Protein AF-A0A4S2LWH1-F1 (afdb_monomer_lite)

Organism: Opisthorchis felineus (NCBI:txid147828)

Structure (mmCIF, N/CA/C/O backbone):
data_AF-A0A4S2LWH1-F1
#
_entry.id   AF-A0A4S2LWH1-F1
#
loop_
_atom_site.group_PDB
_atom_site.id
_atom_site.type_symbol
_atom_site.label_atom_id
_atom_site.label_alt_id
_atom_site.label_comp_id
_atom_site.label_asym_id
_atom_site.label_entity_id
_atom_site.label_seq_id
_atom_site.pdbx_PDB_ins_code
_atom_site.Cartn_x
_atom_site.Cartn_y
_atom_site.Cartn_z
_atom_site.occupancy
_atom_site.B_iso_or_equiv
_atom_site.auth_seq_id
_atom_site.auth_comp_id
_atom_site.auth_asym_id
_atom_site.auth_atom_id
_atom_site.pdbx_PDB_model_num
ATOM 1 N N . MET A 1 1 ? 22.183 -9.097 17.273 1.00 39.69 1 MET A N 1
ATOM 2 C CA . MET A 1 1 ? 23.089 -8.086 17.858 1.00 39.69 1 MET A CA 1
ATOM 3 C C . MET A 1 1 ? 24.292 -7.993 16.938 1.00 39.69 1 MET A C 1
ATOM 5 O O . MET A 1 1 ? 24.685 -9.034 16.442 1.00 39.69 1 MET A O 1
ATOM 9 N N . GLU A 1 2 ? 24.771 -6.770 16.689 1.00 28.45 2 GLU A N 1
ATOM 10 C CA . GLU A 1 2 ? 25.800 -6.373 15.701 1.00 28.45 2 GLU A CA 1
ATOM 11 C C . GLU A 1 2 ? 25.378 -6.353 14.218 1.00 28.45 2 GLU A C 1
ATOM 13 O O . GLU A 1 2 ? 25.815 -7.181 13.436 1.00 28.45 2 GLU A O 1
ATOM 18 N N . ALA A 1 3 ? 24.536 -5.378 13.830 1.00 24.22 3 ALA A N 1
ATOM 19 C CA . ALA A 1 3 ? 24.506 -4.791 12.469 1.00 24.22 3 ALA A CA 1
ATOM 20 C C . ALA A 1 3 ? 23.556 -3.569 12.346 1.00 24.22 3 ALA A C 1
ATOM 22 O O . ALA A 1 3 ? 22.913 -3.395 11.318 1.00 24.22 3 ALA A O 1
ATOM 23 N N . PHE A 1 4 ? 23.400 -2.727 13.380 1.00 27.16 4 PHE A N 1
ATOM 24 C CA . PHE A 1 4 ? 22.484 -1.567 13.289 1.00 27.16 4 PHE A CA 1
ATOM 25 C C . PHE A 1 4 ? 22.989 -0.268 13.937 1.00 27.16 4 PHE A C 1
ATOM 27 O O . PHE A 1 4 ? 22.205 0.648 14.155 1.00 27.16 4 PHE A O 1
ATOM 34 N N . HIS A 1 5 ? 24.290 -0.150 14.233 1.00 27.25 5 HIS A N 1
ATOM 35 C CA . HIS A 1 5 ? 24.802 1.001 14.993 1.00 27.25 5 HIS A CA 1
ATOM 36 C C . HIS A 1 5 ? 26.044 1.703 14.416 1.00 27.25 5 HIS A C 1
ATOM 38 O O . HIS A 1 5 ? 26.742 2.403 15.143 1.00 27.25 5 HIS A O 1
ATOM 44 N N . SER A 1 6 ? 26.327 1.571 13.118 1.00 26.27 6 SER A N 1
ATOM 45 C CA . SER A 1 6 ? 27.461 2.272 12.499 1.00 26.27 6 SER A CA 1
ATOM 46 C C . SER A 1 6 ? 27.162 2.672 11.058 1.00 26.27 6 SER A C 1
ATOM 48 O O . SER A 1 6 ? 27.484 1.937 10.133 1.00 26.27 6 SER A O 1
ATOM 50 N N . LEU A 1 7 ? 26.508 3.821 10.869 1.00 25.03 7 LEU A N 1
ATOM 51 C CA . LEU A 1 7 ? 26.503 4.539 9.582 1.00 25.03 7 LEU A CA 1
ATOM 52 C C . LEU A 1 7 ? 26.206 6.040 9.740 1.00 25.03 7 LEU A C 1
ATOM 54 O O . LEU A 1 7 ? 25.709 6.694 8.830 1.00 25.03 7 LEU A O 1
ATOM 58 N N . PHE A 1 8 ? 26.551 6.609 10.897 1.00 28.42 8 PHE A N 1
ATOM 59 C CA . PHE A 1 8 ? 26.660 8.053 11.067 1.00 28.42 8 PHE A CA 1
ATOM 60 C C . PHE A 1 8 ? 28.029 8.354 11.682 1.00 28.42 8 PHE A C 1
ATOM 62 O O . PHE A 1 8 ? 28.324 7.874 12.772 1.00 28.42 8 PHE A O 1
ATOM 69 N N . LEU A 1 9 ? 28.815 9.175 10.971 1.00 24.91 9 LEU A N 1
ATOM 70 C CA . LEU A 1 9 ? 30.130 9.750 11.318 1.00 24.91 9 LEU A CA 1
ATOM 71 C C . LEU A 1 9 ? 31.384 8.933 10.914 1.00 24.91 9 LEU A C 1
ATOM 73 O O . LEU A 1 9 ? 31.894 8.151 11.710 1.00 24.91 9 LEU A O 1
ATOM 77 N N . ARG A 1 10 ? 31.978 9.234 9.739 1.00 23.28 10 ARG A N 1
ATOM 78 C CA . ARG A 1 10 ? 33.285 9.944 9.597 1.00 23.28 10 ARG A CA 1
ATOM 79 C C . ARG A 1 10 ? 33.939 9.844 8.194 1.00 23.28 10 ARG A C 1
ATOM 81 O O . ARG A 1 10 ? 34.208 8.756 7.709 1.00 23.28 10 ARG A O 1
ATOM 88 N N . ASN A 1 11 ? 34.332 11.034 7.708 1.00 23.02 11 ASN A N 1
ATOM 89 C CA . ASN A 1 11 ? 35.533 11.434 6.937 1.00 23.02 11 ASN A CA 1
ATOM 90 C C . ASN A 1 11 ? 35.699 11.099 5.437 1.00 23.02 11 ASN A C 1
ATOM 92 O O . ASN A 1 11 ? 35.857 9.941 5.080 1.00 23.02 11 ASN A O 1
ATOM 96 N N . PHE A 1 12 ? 35.801 12.150 4.593 1.00 24.41 12 PHE A N 1
ATOM 97 C CA . PHE A 1 12 ? 36.982 12.609 3.799 1.00 24.41 12 PHE A CA 1
ATOM 98 C C . PHE A 1 12 ? 36.557 13.673 2.731 1.00 24.41 12 PHE A C 1
ATOM 100 O O . PHE A 1 12 ? 35.368 13.784 2.451 1.00 24.41 12 PHE A O 1
ATOM 107 N N . PRO A 1 13 ? 37.470 14.432 2.076 1.00 23.97 13 PRO A N 1
ATOM 108 C CA . PRO A 1 13 ? 38.197 15.624 2.522 1.00 23.97 13 PRO A CA 1
ATOM 109 C C . PRO A 1 13 ? 37.745 16.949 1.846 1.00 23.97 13 PRO A C 1
ATOM 111 O O . PRO A 1 13 ? 37.005 16.986 0.867 1.00 23.97 13 PRO A O 1
ATOM 114 N N . LEU A 1 14 ? 38.268 18.050 2.391 1.00 23.14 14 LEU A N 1
ATOM 115 C CA . LEU A 1 14 ? 38.094 19.456 2.004 1.00 23.14 14 LEU A CA 1
ATOM 116 C C . LEU A 1 14 ? 38.371 19.760 0.515 1.00 23.14 14 LEU A C 1
ATOM 118 O O . LEU A 1 14 ? 39.451 19.464 0.004 1.00 23.14 14 LEU A O 1
ATOM 122 N N . ARG A 1 15 ? 37.468 20.516 -0.124 1.00 23.09 15 ARG A N 1
ATOM 123 C CA . ARG A 1 15 ? 37.809 21.463 -1.200 1.00 23.09 15 ARG A CA 1
ATOM 124 C C . ARG A 1 15 ? 37.113 22.799 -0.951 1.00 23.09 15 ARG A C 1
ATOM 126 O O . ARG A 1 15 ? 35.892 22.883 -0.894 1.00 23.09 15 ARG A O 1
ATOM 133 N N . SER A 1 16 ? 37.939 23.823 -0.776 1.00 23.30 16 SER A N 1
ATOM 134 C CA . SER A 1 16 ? 37.589 25.228 -0.608 1.00 23.30 16 SER A CA 1
ATOM 135 C C . SER A 1 16 ? 36.902 25.791 -1.848 1.00 23.30 16 SER A C 1
ATOM 137 O O . SER A 1 16 ? 37.460 25.650 -2.933 1.00 23.30 16 SER A O 1
ATOM 139 N N . PHE A 1 17 ? 35.806 26.530 -1.685 1.00 24.94 17 PHE A N 1
ATOM 140 C CA . PHE A 1 17 ? 35.494 27.653 -2.572 1.00 24.94 17 PHE A CA 1
ATOM 141 C C . PHE A 1 17 ? 34.822 28.787 -1.787 1.00 24.94 17 PHE A C 1
ATOM 143 O O . PHE A 1 17 ? 33.947 28.563 -0.955 1.00 24.94 17 PHE A O 1
ATOM 150 N N . MET A 1 18 ? 35.344 29.990 -2.027 1.00 21.19 18 MET A N 1
ATOM 151 C CA . MET A 1 18 ? 35.015 31.272 -1.403 1.00 21.19 18 MET A CA 1
ATOM 152 C C . MET A 1 18 ? 33.714 31.891 -1.943 1.00 21.19 18 MET A C 1
ATOM 154 O O . MET A 1 18 ? 33.269 31.553 -3.038 1.00 21.19 18 MET A O 1
ATOM 158 N N . SER A 1 19 ? 33.272 32.935 -1.225 1.00 23.38 19 SER A N 1
ATOM 159 C CA . SER A 1 19 ? 32.340 34.024 -1.588 1.00 23.38 19 SER A CA 1
ATOM 160 C C . SER A 1 19 ? 30.850 33.736 -1.365 1.00 23.38 19 SER A C 1
ATOM 162 O O . SER A 1 19 ? 30.374 32.648 -1.647 1.00 23.38 19 SER A O 1
ATOM 164 N N . SER A 1 20 ? 30.037 34.652 -0.843 1.00 23.36 20 SER A N 1
ATOM 165 C CA . SER A 1 20 ? 30.245 36.012 -0.329 1.00 23.36 20 SER A CA 1
ATOM 166 C C . SER A 1 20 ? 29.035 36.370 0.537 1.00 23.36 20 SER A C 1
ATOM 168 O O . SER A 1 20 ? 27.913 35.958 0.244 1.00 23.36 20 SER A O 1
ATOM 170 N N . GLU A 1 21 ? 29.285 37.149 1.581 1.00 22.86 21 GLU A N 1
ATOM 171 C CA . GLU A 1 21 ? 28.315 37.740 2.501 1.00 22.86 21 GLU A CA 1
ATOM 172 C C . GLU A 1 21 ? 27.159 38.472 1.802 1.00 22.86 21 GLU A C 1
ATOM 174 O O . GLU A 1 21 ? 27.331 39.084 0.751 1.00 22.86 21 GLU A O 1
ATOM 179 N N . THR A 1 22 ? 25.991 38.481 2.446 1.00 25.55 22 THR A N 1
ATOM 180 C CA . THR A 1 22 ? 25.224 39.716 2.693 1.00 25.55 22 THR A CA 1
ATOM 181 C C . THR A 1 22 ? 24.158 39.460 3.761 1.00 25.55 22 THR A C 1
ATOM 183 O O . THR A 1 22 ? 23.146 38.795 3.550 1.00 25.55 22 THR A O 1
ATOM 186 N N . GLU A 1 23 ? 24.414 40.008 4.947 1.00 23.06 23 GLU A N 1
ATOM 187 C CA . GLU A 1 23 ? 23.431 40.286 5.992 1.00 23.06 23 GLU A CA 1
ATOM 188 C C . GLU A 1 23 ? 22.358 41.268 5.503 1.00 23.06 23 GLU A C 1
ATOM 190 O O . GLU A 1 23 ? 22.695 42.304 4.934 1.00 23.06 23 GLU A O 1
ATOM 195 N N . SER A 1 24 ? 21.090 41.063 5.884 1.00 23.50 24 SER A N 1
ATOM 196 C CA . SER A 1 24 ? 20.421 42.037 6.764 1.00 23.50 24 SER A CA 1
ATOM 197 C C . SER A 1 24 ? 18.960 41.725 7.110 1.00 23.50 24 SER A C 1
ATOM 199 O O . SER A 1 24 ? 18.126 41.459 6.252 1.00 23.50 24 SER A O 1
ATOM 201 N N . LYS A 1 25 ? 18.671 42.006 8.389 1.00 25.89 25 LYS A N 1
ATOM 202 C CA . LYS A 1 25 ? 17.430 42.570 8.960 1.00 25.89 25 LYS A CA 1
ATOM 203 C C . LYS A 1 25 ? 16.287 41.623 9.351 1.00 25.89 25 LYS A C 1
ATOM 205 O O . LYS A 1 25 ? 15.276 41.459 8.680 1.00 25.89 25 LYS A O 1
ATOM 210 N N . ARG A 1 26 ? 16.411 41.187 10.611 1.00 21.67 26 ARG A N 1
ATOM 211 C CA . ARG A 1 26 ? 15.325 40.957 11.581 1.00 21.67 26 ARG A CA 1
ATOM 212 C C . ARG A 1 26 ? 14.306 42.111 11.606 1.00 21.67 26 ARG A C 1
ATOM 214 O O . ARG A 1 26 ? 14.701 43.268 11.741 1.00 21.67 26 ARG A O 1
ATOM 221 N N . LYS A 1 27 ? 13.015 41.778 11.703 1.00 24.89 27 LYS A N 1
ATOM 222 C CA . LYS A 1 27 ? 12.026 42.554 12.473 1.00 24.89 27 LYS A CA 1
ATOM 223 C C . LYS A 1 27 ? 11.208 41.610 13.357 1.00 24.89 27 LYS A C 1
ATOM 225 O O . LYS A 1 27 ? 10.681 40.608 12.891 1.00 24.89 27 LYS A O 1
ATOM 230 N N . ARG A 1 28 ? 11.185 41.942 14.650 1.00 21.38 28 ARG A N 1
ATOM 231 C CA . ARG A 1 28 ? 10.374 41.342 15.716 1.00 21.38 28 ARG A CA 1
ATOM 232 C C . ARG A 1 28 ? 8.962 41.929 15.661 1.00 21.38 28 ARG A C 1
ATOM 234 O O . ARG A 1 28 ? 8.850 43.134 15.467 1.00 21.38 28 ARG A O 1
ATOM 241 N N . TYR A 1 29 ? 7.946 41.126 15.962 1.00 23.11 29 TYR A N 1
ATOM 242 C CA . TYR A 1 29 ? 6.723 41.583 16.625 1.00 23.11 29 TYR A CA 1
ATOM 243 C C . TYR A 1 29 ? 6.326 40.543 17.681 1.00 23.11 29 TYR A C 1
ATOM 245 O O . TYR A 1 29 ? 6.314 39.345 17.403 1.00 23.11 29 TYR A O 1
ATOM 253 N N . SER A 1 30 ? 6.085 41.030 18.897 1.00 23.83 30 SER A N 1
ATOM 254 C CA . SER A 1 30 ? 5.590 40.291 20.068 1.00 23.83 30 SER A CA 1
ATOM 255 C C . SER A 1 30 ? 4.084 40.616 20.274 1.00 23.83 30 SER A C 1
ATOM 257 O O . SER A 1 30 ? 3.528 41.329 19.439 1.00 23.83 30 SER A O 1
ATOM 259 N N . PRO A 1 31 ? 3.376 40.078 21.290 1.00 26.39 31 PRO A N 1
ATOM 260 C CA . PRO A 1 31 ? 2.055 39.471 21.121 1.00 26.39 31 PRO A CA 1
ATOM 261 C C . PRO A 1 31 ? 0.909 40.337 21.680 1.00 26.39 31 PRO A C 1
ATOM 263 O O . PRO A 1 31 ? 1.136 41.236 22.485 1.00 26.39 31 PRO A O 1
ATOM 266 N N . CYS A 1 32 ? -0.336 40.015 21.322 1.00 21.72 32 CYS A N 1
ATOM 267 C CA . CYS A 1 32 ? -1.528 40.556 21.983 1.00 21.72 32 CYS A CA 1
ATOM 268 C C . CYS A 1 32 ? -2.406 39.416 22.521 1.00 21.72 32 CYS A C 1
ATOM 270 O O . CYS A 1 32 ? -2.642 38.424 21.835 1.00 21.72 32 CYS A O 1
ATOM 272 N N . VAL A 1 33 ? -2.865 39.593 23.759 1.00 24.67 33 VAL A N 1
ATOM 273 C CA . VAL A 1 33 ? -3.842 38.785 24.513 1.00 24.67 33 VAL A CA 1
ATOM 274 C C . VAL A 1 33 ? -4.952 39.763 24.996 1.00 24.67 33 VAL A C 1
ATOM 276 O O . VAL A 1 33 ? -4.785 40.967 24.793 1.00 24.67 33 VAL A O 1
ATOM 279 N N . PRO A 1 34 ? -6.042 39.314 25.651 1.00 33.84 34 PRO A N 1
ATOM 280 C CA . PRO A 1 34 ? -7.387 39.048 25.115 1.00 33.84 34 PRO A CA 1
ATOM 281 C C . PRO A 1 34 ? -8.455 40.015 25.690 1.00 33.84 34 PRO A C 1
ATOM 283 O O . PRO A 1 34 ? -8.081 40.924 26.416 1.00 33.84 34 PRO A O 1
ATOM 286 N N . GLU A 1 35 ? -9.752 39.799 25.390 1.00 22.75 35 GLU A N 1
ATOM 287 C CA . GLU A 1 35 ? -10.965 40.000 26.246 1.00 22.75 35 GLU A CA 1
ATOM 288 C C . GLU A 1 35 ? -12.270 40.021 25.372 1.00 22.75 35 GLU A C 1
ATOM 290 O O . GLU A 1 35 ? -12.146 40.023 24.147 1.00 22.75 35 GLU A O 1
ATOM 295 N N . PRO A 1 36 ? -13.519 39.955 25.909 1.00 31.70 36 PRO A N 1
ATOM 296 C CA . PRO A 1 36 ? -14.225 38.730 26.332 1.00 31.70 36 PRO A CA 1
ATOM 297 C C . PRO A 1 36 ? -15.688 38.641 25.788 1.00 31.70 36 PRO A C 1
ATOM 299 O O . PRO A 1 36 ? -16.162 39.545 25.106 1.00 31.70 36 PRO A O 1
ATOM 302 N N . GLY A 1 37 ? -16.449 37.586 26.141 1.00 23.38 37 GLY A N 1
ATOM 303 C CA . GLY A 1 37 ? -17.929 37.657 26.173 1.00 23.38 37 GLY A CA 1
ATOM 304 C C . GLY A 1 37 ? -18.748 36.471 25.625 1.00 23.38 37 GLY A C 1
ATOM 305 O O . GLY A 1 37 ? -19.084 36.445 24.451 1.00 23.38 37 GLY A O 1
ATOM 306 N N . LEU A 1 38 ? -19.113 35.560 26.541 1.00 23.19 38 LEU A N 1
ATOM 307 C CA . LEU A 1 38 ? -20.417 34.888 26.769 1.00 23.19 38 LEU A CA 1
ATOM 308 C C . LEU A 1 38 ? -21.283 34.320 25.616 1.00 23.19 38 LEU A C 1
ATOM 310 O O . LEU A 1 38 ? -21.835 35.046 24.796 1.00 23.19 38 LEU A O 1
ATOM 314 N N . GLY A 1 39 ? -21.601 33.022 25.747 1.00 23.67 39 GLY A N 1
ATOM 315 C CA . GLY A 1 39 ? -22.785 32.373 25.167 1.00 23.67 39 GLY A CA 1
ATOM 316 C C . GLY A 1 39 ? -22.862 30.871 25.491 1.00 23.67 39 GLY A C 1
ATOM 317 O O . GLY A 1 39 ? -22.194 30.072 24.847 1.00 23.67 39 GLY A O 1
ATOM 318 N N . ASN A 1 40 ? -23.663 30.495 26.496 1.00 24.56 40 ASN A N 1
ATOM 319 C CA . ASN A 1 40 ? -23.985 29.109 26.885 1.00 24.56 40 ASN A CA 1
ATOM 320 C C . ASN A 1 40 ? -24.904 28.414 25.861 1.00 24.56 40 ASN A C 1
ATOM 322 O O . ASN A 1 40 ? -25.956 28.975 25.570 1.00 24.56 40 ASN A O 1
ATOM 326 N N . VAL A 1 41 ? -24.605 27.170 25.449 1.00 23.78 41 VAL A N 1
ATOM 327 C CA . VAL A 1 41 ? -25.583 26.145 24.985 1.00 23.78 41 VAL A CA 1
ATOM 328 C C . VAL A 1 41 ? -24.944 24.726 25.040 1.00 23.78 41 VAL A C 1
ATOM 330 O O . VAL A 1 41 ? -23.726 24.646 25.187 1.00 23.78 41 VAL A O 1
ATOM 333 N N . PRO A 1 42 ? -25.700 23.603 25.022 1.00 25.03 42 PRO A N 1
ATOM 334 C CA . PRO A 1 42 ? -25.576 22.514 25.993 1.00 25.03 42 PRO A CA 1
ATOM 335 C C . PRO A 1 42 ? -24.884 21.255 25.438 1.00 25.03 42 PRO A C 1
ATOM 337 O O . PRO A 1 42 ? -24.845 21.010 24.232 1.00 25.03 42 PRO A O 1
ATOM 340 N N . GLU A 1 43 ? -24.402 20.406 26.347 1.00 25.98 43 GLU A N 1
ATOM 341 C CA . GLU A 1 43 ? -23.960 19.043 26.045 1.00 25.98 43 GLU A CA 1
ATOM 342 C C . GLU A 1 43 ? -25.127 18.201 25.512 1.00 25.98 43 GLU A C 1
ATOM 344 O O . GLU A 1 43 ? -26.129 17.987 26.193 1.00 25.98 43 GLU A O 1
ATOM 349 N N . THR A 1 44 ? -24.982 17.691 24.290 1.00 24.11 44 THR A N 1
ATOM 350 C CA . THR A 1 44 ? -25.828 16.623 23.748 1.00 24.11 44 THR A CA 1
ATOM 351 C C . THR A 1 44 ? -24.942 15.454 23.340 1.00 24.11 44 THR A C 1
ATOM 353 O O . THR A 1 44 ? -24.148 15.520 22.405 1.00 24.11 44 THR A O 1
ATOM 356 N N . VAL A 1 45 ? -25.064 14.377 24.112 1.00 23.58 45 VAL A N 1
ATOM 357 C CA . VAL A 1 45 ? -24.521 13.050 23.828 1.00 23.58 45 VAL A CA 1
ATOM 358 C C . VAL A 1 45 ? -25.350 12.453 22.694 1.00 23.58 45 VAL A C 1
ATOM 360 O O . VAL A 1 45 ? -26.549 12.244 22.860 1.00 23.58 45 VAL A O 1
ATOM 363 N N . ILE A 1 46 ? -24.729 12.183 21.544 1.00 23.42 46 ILE A N 1
ATOM 364 C CA . ILE A 1 46 ? -25.385 11.498 20.425 1.00 23.42 46 ILE A CA 1
ATOM 365 C C . ILE A 1 46 ? -24.744 10.118 20.258 1.00 23.42 46 ILE A C 1
ATOM 367 O O . ILE A 1 46 ? -23.629 9.986 19.750 1.00 23.42 46 ILE A O 1
ATOM 371 N N . ASN A 1 47 ? -25.471 9.097 20.712 1.00 22.08 47 ASN A N 1
ATOM 372 C CA . ASN A 1 47 ? -25.253 7.698 20.356 1.00 22.08 47 ASN A CA 1
ATOM 373 C C . ASN A 1 47 ? -25.688 7.489 18.901 1.00 22.08 47 ASN A C 1
ATOM 375 O O . ASN A 1 47 ? -26.825 7.798 18.556 1.00 22.08 47 ASN A O 1
ATOM 379 N N . TRP A 1 48 ? -24.805 6.934 18.071 1.00 22.86 48 TRP A N 1
ATOM 380 C CA . TRP A 1 48 ? -25.143 6.481 16.722 1.00 22.86 48 TRP A CA 1
ATOM 381 C C . TRP A 1 48 ? -25.127 4.957 16.697 1.00 22.86 48 TRP A C 1
ATOM 383 O O . TRP A 1 48 ? -24.070 4.329 16.784 1.00 22.86 48 TRP A O 1
ATOM 393 N N . THR A 1 49 ? -26.329 4.393 16.633 1.00 25.94 49 THR A N 1
ATOM 394 C CA . THR A 1 49 ? -26.612 2.992 16.338 1.00 25.94 49 THR A CA 1
ATOM 395 C C . THR A 1 49 ? -26.251 2.673 14.888 1.00 25.94 49 THR A C 1
ATOM 397 O O . THR A 1 49 ? -26.203 3.537 14.011 1.00 25.94 49 THR A O 1
ATOM 400 N N . THR A 1 50 ? -25.927 1.409 14.656 1.00 26.59 50 THR A N 1
ATOM 401 C CA . THR A 1 50 ? -25.472 0.863 13.382 1.00 26.59 50 THR A CA 1
ATOM 402 C C . THR A 1 50 ? -26.644 0.202 12.684 1.00 26.59 50 THR A C 1
ATOM 404 O O . THR A 1 50 ? -26.904 -0.969 12.932 1.00 26.59 50 THR A O 1
ATOM 407 N N . ASP A 1 51 ? -27.300 0.948 11.802 1.00 22.94 51 ASP A N 1
ATOM 408 C CA . ASP A 1 51 ? -28.273 0.410 10.855 1.00 22.94 51 ASP A CA 1
ATOM 409 C C . ASP A 1 51 ? -27.707 0.386 9.433 1.00 22.94 51 ASP A C 1
ATOM 411 O O . ASP A 1 51 ? -26.962 1.278 9.016 1.00 22.94 51 ASP A O 1
ATOM 415 N N . ASN A 1 52 ? -28.158 -0.628 8.690 1.00 23.75 52 ASN A N 1
ATOM 416 C CA . ASN A 1 52 ? -28.011 -0.892 7.254 1.00 23.75 52 ASN A CA 1
ATOM 417 C C . ASN A 1 52 ? -26.910 -1.873 6.821 1.00 23.75 52 ASN A C 1
ATOM 419 O O . ASN A 1 52 ? -25.955 -1.513 6.135 1.00 23.75 52 ASN A O 1
ATOM 423 N N . PHE A 1 53 ? -27.168 -3.162 7.065 1.00 25.75 53 PHE A N 1
ATOM 424 C CA . PHE A 1 53 ? -26.925 -4.201 6.059 1.00 25.75 53 PHE A CA 1
ATOM 425 C C . PHE A 1 53 ? -28.156 -5.113 5.940 1.00 25.75 53 PHE A C 1
ATOM 427 O O . PHE A 1 53 ? -28.411 -5.961 6.786 1.00 25.75 53 PHE A O 1
ATOM 434 N N . SER A 1 54 ? -28.904 -4.951 4.852 1.00 28.08 54 SER A N 1
ATOM 435 C CA . SER A 1 54 ? -29.839 -5.937 4.299 1.00 28.08 54 SER A CA 1
ATOM 436 C C . SER A 1 54 ? -29.406 -6.158 2.835 1.00 28.08 54 SER A C 1
ATOM 438 O O . SER A 1 54 ? -28.810 -5.265 2.239 1.00 28.08 54 SER A O 1
ATOM 440 N N . SER A 1 55 ? -29.628 -7.271 2.141 1.00 28.77 55 SER A N 1
ATOM 441 C CA . SER A 1 55 ? -30.180 -8.598 2.438 1.00 28.77 55 SER A CA 1
ATOM 442 C C . SER A 1 55 ? -29.992 -9.469 1.172 1.00 28.77 55 SER A C 1
ATOM 444 O O . SER A 1 55 ? -29.805 -8.929 0.082 1.00 28.77 55 SER A O 1
ATOM 446 N N . CYS A 1 56 ? -30.059 -10.800 1.296 1.00 21.95 56 CYS A N 1
ATOM 447 C CA . CYS A 1 56 ? -30.577 -11.724 0.268 1.00 21.95 56 CYS A CA 1
ATOM 448 C C . CYS A 1 56 ? -31.085 -13.019 0.945 1.00 21.95 56 CYS A C 1
ATOM 450 O O . CYS A 1 56 ? -30.582 -13.365 2.014 1.00 21.95 56 CYS A O 1
ATOM 452 N N . PRO A 1 57 ? -32.109 -13.696 0.388 1.00 26.05 57 PRO A N 1
ATOM 453 C CA . PRO A 1 57 ? -33.224 -14.218 1.178 1.00 26.05 57 PRO A CA 1
ATOM 454 C C . PRO A 1 57 ? -33.215 -15.743 1.345 1.00 26.05 57 PRO A C 1
ATOM 456 O O . PRO A 1 57 ? -32.821 -16.477 0.442 1.00 26.05 57 PRO A O 1
ATOM 459 N N . ILE A 1 58 ? -33.766 -16.219 2.463 1.00 23.53 58 ILE A N 1
ATOM 460 C CA . ILE A 1 58 ? -34.294 -17.582 2.592 1.00 23.53 58 ILE A CA 1
ATOM 461 C C . ILE A 1 58 ? -35.724 -17.461 3.127 1.00 23.53 58 ILE A C 1
ATOM 463 O O . ILE A 1 58 ? -35.966 -16.839 4.157 1.00 23.53 58 ILE A O 1
ATOM 467 N N . VAL A 1 59 ? -36.668 -18.010 2.367 1.00 25.94 59 VAL A N 1
ATOM 468 C CA . VAL A 1 59 ? -38.108 -18.054 2.654 1.00 25.94 59 VAL A CA 1
ATOM 469 C C . VAL A 1 59 ? -38.398 -19.197 3.618 1.00 25.94 59 VAL A C 1
ATOM 471 O O . VAL A 1 59 ? -38.050 -20.321 3.279 1.00 25.94 59 VAL A O 1
ATOM 474 N N . LEU A 1 60 ? -39.095 -18.932 4.730 1.00 24.64 60 LEU A N 1
ATOM 475 C CA . LEU A 1 60 ? -39.943 -19.871 5.489 1.00 24.64 60 LEU A CA 1
ATOM 476 C C . LEU A 1 60 ? -40.957 -19.071 6.360 1.00 24.64 60 LEU A C 1
ATOM 478 O O . LEU A 1 60 ? -40.792 -17.861 6.500 1.00 24.64 60 LEU A O 1
ATOM 482 N N . PRO A 1 61 ? -42.065 -19.691 6.820 1.00 24.47 61 PRO A N 1
ATOM 483 C CA . PRO A 1 61 ? -43.428 -19.222 6.567 1.00 24.47 61 PRO A CA 1
ATOM 484 C C . PRO A 1 61 ? -43.954 -18.138 7.513 1.00 24.47 61 PRO A C 1
ATOM 486 O O . PRO A 1 61 ? -43.476 -17.922 8.622 1.00 24.47 61 PRO A O 1
ATOM 489 N N . SER A 1 62 ? -44.990 -17.481 7.004 1.00 26.83 62 SER A N 1
ATOM 490 C CA . SER A 1 62 ? -45.773 -16.398 7.582 1.00 26.83 62 SER A CA 1
ATOM 491 C C . SER A 1 62 ? -46.508 -16.750 8.883 1.00 26.83 62 SER A C 1
ATOM 493 O O . SER A 1 62 ? -46.996 -17.863 9.049 1.00 26.83 62 SER A O 1
ATOM 495 N N . GLU A 1 63 ? -46.683 -15.699 9.692 1.00 28.47 63 GLU A N 1
ATOM 496 C CA . GLU A 1 63 ? -47.675 -15.508 10.764 1.00 28.47 63 GLU A CA 1
ATOM 497 C C . GLU A 1 63 ? -47.440 -16.199 12.117 1.00 28.47 63 GLU A C 1
ATOM 499 O O . GLU A 1 63 ? -47.689 -17.382 12.300 1.00 28.47 63 GLU A O 1
ATOM 504 N N . CYS A 1 64 ? -47.072 -15.379 13.111 1.00 24.59 64 CYS A N 1
ATOM 505 C CA . CYS A 1 64 ? -47.759 -15.272 14.405 1.00 24.59 64 CYS A CA 1
ATOM 506 C C . CYS A 1 64 ? -47.378 -13.921 15.034 1.00 24.59 64 CYS A C 1
ATOM 508 O O . CYS A 1 64 ? -46.299 -13.747 15.598 1.00 24.59 64 CYS A O 1
ATOM 510 N N . THR A 1 65 ? -48.265 -12.939 14.900 1.00 36.25 65 THR A N 1
ATOM 511 C CA . THR A 1 65 ? -48.246 -11.686 15.655 1.00 36.25 65 THR A CA 1
ATOM 512 C C . THR A 1 65 ? -48.574 -11.987 17.117 1.00 36.25 65 THR A C 1
ATOM 514 O O . THR A 1 65 ? -49.724 -12.197 17.488 1.00 36.25 65 THR A O 1
ATOM 517 N N . GLY A 1 66 ? -47.552 -12.018 17.966 1.00 29.25 66 GLY A N 1
ATOM 518 C CA . GLY A 1 66 ? -47.715 -12.123 19.412 1.00 29.25 66 GLY A CA 1
ATOM 519 C C . GLY A 1 66 ? -46.487 -11.555 20.103 1.00 29.25 66 GLY A C 1
ATOM 520 O O . GLY A 1 66 ? -45.370 -11.968 19.796 1.00 29.25 66 GLY A O 1
ATOM 521 N N . GLY A 1 67 ? -46.683 -10.579 20.993 1.00 36.72 67 GLY A N 1
ATOM 522 C CA . GLY A 1 67 ? -45.612 -10.032 21.820 1.00 36.72 67 GLY A CA 1
ATOM 523 C C . GLY A 1 67 ? -44.912 -11.167 22.561 1.00 36.72 67 GLY A C 1
ATOM 524 O O . GLY A 1 67 ? -45.520 -11.827 23.400 1.00 36.72 67 GLY A O 1
ATOM 525 N N . LYS A 1 68 ? -43.655 -11.436 22.205 1.00 41.94 68 LYS A N 1
ATOM 526 C CA . LYS A 1 68 ? -42.843 -12.437 22.894 1.00 41.94 68 LYS A CA 1
ATOM 527 C C . LYS A 1 68 ? -42.488 -11.870 24.266 1.00 41.94 68 LYS A C 1
ATOM 529 O O . LYS A 1 68 ? -41.813 -10.848 24.352 1.00 41.94 68 LYS A O 1
ATOM 534 N N . ASN A 1 69 ? -42.999 -12.512 25.316 1.00 55.22 69 ASN A N 1
ATOM 535 C CA . ASN A 1 69 ? -42.672 -12.207 26.709 1.00 55.22 69 ASN A CA 1
ATOM 536 C C . ASN A 1 69 ? -41.146 -12.134 26.884 1.00 55.22 69 ASN A C 1
ATOM 538 O O . ASN A 1 69 ? -40.445 -13.023 26.401 1.00 55.22 69 ASN A O 1
ATOM 542 N N . GLU A 1 70 ? -40.642 -11.146 27.632 1.00 57.41 70 GLU A N 1
ATOM 543 C CA . GLU A 1 70 ? -39.213 -11.020 27.993 1.00 57.41 70 GLU A CA 1
ATOM 544 C C . GLU A 1 70 ? -38.625 -12.338 28.525 1.00 57.41 70 GLU A C 1
ATOM 546 O O . GLU A 1 70 ? -37.474 -12.670 28.249 1.00 57.41 70 GLU A O 1
ATOM 551 N N . GLN A 1 71 ? -39.448 -13.141 29.206 1.00 59.12 71 GLN A N 1
ATOM 552 C CA . GLN A 1 71 ? -39.072 -14.464 29.695 1.00 59.12 71 GLN A CA 1
ATOM 553 C C . GLN A 1 71 ? -38.723 -15.453 28.568 1.00 59.12 71 GLN A C 1
ATOM 555 O O . GLN A 1 71 ? -37.685 -16.100 28.627 1.00 59.12 71 GLN A O 1
ATOM 560 N N . GLN A 1 72 ? -39.533 -15.527 27.504 1.00 63.56 72 GLN A N 1
ATOM 561 C CA . GLN A 1 72 ? -39.277 -16.425 26.366 1.00 63.56 72 GLN A CA 1
ATOM 562 C C . GLN A 1 72 ? -38.034 -16.005 25.573 1.00 63.56 72 GLN A C 1
ATOM 564 O O . GLN A 1 72 ? -37.321 -16.852 25.036 1.00 63.56 72 GLN A O 1
ATOM 569 N N . THR A 1 73 ? -37.769 -14.699 25.509 1.00 68.56 73 THR A N 1
ATOM 570 C CA . THR A 1 73 ? -36.552 -14.139 24.910 1.00 68.56 73 THR A CA 1
ATOM 571 C C . THR A 1 73 ? -35.314 -14.552 25.701 1.00 68.56 73 THR A C 1
ATOM 573 O O . THR A 1 73 ? -34.351 -15.054 25.121 1.00 68.56 73 THR A O 1
ATOM 576 N N . ASN A 1 74 ? -35.356 -14.407 27.029 1.00 72.88 74 ASN A N 1
ATOM 577 C CA . ASN A 1 74 ? -34.252 -14.795 27.900 1.00 72.88 74 ASN A CA 1
ATOM 578 C C . ASN A 1 74 ? -33.981 -16.302 27.857 1.00 72.88 74 ASN A C 1
ATOM 580 O O . ASN A 1 74 ? -32.818 -16.683 27.815 1.00 72.88 74 ASN A O 1
ATOM 584 N N . ASP A 1 75 ? -35.014 -17.146 27.804 1.00 80.19 75 ASP A N 1
ATOM 585 C CA . ASP A 1 75 ? -34.854 -18.607 27.760 1.00 80.19 75 ASP A CA 1
ATOM 586 C C . ASP A 1 75 ? -34.212 -19.088 26.442 1.00 80.19 75 ASP A C 1
ATOM 588 O O . ASP A 1 75 ? -33.368 -19.991 26.437 1.00 80.19 75 ASP A O 1
ATOM 592 N N . LEU A 1 76 ? -34.557 -18.456 25.312 1.00 83.62 76 LEU A N 1
ATOM 593 C CA . LEU A 1 76 ? -33.944 -18.758 24.014 1.00 83.62 76 LEU A CA 1
ATOM 594 C C . LEU A 1 76 ? -32.470 -18.328 23.970 1.00 83.62 76 LEU A C 1
ATOM 596 O O . LEU A 1 76 ? -31.620 -19.096 23.518 1.00 83.62 76 LEU A O 1
ATOM 600 N N . ILE A 1 77 ? -32.159 -17.123 24.460 1.00 86.50 77 ILE A N 1
ATOM 601 C CA . ILE A 1 77 ? -30.779 -16.623 24.531 1.00 86.50 77 ILE A CA 1
ATOM 602 C C . ILE A 1 77 ? -29.943 -17.492 25.478 1.00 86.50 77 ILE A C 1
ATOM 604 O O . ILE A 1 77 ? -28.811 -17.829 25.138 1.00 86.50 77 ILE A O 1
ATOM 608 N N . ASP A 1 78 ? -30.501 -17.904 26.621 1.00 86.81 78 ASP A N 1
ATOM 609 C CA . ASP A 1 78 ? -29.848 -18.797 27.588 1.00 86.81 78 ASP A CA 1
ATOM 610 C C . ASP A 1 78 ? -29.466 -20.131 26.929 1.00 86.81 78 ASP A C 1
ATOM 612 O O . ASP A 1 78 ? -28.305 -20.536 26.973 1.00 86.81 78 ASP A O 1
ATOM 616 N N . THR A 1 79 ? -30.409 -20.751 26.210 1.00 88.06 79 THR A N 1
ATOM 617 C CA . THR A 1 79 ? -30.201 -22.035 25.519 1.00 88.06 79 THR A CA 1
ATOM 618 C C . THR A 1 79 ? -29.099 -21.948 24.458 1.00 88.06 79 THR A C 1
ATOM 620 O O . THR A 1 79 ? -28.202 -22.789 24.406 1.00 88.06 79 THR A O 1
ATOM 623 N N . LEU A 1 80 ? -29.135 -20.914 23.616 1.00 88.62 80 LEU A N 1
ATOM 624 C CA . LEU A 1 80 ? -28.158 -20.726 22.539 1.00 88.62 80 LEU A CA 1
ATOM 625 C C . LEU A 1 80 ? -26.775 -20.333 23.074 1.00 88.62 80 LEU A C 1
ATOM 627 O O . LEU A 1 80 ? -25.747 -20.766 22.548 1.00 88.62 80 LEU A O 1
ATOM 631 N N . CYS A 1 81 ? -26.732 -19.524 24.134 1.00 90.00 81 CYS A N 1
ATOM 632 C CA . CYS A 1 81 ? -25.482 -19.150 24.783 1.00 90.00 81 CYS A CA 1
ATOM 633 C C . CYS A 1 81 ? -24.836 -20.355 25.484 1.00 90.00 81 CYS A C 1
ATOM 635 O O . CYS A 1 81 ? -23.611 -20.497 25.448 1.00 90.00 81 CYS A O 1
ATOM 637 N N . LEU A 1 82 ? -25.641 -21.267 26.041 1.00 90.25 82 LEU A N 1
ATOM 638 C CA . LEU A 1 82 ? -25.169 -22.528 26.607 1.00 90.25 82 LEU A CA 1
ATOM 639 C C . LEU A 1 82 ? -24.568 -23.457 25.543 1.00 90.25 82 LEU A C 1
ATOM 641 O O . LEU A 1 82 ? -23.472 -23.975 25.753 1.00 90.25 82 LEU A O 1
ATOM 645 N N . ASP A 1 83 ? -25.240 -23.643 24.405 1.00 85.62 83 ASP A N 1
ATOM 646 C CA . ASP A 1 83 ? -24.736 -24.472 23.298 1.00 85.62 83 ASP A CA 1
ATOM 647 C C . ASP A 1 83 ? -23.390 -23.946 22.768 1.00 85.62 83 ASP A C 1
ATOM 649 O O . ASP A 1 83 ? -22.406 -24.685 22.626 1.00 85.62 83 ASP A O 1
ATOM 653 N N . TRP A 1 84 ? -23.294 -22.622 22.599 1.00 91.75 84 TRP A N 1
ATOM 654 C CA . TRP A 1 84 ? -22.038 -21.957 22.263 1.00 91.75 84 TRP A CA 1
ATOM 655 C C . TRP A 1 84 ? -20.957 -22.182 23.333 1.00 91.75 84 TRP A C 1
ATOM 657 O O . TRP A 1 84 ? -19.817 -22.514 22.991 1.00 91.75 84 TRP A O 1
ATOM 667 N N . TYR A 1 85 ? -21.298 -22.032 24.619 1.00 90.19 85 TYR A N 1
ATOM 668 C CA . TYR A 1 85 ? -20.367 -22.230 25.733 1.00 90.19 85 TYR A CA 1
ATOM 669 C C . TYR A 1 85 ? -19.817 -23.661 25.753 1.00 90.19 85 TYR A C 1
ATOM 671 O O . TYR A 1 85 ? -18.606 -23.856 25.865 1.00 90.19 85 TYR A O 1
ATOM 679 N N . GLN A 1 86 ? -20.683 -24.667 25.611 1.00 87.44 86 GLN A N 1
ATOM 680 C CA . GLN A 1 86 ? -20.298 -26.080 25.609 1.00 87.44 86 GLN A CA 1
ATOM 681 C C . GLN A 1 86 ? -19.410 -26.416 24.411 1.00 87.44 86 GLN A C 1
ATOM 683 O O . GLN A 1 86 ? -18.362 -27.047 24.574 1.00 87.44 86 GLN A O 1
ATOM 688 N N . THR A 1 87 ? -19.769 -25.920 23.226 1.00 78.44 87 THR A N 1
ATOM 689 C CA . THR A 1 87 ? -18.969 -26.087 22.010 1.00 78.44 87 THR A CA 1
ATOM 690 C C . THR A 1 87 ? -17.578 -25.476 22.184 1.00 78.44 87 THR A C 1
ATOM 692 O O . THR A 1 87 ? -16.566 -26.144 21.964 1.00 78.44 87 THR A O 1
ATOM 695 N N . ALA A 1 88 ? -17.494 -24.237 22.672 1.00 75.31 88 ALA A N 1
ATOM 696 C CA . ALA A 1 88 ? -16.216 -23.571 22.890 1.00 75.31 88 ALA A CA 1
ATOM 697 C C . ALA A 1 88 ? -15.388 -24.240 24.007 1.00 75.31 88 ALA A C 1
ATOM 699 O O . ALA A 1 88 ? -14.187 -24.454 23.834 1.00 75.31 88 ALA A O 1
ATOM 700 N N . SER A 1 89 ? -16.013 -24.663 25.104 1.00 78.69 89 SER A N 1
ATOM 701 C CA . SER A 1 89 ? -15.342 -25.378 26.197 1.00 78.69 89 SER A CA 1
ATOM 702 C C . SER A 1 89 ? -14.790 -26.739 25.745 1.00 78.69 89 SER A C 1
ATOM 704 O O . SER A 1 89 ? -13.631 -27.060 26.015 1.00 78.69 89 SER A O 1
ATOM 706 N N . SER A 1 90 ? -15.558 -27.504 24.957 1.00 76.75 90 SER A N 1
ATOM 707 C CA . SER A 1 90 ? -15.125 -28.799 24.400 1.00 76.75 90 SER A CA 1
ATOM 708 C C . SER A 1 90 ? -13.950 -28.678 23.420 1.00 76.75 90 SER A C 1
ATOM 710 O O . SER A 1 90 ? -13.147 -29.601 23.296 1.00 76.75 90 SER A O 1
ATOM 712 N N . SER A 1 91 ? -13.787 -27.510 22.788 1.00 69.94 91 SER A N 1
ATOM 713 C CA . SER A 1 91 ? -12.639 -27.191 21.930 1.00 69.94 91 SER A CA 1
ATOM 714 C C . SER A 1 91 ? -11.373 -26.771 22.701 1.00 69.94 91 SER A C 1
ATOM 716 O O . SER A 1 91 ? -10.349 -26.462 22.093 1.00 69.94 91 SER A O 1
ATOM 718 N N . GLY A 1 92 ? -11.422 -26.759 24.040 1.00 72.25 92 GLY A N 1
ATOM 719 C CA . GLY A 1 92 ? -10.295 -26.414 24.911 1.00 72.25 92 GLY A CA 1
ATOM 720 C C . GLY A 1 92 ? -10.091 -24.911 25.138 1.00 72.25 92 GLY A C 1
ATOM 721 O O . GLY A 1 92 ? -9.067 -24.514 25.701 1.00 72.25 92 GLY A O 1
ATOM 722 N N . LEU A 1 93 ? -11.038 -24.058 24.725 1.00 68.25 93 LEU A N 1
ATOM 723 C CA . LEU A 1 93 ? -10.992 -22.617 24.990 1.00 68.25 93 LEU A CA 1
ATOM 724 C C . LEU A 1 93 ? -11.323 -22.325 26.459 1.00 68.25 93 LEU A C 1
ATOM 726 O O . LEU A 1 93 ? -12.356 -22.740 26.979 1.00 68.25 93 LEU A O 1
ATOM 730 N N . ARG A 1 94 ? -10.471 -21.537 27.128 1.00 78.44 94 ARG A N 1
ATOM 731 C CA . ARG A 1 94 ? -10.798 -20.953 28.437 1.00 78.44 94 ARG A CA 1
ATOM 732 C C . ARG A 1 94 ? -11.664 -19.713 28.234 1.00 78.44 94 ARG A C 1
ATOM 734 O O . ARG A 1 94 ? -11.169 -18.687 27.776 1.00 78.44 94 ARG A O 1
ATOM 741 N N . LEU A 1 95 ? -12.940 -19.823 28.579 1.00 82.88 95 LEU A N 1
ATOM 742 C CA . LEU A 1 95 ? -13.926 -18.753 28.440 1.00 82.88 95 LEU A CA 1
ATOM 743 C C . LEU A 1 95 ? -13.893 -17.820 29.658 1.00 82.88 95 LEU A C 1
ATOM 745 O O . LEU A 1 95 ? -13.890 -18.290 30.794 1.00 82.88 95 LEU A O 1
ATOM 749 N N . SER A 1 96 ? -13.860 -16.506 29.418 1.00 85.56 96 SER A N 1
ATOM 750 C CA . SER A 1 96 ? -13.986 -15.475 30.458 1.00 85.56 96 SER A CA 1
ATOM 751 C C . SER A 1 96 ? -15.409 -14.913 30.522 1.00 85.56 96 SER A C 1
ATOM 753 O O . SER A 1 96 ? -16.169 -15.029 29.561 1.00 85.56 96 SER A O 1
ATOM 755 N N . GLU A 1 97 ? -15.755 -14.252 31.629 1.00 86.06 97 GLU A N 1
ATOM 756 C CA . GLU A 1 97 ? -17.056 -13.586 31.824 1.00 86.06 97 GLU A CA 1
ATOM 757 C C . GLU A 1 97 ? -17.410 -12.640 30.667 1.00 86.06 97 GLU A C 1
ATOM 759 O O . GLU A 1 97 ? -18.494 -12.719 30.094 1.00 86.06 97 GLU A O 1
ATOM 764 N N . ASN A 1 98 ? -16.451 -11.814 30.237 1.00 81.44 98 ASN A N 1
ATOM 765 C CA . ASN A 1 98 ? -16.649 -10.881 29.128 1.00 81.44 98 ASN A CA 1
ATOM 766 C C . ASN A 1 98 ? -16.899 -11.601 27.789 1.00 81.44 98 ASN A C 1
ATOM 768 O O . ASN A 1 98 ? -17.700 -11.147 26.979 1.00 81.44 98 ASN A O 1
ATOM 772 N N . MET A 1 99 ? -16.256 -12.752 27.553 1.00 80.75 99 MET A N 1
ATOM 773 C CA . MET A 1 99 ? -16.508 -13.534 26.336 1.00 80.75 99 MET A CA 1
ATOM 774 C C . MET A 1 99 ? -17.939 -14.073 26.296 1.00 80.75 99 MET A C 1
ATOM 776 O O . MET A 1 99 ? -18.536 -14.113 25.225 1.00 80.75 99 MET A O 1
ATOM 780 N N . ILE A 1 100 ? -18.486 -14.462 27.449 1.00 88.19 100 ILE A N 1
ATOM 781 C CA . ILE A 1 100 ? -19.860 -14.965 27.562 1.00 88.19 100 ILE A CA 1
ATOM 782 C C . ILE A 1 100 ? -20.858 -13.820 27.380 1.00 88.19 100 ILE A C 1
ATOM 784 O O . ILE A 1 100 ? -21.791 -13.954 26.595 1.00 88.19 100 ILE A O 1
ATOM 788 N N . LEU A 1 101 ? -20.613 -12.663 28.005 1.00 86.38 101 LEU A N 1
ATOM 789 C CA . LEU A 1 101 ? -21.424 -11.455 27.813 1.00 86.38 101 LEU A CA 1
ATOM 790 C C . LEU A 1 101 ? -21.476 -11.025 26.340 1.00 86.38 101 LEU A C 1
ATOM 792 O O . LEU A 1 101 ? -22.552 -10.789 25.793 1.00 86.38 101 LEU A O 1
ATOM 796 N N . GLN A 1 102 ? -20.324 -10.977 25.664 1.00 82.06 102 GLN A N 1
ATOM 797 C CA . GLN A 1 102 ? -20.265 -10.632 24.241 1.00 82.06 102 GLN A CA 1
ATOM 798 C C . GLN A 1 102 ? -20.943 -11.679 23.355 1.00 82.06 102 GLN A C 1
ATOM 800 O O . GLN A 1 102 ? -21.603 -11.318 22.379 1.00 82.06 102 GLN A O 1
ATOM 805 N N . ALA A 1 103 ? -20.799 -12.966 23.681 1.00 84.50 103 ALA A N 1
ATOM 806 C CA . ALA A 1 103 ? -21.489 -14.029 22.965 1.00 84.50 103 ALA A CA 1
ATOM 807 C C . ALA A 1 103 ? -23.010 -13.905 23.112 1.00 84.50 103 ALA A C 1
ATOM 809 O O . ALA A 1 103 ? -23.708 -14.023 22.111 1.00 84.50 103 ALA A O 1
ATOM 810 N N . ALA A 1 104 ? -23.511 -13.600 24.310 1.00 86.56 104 ALA A N 1
ATOM 811 C CA . ALA A 1 104 ? -24.934 -13.414 24.571 1.00 86.56 104 ALA A CA 1
ATOM 812 C C . ALA A 1 104 ? -25.523 -12.233 23.784 1.00 86.56 104 ALA A C 1
ATOM 814 O O . ALA A 1 104 ? -26.537 -12.398 23.112 1.00 86.56 104 ALA A O 1
ATOM 815 N N . VAL A 1 105 ? -24.852 -11.072 23.780 1.00 84.62 105 VAL A N 1
ATOM 816 C CA . VAL A 1 105 ? -25.279 -9.903 22.983 1.00 84.62 105 VAL A CA 1
ATOM 817 C C . VAL A 1 105 ? -25.283 -10.223 21.488 1.00 84.62 105 VAL A C 1
ATOM 819 O O . VAL A 1 105 ? -26.232 -9.886 20.783 1.00 84.62 105 VAL A O 1
ATOM 822 N N . ARG A 1 106 ? -24.248 -10.913 20.993 1.00 87.44 106 ARG A N 1
ATOM 823 C CA . ARG A 1 106 ? -24.174 -11.317 19.582 1.00 87.44 106 ARG A CA 1
ATOM 824 C C . ARG A 1 106 ? -25.301 -12.283 19.208 1.00 87.44 106 ARG A C 1
ATOM 826 O O . ARG A 1 106 ? -25.968 -12.061 18.205 1.00 87.44 106 ARG A O 1
ATOM 833 N N . ILE A 1 107 ? -25.514 -13.328 20.007 1.00 85.81 107 ILE A N 1
ATOM 834 C CA . ILE A 1 107 ? -26.562 -14.335 19.785 1.00 85.81 107 ILE A CA 1
ATOM 835 C C . ILE A 1 107 ? -27.944 -13.676 19.792 1.00 85.81 107 ILE A C 1
ATOM 837 O O . ILE A 1 107 ? -28.776 -13.990 18.943 1.00 85.81 107 ILE A O 1
ATOM 841 N N . ALA A 1 108 ? -28.175 -12.734 20.708 1.00 83.69 108 ALA A N 1
ATOM 842 C CA . ALA A 1 108 ? -29.416 -11.979 20.777 1.00 83.69 108 ALA A CA 1
ATOM 843 C C . ALA A 1 108 ? -29.649 -11.140 19.509 1.00 83.69 108 ALA A C 1
ATOM 845 O O . ALA A 1 108 ? -30.727 -11.215 18.920 1.00 83.69 108 ALA A O 1
ATOM 846 N N . ALA A 1 109 ? -28.625 -10.423 19.033 1.00 79.44 109 ALA A N 1
ATOM 847 C CA . ALA A 1 109 ? -28.700 -9.654 17.792 1.00 79.44 109 ALA A CA 1
ATOM 848 C C . ALA A 1 109 ? -28.983 -10.546 16.566 1.00 79.44 109 ALA A C 1
ATOM 850 O O . ALA A 1 109 ? -29.841 -10.219 15.751 1.00 79.44 109 ALA A O 1
ATOM 851 N N . GLU A 1 110 ? -28.333 -11.712 16.466 1.00 81.44 110 GLU A N 1
ATOM 852 C CA . GLU A 1 110 ? -28.551 -12.684 15.379 1.00 81.44 110 GLU A CA 1
ATOM 853 C C . GLU A 1 110 ? -29.989 -13.234 15.336 1.00 81.44 110 GLU A C 1
ATOM 855 O O . GLU A 1 110 ? -30.458 -13.641 14.274 1.00 81.44 110 GLU A O 1
ATOM 860 N N . HIS A 1 111 ? -30.705 -13.212 16.464 1.00 82.19 111 HIS A N 1
ATOM 861 C CA . HIS A 1 111 ? -32.078 -13.715 16.591 1.00 82.19 111 HIS A CA 1
ATOM 862 C C . HIS A 1 111 ? -33.134 -12.596 16.677 1.00 82.19 111 HIS A C 1
ATOM 864 O O . HIS A 1 111 ? -34.291 -12.866 17.004 1.00 82.19 111 HIS A O 1
ATOM 870 N N . GLY A 1 112 ? -32.761 -11.352 16.349 1.00 79.00 112 GLY A N 1
ATOM 871 C CA . GLY A 1 112 ? -33.679 -10.210 16.271 1.00 79.00 112 GLY A CA 1
ATOM 872 C C . GLY A 1 112 ? -33.995 -9.543 17.614 1.00 79.00 112 GLY A C 1
ATOM 873 O O . GLY A 1 112 ? -34.983 -8.818 17.721 1.00 79.00 112 GLY A O 1
ATOM 874 N N . PHE A 1 113 ? -33.176 -9.773 18.643 1.00 82.12 113 PHE A N 1
ATOM 875 C CA . PHE A 1 113 ? -33.306 -9.160 19.967 1.00 82.12 113 PHE A CA 1
ATOM 876 C C . PHE A 1 113 ? -32.281 -8.034 20.156 1.00 82.12 113 PHE A C 1
ATOM 878 O O . PHE A 1 113 ? -31.399 -8.102 21.009 1.00 82.12 113 PHE A O 1
ATOM 885 N N . GLU A 1 114 ? -32.400 -6.974 19.358 1.00 71.56 114 GLU A N 1
ATOM 886 C CA . GLU A 1 114 ? -31.444 -5.852 19.338 1.00 71.56 114 GLU A CA 1
ATOM 887 C C . GLU A 1 114 ? -31.405 -5.042 20.648 1.00 71.56 114 GLU A C 1
ATOM 889 O O . GLU A 1 114 ? -30.398 -4.412 20.961 1.00 71.56 114 GLU A O 1
ATOM 894 N N . ASN A 1 115 ? -32.474 -5.103 21.451 1.00 75.38 115 ASN A N 1
ATOM 895 C CA . ASN A 1 115 ? -32.568 -4.423 22.748 1.00 75.38 115 ASN A CA 1
ATOM 896 C C . ASN A 1 115 ? -32.010 -5.246 23.921 1.00 75.38 115 ASN A C 1
ATOM 898 O O . ASN A 1 115 ? -32.034 -4.781 25.061 1.00 75.38 115 ASN A O 1
ATOM 902 N N . PHE A 1 116 ? -31.542 -6.472 23.677 1.00 81.00 116 PHE A N 1
ATOM 903 C CA . PHE A 1 116 ? -31.010 -7.315 24.739 1.00 81.00 116 PHE A CA 1
ATOM 904 C C . PHE A 1 116 ? -29.658 -6.789 25.228 1.00 81.00 116 PHE A C 1
ATOM 906 O O . PHE A 1 116 ? -28.699 -6.661 24.465 1.00 81.00 116 PHE A O 1
ATOM 913 N N . GLN A 1 117 ? -29.567 -6.532 26.531 1.00 75.75 117 GLN A N 1
ATOM 914 C CA . GLN A 1 117 ? -28.319 -6.179 27.193 1.00 75.75 117 GLN A CA 1
ATOM 915 C C . GLN A 1 117 ? -27.905 -7.313 28.123 1.00 75.75 117 GLN A C 1
ATOM 917 O O . GLN A 1 117 ? -28.562 -7.574 29.129 1.00 75.75 117 GLN A O 1
ATOM 922 N N . ALA A 1 118 ? -26.784 -7.961 27.808 1.00 83.75 118 ALA A N 1
ATOM 923 C CA . ALA A 1 118 ? -26.154 -8.888 28.736 1.00 83.75 118 ALA A CA 1
ATOM 924 C C . ALA A 1 118 ? -25.526 -8.071 29.878 1.00 83.75 118 ALA A C 1
ATOM 926 O O . ALA A 1 118 ? -24.443 -7.501 29.731 1.00 83.75 118 ALA A O 1
ATOM 927 N N . SER A 1 119 ? -26.243 -7.950 30.994 1.00 83.06 119 SER A N 1
ATOM 928 C CA . SER A 1 119 ? -25.746 -7.320 32.217 1.00 83.06 119 SER A CA 1
ATOM 929 C C . SER A 1 119 ? -24.928 -8.314 33.049 1.00 83.06 119 SER A C 1
ATOM 931 O O . SER A 1 119 ? -24.985 -9.528 32.838 1.00 83.06 119 SER A O 1
ATOM 933 N N . GLN A 1 120 ? -24.183 -7.813 34.038 1.00 84.12 120 GLN A N 1
ATOM 934 C CA . GLN A 1 120 ? -23.508 -8.688 35.002 1.00 84.12 120 GLN A CA 1
ATOM 935 C C . GLN A 1 120 ? -24.517 -9.531 35.805 1.00 84.12 120 GLN A C 1
ATOM 937 O O . GLN A 1 120 ? -24.222 -10.671 36.147 1.00 84.12 120 GLN A O 1
ATOM 942 N N . GLU A 1 121 ? -25.711 -8.995 36.074 1.00 81.62 121 GLU A N 1
ATOM 943 C CA . GLU A 1 121 ? -26.800 -9.730 36.732 1.00 81.62 121 GLU A CA 1
ATOM 944 C C . GLU A 1 121 ? -27.273 -10.902 35.868 1.00 81.62 121 GLU A C 1
ATOM 946 O O . GLU A 1 121 ? -27.293 -12.035 36.342 1.00 81.62 121 GLU A O 1
ATOM 951 N N . TRP A 1 122 ? -27.521 -10.660 34.575 1.00 89.75 122 TRP A N 1
ATOM 952 C CA . TRP A 1 122 ? -27.874 -11.720 33.630 1.00 89.75 122 TRP A CA 1
ATOM 953 C C . TRP A 1 122 ? -26.792 -12.802 33.558 1.00 89.75 122 TRP A C 1
ATOM 955 O O . TRP A 1 122 ? -27.108 -13.989 33.555 1.00 89.75 122 TRP A O 1
ATOM 965 N N . LEU A 1 123 ? -25.512 -12.412 33.532 1.00 87.56 123 LEU A N 1
ATOM 966 C CA . LEU A 1 123 ? -24.409 -13.371 33.509 1.00 87.56 123 LEU A CA 1
ATOM 967 C C . LEU A 1 123 ? -24.398 -14.236 34.769 1.00 87.56 123 LEU A C 1
ATOM 969 O O . LEU A 1 123 ? -24.251 -15.450 34.667 1.00 87.56 123 LEU A O 1
ATOM 973 N N . ASN A 1 124 ? -24.557 -13.632 35.946 1.00 86.62 124 ASN A N 1
ATOM 974 C CA . ASN A 1 124 ? -24.594 -14.376 37.203 1.00 86.62 124 ASN A CA 1
ATOM 975 C C . ASN A 1 124 ? -25.741 -15.402 37.202 1.00 86.62 124 ASN A C 1
ATOM 977 O O . ASN A 1 124 ? -25.526 -16.556 37.581 1.00 86.62 124 ASN A O 1
ATOM 981 N N . ASP A 1 125 ? -26.919 -15.016 36.705 1.00 84.50 125 ASP A N 1
ATOM 982 C CA . ASP A 1 125 ? -28.074 -15.907 36.572 1.00 84.50 125 ASP A CA 1
ATOM 983 C C . ASP A 1 125 ? -27.834 -17.016 35.537 1.00 84.50 125 ASP A C 1
ATOM 985 O O . ASP A 1 125 ? -28.108 -18.183 35.814 1.00 84.50 125 ASP A O 1
ATOM 989 N N . PHE A 1 126 ? -27.261 -16.693 34.373 1.00 89.69 126 PHE A N 1
ATOM 990 C CA . PHE A 1 126 ? -26.864 -17.659 33.341 1.00 89.69 126 PHE A CA 1
ATOM 991 C C . PHE A 1 126 ? -25.885 -18.704 33.896 1.00 89.69 126 PHE A C 1
ATOM 993 O O . PHE A 1 126 ? -26.088 -19.907 33.718 1.00 89.69 126 PHE A O 1
ATOM 1000 N N . LEU A 1 127 ? -24.838 -18.265 34.604 1.00 89.38 127 LEU A N 1
ATOM 1001 C CA . LEU A 1 127 ? -23.830 -19.157 35.185 1.00 89.38 127 LEU A CA 1
ATOM 1002 C C . LEU A 1 127 ? -24.421 -20.041 36.283 1.00 89.38 127 LEU A C 1
ATOM 1004 O O . LEU A 1 127 ? -24.118 -21.234 36.337 1.00 89.38 127 LEU A O 1
ATOM 1008 N N . SER A 1 128 ? -25.285 -19.468 37.124 1.00 86.75 128 SER A N 1
ATOM 1009 C CA . SER A 1 128 ? -25.988 -20.178 38.192 1.00 86.75 128 SER A CA 1
ATOM 1010 C C . SER A 1 128 ? -26.931 -21.250 37.635 1.00 86.75 128 SER A C 1
ATOM 1012 O O . SER A 1 128 ? -26.813 -22.422 38.000 1.00 86.75 128 SER A O 1
ATOM 1014 N N . ARG A 1 129 ? -27.808 -20.886 36.685 1.00 85.44 129 ARG A N 1
ATOM 1015 C CA . ARG A 1 129 ? -28.776 -21.804 36.054 1.00 85.44 129 ARG A CA 1
ATOM 1016 C C . ARG A 1 129 ? -28.097 -22.979 35.359 1.00 85.44 129 ARG A C 1
ATOM 1018 O O . ARG A 1 129 ? -28.562 -24.111 35.472 1.00 85.44 129 ARG A O 1
ATOM 1025 N N . ASN A 1 130 ? -26.976 -22.716 34.694 1.00 87.69 130 ASN A N 1
ATOM 1026 C CA . ASN A 1 130 ? -26.260 -23.707 33.895 1.00 87.69 130 ASN A CA 1
ATOM 1027 C C . ASN A 1 130 ? -25.117 -24.408 34.651 1.00 87.69 130 ASN A C 1
ATOM 1029 O O . ASN A 1 130 ? -24.393 -25.207 34.058 1.00 87.69 130 ASN A O 1
ATOM 1033 N N . GLN A 1 131 ? -24.955 -24.134 35.953 1.00 86.81 131 GLN A N 1
ATOM 1034 C CA . GLN A 1 131 ? -23.926 -24.727 36.823 1.00 86.81 131 GLN A CA 1
ATOM 1035 C C . GLN A 1 131 ? -22.499 -24.557 36.267 1.00 86.81 131 GLN A C 1
ATOM 1037 O O . GLN A 1 131 ? -21.634 -25.426 36.401 1.00 86.81 131 GLN A O 1
ATOM 1042 N N . ILE A 1 132 ? -22.242 -23.412 35.633 1.00 85.88 132 ILE A N 1
ATOM 1043 C CA . ILE A 1 132 ? -20.964 -23.095 35.001 1.00 85.88 132 ILE A CA 1
ATOM 1044 C C . ILE A 1 132 ? -20.047 -22.426 36.029 1.00 85.88 132 ILE A C 1
ATOM 1046 O O . ILE A 1 132 ? -20.307 -21.319 36.493 1.00 85.88 132 ILE A O 1
ATOM 1050 N N . SER A 1 133 ? -18.918 -23.067 36.344 1.00 79.12 133 SER A N 1
ATOM 1051 C CA . SER A 1 133 ? -17.874 -22.477 37.190 1.00 79.12 133 SER A CA 1
ATOM 1052 C C . SER A 1 133 ? -16.735 -21.923 36.335 1.00 79.12 133 SER A C 1
ATOM 1054 O O . SER A 1 133 ? -15.888 -22.665 35.832 1.00 79.12 133 SER A O 1
ATOM 1056 N N . ILE A 1 134 ? -16.689 -20.600 36.180 1.00 76.81 134 ILE A N 1
ATOM 1057 C CA . ILE A 1 134 ? -15.542 -19.915 35.578 1.00 76.81 134 ILE A CA 1
ATOM 1058 C C . ILE A 1 134 ? -14.506 -19.706 36.679 1.00 76.81 134 ILE A C 1
ATOM 1060 O O . ILE A 1 134 ? -14.743 -18.981 37.644 1.00 76.81 134 ILE A O 1
ATOM 1064 N N . LYS A 1 135 ? -13.331 -20.332 36.565 1.00 54.41 135 LYS A N 1
ATOM 1065 C CA . LYS A 1 135 ? -12.239 -20.096 37.520 1.00 54.41 135 LYS A CA 1
ATOM 1066 C C . LYS A 1 135 ? -11.608 -18.707 37.309 1.00 54.41 135 LYS A C 1
ATOM 1068 O O . LYS A 1 135 ? -10.589 -18.598 36.636 1.00 54.41 135 LYS A O 1
ATOM 1073 N N . GLY A 1 136 ? -12.200 -17.702 37.965 1.00 47.59 136 GLY A N 1
ATOM 1074 C CA . GLY A 1 136 ? -11.520 -16.647 38.733 1.00 47.59 136 GLY A CA 1
ATOM 1075 C C . GLY A 1 136 ? -11.383 -15.245 38.119 1.00 47.59 136 GLY A C 1
ATOM 1076 O O . GLY A 1 136 ? -10.627 -15.073 37.170 1.00 47.59 136 GLY A O 1
ATOM 1077 N N . PHE A 1 137 ? -11.988 -14.242 38.777 1.00 32.75 137 PHE A N 1
ATOM 1078 C CA . PHE A 1 137 ? -11.357 -12.995 39.269 1.00 32.75 137 PHE A CA 1
ATOM 1079 C C . PHE A 1 137 ? -12.362 -12.258 40.187 1.00 32.75 137 PHE A C 1
ATOM 1081 O O . PHE A 1 137 ? -13.122 -11.406 39.743 1.00 32.75 137 PHE A O 1
ATOM 1088 N N . SER A 1 138 ? -12.421 -12.609 41.479 1.00 30.33 138 SER A N 1
ATOM 1089 C CA . SER A 1 138 ? -13.307 -11.900 42.417 1.00 30.33 138 SER A CA 1
ATOM 1090 C C . SER A 1 138 ? -12.761 -10.493 42.661 1.00 30.33 138 SER A C 1
ATOM 1092 O O . SER A 1 138 ? -11.704 -10.327 43.270 1.00 30.33 138 SER A O 1
ATOM 1094 N N . ALA A 1 139 ? -13.486 -9.485 42.184 1.00 32.09 139 ALA A N 1
ATOM 1095 C CA . ALA A 1 139 ? -13.271 -8.089 42.523 1.00 32.09 139 ALA A CA 1
ATOM 1096 C C . ALA A 1 139 ? -13.429 -7.900 44.043 1.00 32.09 139 ALA A C 1
ATOM 1098 O O . ALA A 1 139 ? -14.509 -8.104 44.595 1.00 32.09 139 ALA A O 1
ATOM 1099 N N . MET A 1 140 ? -12.350 -7.528 44.734 1.00 28.36 140 MET A N 1
ATOM 1100 C CA . MET A 1 140 ? -12.423 -7.064 46.118 1.00 28.36 140 MET A CA 1
ATOM 1101 C C . MET A 1 140 ? -12.930 -5.622 46.133 1.00 28.36 140 MET A C 1
ATOM 1103 O O . MET A 1 140 ? -12.158 -4.679 45.979 1.00 28.36 140 MET A O 1
ATOM 1107 N N . ASN A 1 141 ? -14.236 -5.467 46.337 1.00 30.62 141 ASN A N 1
ATOM 1108 C CA . ASN A 1 141 ? -14.837 -4.245 46.856 1.00 30.62 141 ASN A CA 1
ATOM 1109 C C . ASN A 1 141 ? -15.117 -4.451 48.351 1.00 30.62 141 ASN A C 1
ATOM 1111 O O . ASN A 1 141 ? -16.161 -4.974 48.725 1.00 30.62 141 ASN A O 1
ATOM 1115 N N . SER A 1 142 ? -14.174 -4.042 49.199 1.00 28.12 142 SER A N 1
ATOM 1116 C CA . SER A 1 142 ? -14.420 -3.708 50.608 1.00 28.12 142 SER A CA 1
ATOM 1117 C C . SER A 1 142 ? -13.186 -3.004 51.180 1.00 28.12 142 SER A C 1
ATOM 1119 O O . SER A 1 142 ? -12.154 -3.638 51.396 1.00 28.12 142 SER A O 1
ATOM 1121 N N . GLY A 1 143 ? -13.273 -1.698 51.447 1.00 26.25 143 GLY A N 1
ATOM 1122 C CA . GLY A 1 143 ? -12.500 -1.130 52.562 1.00 26.25 143 GLY A CA 1
ATOM 1123 C C . GLY A 1 143 ? -13.163 -1.520 53.896 1.00 26.25 143 GLY A C 1
ATOM 1124 O O . GLY A 1 143 ? -14.278 -2.048 53.855 1.00 26.25 143 GLY A O 1
ATOM 1125 N N . PRO A 1 144 ? -12.584 -1.223 55.078 1.00 46.22 144 PRO A N 1
ATOM 1126 C CA . PRO A 1 144 ? -11.302 -0.564 55.365 1.00 46.22 144 PRO A CA 1
ATOM 1127 C C . PRO A 1 144 ? -10.407 -1.345 56.368 1.00 46.22 144 PRO A C 1
ATOM 1129 O O . PRO A 1 144 ? -10.901 -2.164 57.133 1.00 46.22 144 PRO A O 1
ATOM 1132 N N . ASN A 1 145 ? -9.099 -1.051 56.418 1.00 26.09 145 ASN A N 1
ATOM 1133 C CA . ASN A 1 145 ? -8.349 -0.680 57.638 1.00 26.09 145 ASN A CA 1
ATOM 1134 C C . ASN A 1 145 ? -6.831 -0.694 57.414 1.00 26.09 145 ASN A C 1
ATOM 1136 O O . ASN A 1 145 ? -6.286 -1.534 56.703 1.00 26.09 145 ASN A O 1
ATOM 1140 N N . LEU A 1 146 ? -6.167 0.257 58.072 1.00 34.66 146 LEU A N 1
ATOM 1141 C CA . LEU A 1 146 ? -4.719 0.341 58.190 1.00 34.66 146 LEU A CA 1
ATOM 1142 C C . LEU A 1 146 ? -4.150 -0.885 58.914 1.00 34.66 146 LEU A C 1
ATOM 1144 O O . LEU A 1 146 ? -4.607 -1.234 60.000 1.00 34.66 146 LEU A O 1
ATOM 1148 N N . SER A 1 147 ? -3.041 -1.406 58.399 1.00 24.86 147 SER A N 1
ATOM 1149 C CA . SER A 1 147 ? -1.979 -1.959 59.235 1.00 24.86 147 SER A CA 1
ATOM 1150 C C . SER A 1 147 ? -0.632 -1.703 58.575 1.00 24.86 147 SER A C 1
ATOM 1152 O O . SER A 1 147 ? -0.434 -1.978 57.392 1.00 24.86 147 SER A O 1
ATOM 1154 N N . ALA A 1 148 ? 0.261 -1.127 59.370 1.00 34.59 148 ALA A N 1
ATOM 1155 C CA . ALA A 1 148 ? 1.646 -0.870 59.056 1.00 34.59 148 ALA A CA 1
ATOM 1156 C C . ALA A 1 148 ? 2.406 -2.187 58.870 1.00 34.59 148 ALA A C 1
ATOM 1158 O O . ALA A 1 148 ? 2.512 -2.959 59.815 1.00 34.59 148 ALA A O 1
ATOM 1159 N N . ASP A 1 149 ? 2.972 -2.402 57.687 1.00 27.78 149 ASP A N 1
ATOM 1160 C CA . ASP A 1 149 ? 4.303 -2.990 57.585 1.00 27.78 149 ASP A CA 1
ATOM 1161 C C . ASP A 1 149 ? 4.956 -2.562 56.268 1.00 27.78 149 ASP A C 1
ATOM 1163 O O . ASP A 1 149 ? 4.337 -2.560 55.199 1.00 27.78 149 ASP A O 1
ATOM 1167 N N . GLY A 1 150 ? 6.201 -2.116 56.373 1.00 34.78 150 GLY A N 1
ATOM 1168 C CA . GLY A 1 150 ? 6.985 -1.576 55.278 1.00 34.78 150 GLY A CA 1
ATOM 1169 C C . GLY A 1 150 ? 7.428 -2.689 54.342 1.00 34.78 150 GLY A C 1
ATOM 1170 O O . GLY A 1 150 ? 8.482 -3.283 54.532 1.00 34.78 150 GLY A O 1
ATOM 1171 N N . SER A 1 151 ? 6.665 -2.919 53.278 1.00 29.44 151 SER A N 1
ATOM 1172 C CA . SER A 1 151 ? 7.158 -3.626 52.099 1.00 29.44 151 SER A CA 1
ATOM 1173 C C . SER A 1 151 ? 6.902 -2.785 50.854 1.00 29.44 151 SER A C 1
ATOM 1175 O O . SER A 1 151 ? 5.827 -2.233 50.628 1.00 29.44 151 SER A O 1
ATOM 1177 N N . VAL A 1 152 ? 7.978 -2.599 50.099 1.00 28.52 152 VAL A N 1
ATOM 1178 C CA . VAL A 1 152 ? 8.076 -1.745 48.920 1.00 28.52 152 VAL A CA 1
ATOM 1179 C C . VAL A 1 152 ? 7.015 -2.152 47.895 1.00 28.52 152 VAL A C 1
ATOM 1181 O O . VAL A 1 152 ? 7.039 -3.259 47.362 1.00 28.52 152 VAL A O 1
ATOM 1184 N N . TRP A 1 153 ? 6.093 -1.234 47.600 1.00 23.56 153 TRP A N 1
ATOM 1185 C CA . TRP A 1 153 ? 5.174 -1.337 46.471 1.00 23.56 153 TRP A CA 1
ATOM 1186 C C . TRP A 1 153 ? 5.984 -1.370 45.168 1.00 23.56 153 TRP A C 1
ATOM 1188 O O . TRP A 1 153 ? 6.506 -0.349 44.719 1.00 23.56 153 TRP A O 1
ATOM 1198 N N . HIS A 1 154 ? 6.080 -2.537 44.537 1.00 27.12 154 HIS A N 1
ATOM 1199 C CA . HIS A 1 154 ? 6.409 -2.613 43.119 1.00 27.12 154 HIS A CA 1
ATOM 1200 C C . HIS A 1 154 ? 5.125 -2.329 42.328 1.00 27.12 154 HIS A C 1
ATOM 1202 O O . HIS A 1 154 ? 4.146 -3.055 42.512 1.00 27.12 154 HIS A O 1
ATOM 1208 N N . PRO A 1 155 ? 5.074 -1.297 41.466 1.00 27.88 155 PRO A N 1
ATOM 1209 C CA . PRO A 1 155 ? 3.897 -1.055 40.647 1.00 27.88 155 PRO A CA 1
ATOM 1210 C C . PRO A 1 155 ? 3.725 -2.231 39.682 1.00 27.88 155 PRO A C 1
ATOM 1212 O O . PRO A 1 155 ? 4.540 -2.451 38.785 1.00 27.88 155 PRO A O 1
ATOM 1215 N N . SER A 1 156 ? 2.666 -3.009 39.891 1.00 27.89 156 SER A N 1
ATOM 1216 C CA . SER A 1 156 ? 2.222 -4.047 38.974 1.00 27.89 156 SER A CA 1
ATOM 1217 C C . SER A 1 156 ? 1.902 -3.408 37.621 1.00 27.89 156 SER A C 1
ATOM 1219 O O . SER A 1 156 ? 1.073 -2.506 37.503 1.00 27.89 156 SER A O 1
ATOM 1221 N N . HIS A 1 157 ? 2.610 -3.855 36.583 1.00 33.84 157 HIS A N 1
ATOM 1222 C CA . HIS A 1 157 ? 2.327 -3.465 35.208 1.00 33.84 157 HIS A CA 1
ATOM 1223 C C . HIS A 1 157 ? 0.856 -3.775 34.870 1.00 33.84 157 HIS A C 1
ATOM 1225 O O . HIS A 1 157 ? 0.371 -4.856 35.216 1.00 33.84 157 HIS A O 1
ATOM 1231 N N . PRO A 1 158 ? 0.133 -2.860 34.200 1.00 37.69 158 PRO A N 1
ATOM 1232 C CA . PRO A 1 158 ? -1.284 -3.044 33.923 1.00 37.69 158 PRO A CA 1
ATOM 1233 C C . PRO A 1 158 ? -1.486 -4.263 33.016 1.00 37.69 158 PRO A C 1
ATOM 1235 O O . PRO A 1 158 ? -0.796 -4.396 32.006 1.00 37.69 158 PRO A O 1
ATOM 1238 N N . HIS A 1 159 ? -2.417 -5.135 33.421 1.00 42.19 159 HIS A N 1
ATOM 1239 C CA . HIS A 1 159 ? -2.994 -6.275 32.697 1.00 42.19 159 HIS A CA 1
ATOM 1240 C C . HIS A 1 159 ? -2.546 -6.406 31.230 1.00 42.19 159 HIS A C 1
ATOM 1242 O O . HIS A 1 159 ? -3.167 -5.863 30.316 1.00 42.19 159 HIS A O 1
ATOM 1248 N N . LEU A 1 160 ? -1.487 -7.181 30.988 1.00 52.78 160 LEU A N 1
ATOM 1249 C CA . LEU A 1 160 ? -1.203 -7.689 29.651 1.00 52.78 160 LEU A CA 1
ATOM 1250 C C . LEU A 1 160 ? -2.239 -8.777 29.364 1.00 52.78 160 LEU A C 1
ATOM 1252 O O . LEU A 1 160 ? -2.169 -9.868 29.930 1.00 52.78 160 LEU A O 1
ATOM 1256 N N . SER A 1 161 ? -3.221 -8.476 28.512 1.00 58.84 161 SER A N 1
ATOM 1257 C CA . SER A 1 161 ? -4.087 -9.505 27.936 1.00 58.84 161 SER A CA 1
ATOM 1258 C C . SER A 1 161 ? -3.206 -10.618 27.354 1.00 58.84 161 SER A C 1
ATOM 1260 O O . SER A 1 161 ? -2.226 -10.298 26.670 1.00 58.84 161 SER A O 1
ATOM 1262 N N . PRO A 1 162 ? -3.510 -11.905 27.612 1.00 72.62 162 PRO A N 1
ATOM 1263 C CA . PRO A 1 162 ? -2.672 -13.009 27.153 1.00 72.62 162 PRO A CA 1
ATOM 1264 C C . PRO A 1 162 ? -2.463 -12.903 25.640 1.00 72.62 162 PRO A C 1
ATOM 1266 O O . PRO A 1 162 ? -3.387 -12.453 24.945 1.00 72.62 162 PRO A O 1
ATOM 1269 N N . PRO A 1 163 ? -1.268 -13.247 25.122 1.00 75.00 163 PRO A N 1
ATOM 1270 C CA . PRO A 1 163 ? -0.980 -13.130 23.698 1.00 75.00 163 PRO A CA 1
ATOM 1271 C C . PRO A 1 163 ? -2.043 -13.887 22.893 1.00 75.00 163 PRO A C 1
ATOM 1273 O O . PRO A 1 163 ? -2.565 -14.900 23.372 1.00 75.00 163 PRO A O 1
ATOM 1276 N N . PRO A 1 164 ? -2.408 -13.394 21.699 1.00 78.12 164 PRO A N 1
ATOM 1277 C CA . PRO A 1 164 ? -3.377 -14.089 20.869 1.00 78.12 164 PRO A CA 1
ATOM 1278 C C . PRO A 1 164 ? -2.871 -15.505 20.576 1.00 78.12 164 PRO A C 1
ATOM 1280 O O . PRO A 1 164 ? -1.681 -15.711 20.332 1.00 78.12 164 PRO A O 1
ATOM 1283 N N . SER A 1 165 ? -3.776 -16.484 20.603 1.00 78.38 165 SER A N 1
ATOM 1284 C CA . SER A 1 165 ? -3.463 -17.856 20.203 1.00 78.38 165 SER A CA 1
ATOM 1285 C C . SER A 1 165 ? -2.862 -17.842 18.798 1.00 78.38 165 SER A C 1
ATOM 1287 O O . SER A 1 165 ? -3.447 -17.230 17.907 1.00 78.38 165 SER A O 1
ATOM 1289 N N . GLY A 1 166 ? -1.711 -18.479 18.586 1.00 85.12 166 GLY A N 1
ATOM 1290 C CA . GLY A 1 166 ? -1.039 -18.489 17.286 1.00 85.12 166 GLY A CA 1
ATOM 1291 C C . GLY A 1 166 ? 0.483 -18.434 17.377 1.00 85.12 166 GLY A C 1
ATOM 1292 O O . GLY A 1 166 ? 1.066 -18.477 18.459 1.00 85.12 166 GLY A O 1
ATOM 1293 N N . THR A 1 167 ? 1.127 -18.332 16.217 1.00 91.56 167 THR A N 1
ATOM 1294 C CA . THR A 1 167 ? 2.588 -18.251 16.089 1.00 91.56 167 THR A CA 1
ATOM 1295 C C . THR A 1 167 ? 2.999 -16.811 15.809 1.00 91.56 167 THR A C 1
ATOM 1297 O O . THR A 1 167 ? 2.488 -16.196 14.875 1.00 91.56 167 THR A O 1
ATOM 1300 N N . LEU A 1 168 ? 3.930 -16.261 16.592 1.00 92.38 168 LEU A N 1
ATOM 1301 C CA . LEU A 1 168 ? 4.518 -14.948 16.314 1.00 92.38 168 LEU A CA 1
ATOM 1302 C C . LEU A 1 168 ? 5.294 -15.013 14.988 1.00 92.38 168 LEU A C 1
ATOM 1304 O O . LEU A 1 168 ? 6.257 -15.765 14.878 1.00 92.38 168 LEU A O 1
ATOM 1308 N N . LEU A 1 169 ? 4.873 -14.233 13.993 1.00 89.06 169 LEU A N 1
ATOM 1309 C CA . LEU A 1 169 ? 5.546 -14.142 12.693 1.00 89.06 169 LEU A CA 1
ATOM 1310 C C . LEU A 1 169 ? 6.625 -13.068 12.693 1.00 89.06 169 LEU A C 1
ATOM 1312 O O . LEU A 1 169 ? 7.718 -13.265 12.172 1.00 89.06 169 LEU A O 1
ATOM 1316 N N . HIS A 1 170 ? 6.291 -11.903 13.242 1.00 87.50 170 HIS A N 1
ATOM 1317 C CA . HIS A 1 170 ? 7.163 -10.745 13.190 1.00 87.50 170 HIS A CA 1
ATOM 1318 C C . HIS A 1 170 ? 6.927 -9.838 14.389 1.00 87.50 170 HIS A C 1
ATOM 1320 O O . HIS A 1 170 ? 5.800 -9.670 14.861 1.00 87.50 170 HIS A O 1
ATOM 1326 N N . GLN A 1 171 ? 8.001 -9.216 14.859 1.00 89.50 171 GLN A N 1
ATOM 1327 C CA . GLN A 1 171 ? 7.953 -8.221 15.913 1.00 89.50 171 GLN A CA 1
ATOM 1328 C C . GLN A 1 171 ? 8.685 -6.964 15.445 1.00 89.50 171 GLN A C 1
ATOM 1330 O O . GLN A 1 171 ? 9.912 -6.938 15.395 1.00 89.50 171 GLN A O 1
ATOM 1335 N N . GLY A 1 172 ? 7.915 -5.924 15.124 1.00 85.06 172 GLY A N 1
ATOM 1336 C CA . GLY A 1 172 ? 8.448 -4.614 14.766 1.00 85.06 172 GLY A CA 1
ATOM 1337 C C . GLY A 1 172 ? 8.605 -3.700 15.982 1.00 85.06 172 GLY A C 1
ATOM 1338 O O . GLY A 1 172 ? 8.471 -4.118 17.132 1.00 85.06 172 GLY A O 1
ATOM 1339 N N . ALA A 1 173 ? 8.835 -2.410 15.732 1.00 80.62 173 ALA A N 1
ATOM 1340 C CA . ALA A 1 173 ? 8.855 -1.390 16.784 1.00 80.62 173 ALA A CA 1
ATOM 1341 C C . ALA A 1 173 ? 7.443 -0.951 17.220 1.00 80.62 173 ALA A C 1
ATOM 1343 O O . ALA A 1 173 ? 7.259 -0.453 18.334 1.00 80.62 173 ALA A O 1
ATOM 1344 N N . GLU A 1 174 ? 6.438 -1.094 16.353 1.00 83.06 174 GLU A N 1
ATOM 1345 C CA . GLU A 1 174 ? 5.073 -0.608 16.598 1.00 83.06 174 GLU A CA 1
ATOM 1346 C C . GLU A 1 174 ? 4.065 -1.699 16.969 1.00 83.06 174 GLU A C 1
ATOM 1348 O O . GLU A 1 174 ? 3.143 -1.429 17.746 1.00 83.06 174 GLU A O 1
ATOM 1353 N N . ALA A 1 175 ? 4.256 -2.921 16.472 1.00 90.69 175 ALA A N 1
ATOM 1354 C CA . ALA A 1 175 ? 3.333 -4.023 16.691 1.00 90.69 175 ALA A CA 1
ATOM 1355 C C . ALA A 1 175 ? 4.021 -5.397 16.645 1.00 90.69 175 ALA A C 1
ATOM 1357 O O . ALA A 1 175 ? 5.113 -5.553 16.090 1.00 90.69 175 ALA A O 1
ATOM 1358 N N . ARG A 1 176 ? 3.331 -6.393 17.203 1.00 93.06 176 ARG A N 1
ATOM 1359 C CA . ARG A 1 176 ? 3.575 -7.823 16.993 1.00 93.06 176 ARG A CA 1
ATOM 1360 C C . ARG A 1 176 ? 2.554 -8.366 16.000 1.00 93.06 176 ARG A C 1
ATOM 1362 O O . ARG A 1 176 ? 1.374 -8.028 16.086 1.00 93.06 176 ARG A O 1
ATOM 1369 N N . LEU A 1 177 ? 3.012 -9.205 15.079 1.00 93.38 177 LEU A N 1
ATOM 1370 C CA . LEU A 1 177 ? 2.178 -9.904 14.109 1.00 93.38 177 LEU A CA 1
ATOM 1371 C C . LEU A 1 177 ? 2.153 -11.391 14.444 1.00 93.38 177 LEU A C 1
ATOM 1373 O O . LEU A 1 177 ? 3.205 -12.025 14.516 1.00 93.38 177 LEU A O 1
ATOM 1377 N N . TYR A 1 178 ? 0.960 -11.952 14.604 1.00 93.94 178 TYR A N 1
ATOM 1378 C CA . TYR A 1 178 ? 0.761 -13.372 14.882 1.00 93.94 178 TYR A CA 1
ATOM 1379 C C . TYR A 1 178 ? -0.024 -14.027 13.749 1.00 93.94 178 TYR A C 1
ATOM 1381 O O . TYR A 1 178 ? -1.018 -13.472 13.291 1.00 93.94 178 TYR A O 1
ATOM 1389 N N . SER A 1 179 ? 0.384 -15.217 13.320 1.00 92.69 179 SER A N 1
ATOM 1390 C CA . SER A 1 179 ? -0.430 -16.083 12.469 1.00 92.69 179 SER A CA 1
ATOM 1391 C C . SER A 1 179 ? -1.383 -16.883 13.340 1.00 92.69 179 SER A C 1
ATOM 1393 O O . SER A 1 179 ? -0.948 -17.548 14.282 1.00 92.69 179 SER A O 1
ATOM 1395 N N . THR A 1 180 ? -2.675 -16.828 13.032 1.00 92.06 180 THR A N 1
ATOM 1396 C CA . THR A 1 180 ? -3.690 -17.585 13.762 1.00 92.06 180 THR A CA 1
ATOM 1397 C C . THR A 1 180 ? -4.812 -18.067 12.851 1.00 92.06 180 THR A C 1
ATOM 1399 O O . THR A 1 180 ? -4.896 -17.717 11.673 1.00 92.06 180 THR A O 1
ATOM 1402 N N . THR A 1 181 ? -5.689 -18.888 13.414 1.00 89.94 181 THR A N 1
ATOM 1403 C CA . THR A 1 181 ? -6.945 -19.289 12.792 1.00 89.94 181 THR A CA 1
ATOM 1404 C C . THR A 1 181 ? -8.084 -18.660 13.577 1.00 89.94 181 THR A C 1
ATOM 1406 O O . THR A 1 181 ? -8.245 -18.924 14.766 1.00 89.94 181 THR A O 1
ATOM 1409 N N . LEU A 1 182 ? -8.863 -17.811 12.911 1.00 86.56 182 LEU A N 1
ATOM 1410 C CA . LEU A 1 182 ? -10.094 -17.263 13.455 1.00 86.56 182 LEU A CA 1
ATOM 1411 C C . LEU A 1 182 ? -11.222 -18.259 13.192 1.00 86.56 182 LEU A C 1
ATOM 1413 O O . LEU A 1 182 ? -11.539 -18.551 12.038 1.00 86.56 182 LEU A O 1
ATOM 1417 N N . TYR A 1 183 ? -11.819 -18.775 14.259 1.00 80.56 183 TYR A N 1
ATOM 1418 C CA . TYR A 1 183 ? -12.963 -19.675 14.184 1.00 80.56 183 TYR A CA 1
ATOM 1419 C C . TYR A 1 183 ? -14.247 -18.842 14.192 1.00 80.56 183 TYR A C 1
ATOM 1421 O O . TYR A 1 183 ? -14.582 -18.226 15.202 1.00 80.56 183 TYR A O 1
ATOM 1429 N N . THR A 1 184 ? -14.938 -18.781 13.054 1.00 73.19 184 THR A N 1
ATOM 1430 C CA . THR A 1 184 ? -16.288 -18.207 12.951 1.00 73.19 184 THR A CA 1
ATOM 1431 C C . THR A 1 184 ? -17.319 -19.327 12.804 1.00 73.19 184 THR A C 1
ATOM 1433 O O . THR A 1 184 ? -16.954 -20.469 12.529 1.00 73.19 184 THR A O 1
ATOM 1436 N N . SER A 1 185 ? -18.607 -19.006 12.961 1.00 65.56 185 SER A N 1
ATOM 1437 C CA . SER A 1 185 ? -19.720 -19.967 12.865 1.00 65.56 185 SER A CA 1
ATOM 1438 C C . SER A 1 185 ? -19.805 -20.707 11.524 1.00 65.56 185 SER A C 1
ATOM 1440 O O . SER A 1 185 ? -20.406 -21.772 11.455 1.00 65.56 185 SER A O 1
ATOM 1442 N N . SER A 1 186 ? -19.202 -20.167 10.460 1.00 67.88 186 SER A N 1
ATOM 1443 C CA . SER A 1 186 ? -19.286 -20.736 9.112 1.00 67.88 186 SER A CA 1
ATOM 1444 C C . SER A 1 186 ? -18.048 -21.534 8.702 1.00 67.88 186 SER A C 1
ATOM 1446 O O . SER A 1 186 ? -18.205 -22.591 8.107 1.00 67.88 186 SER A O 1
ATOM 1448 N N . THR A 1 187 ? -16.824 -21.064 8.982 1.00 77.44 187 THR A N 1
ATOM 1449 C CA . THR A 1 187 ? -15.570 -21.783 8.658 1.00 77.44 187 THR A CA 1
ATOM 1450 C C . THR A 1 187 ? -14.357 -21.199 9.398 1.00 77.44 187 THR A C 1
ATOM 1452 O O . THR A 1 187 ? -14.280 -19.981 9.583 1.00 77.44 187 THR A O 1
ATOM 1455 N N . PRO A 1 188 ? -13.350 -22.019 9.757 1.00 85.12 188 PRO A N 1
ATOM 1456 C CA . PRO A 1 188 ? -12.069 -21.515 10.241 1.00 85.12 188 PRO A CA 1
ATOM 1457 C C . PRO A 1 188 ? -11.334 -20.739 9.140 1.00 85.12 188 PRO A C 1
ATOM 1459 O O . PRO A 1 188 ? -11.173 -21.220 8.017 1.00 85.12 188 PRO A O 1
ATOM 1462 N N . ARG A 1 189 ? -10.844 -19.540 9.465 1.00 86.25 189 ARG A N 1
ATOM 1463 C CA . ARG A 1 189 ? -10.102 -18.672 8.540 1.00 86.25 189 ARG A CA 1
ATOM 1464 C C . ARG A 1 189 ? -8.696 -18.403 9.049 1.00 86.25 189 ARG A C 1
ATOM 1466 O O . ARG A 1 189 ? -8.519 -17.856 10.135 1.00 86.25 189 ARG A O 1
ATOM 1473 N N . LYS A 1 190 ? -7.684 -18.716 8.236 1.00 90.25 190 LYS A N 1
ATOM 1474 C CA . LYS A 1 190 ? -6.309 -18.270 8.502 1.00 90.25 190 LYS A CA 1
ATOM 1475 C C . LYS A 1 190 ? -6.241 -16.745 8.422 1.00 90.25 190 LYS A C 1
ATOM 1477 O O . LYS A 1 190 ? -6.735 -16.146 7.467 1.00 90.25 190 LYS A O 1
ATOM 1482 N N . CYS A 1 191 ? -5.633 -16.125 9.422 1.00 92.81 191 CYS A N 1
ATOM 1483 C CA . CYS A 1 191 ? -5.557 -14.677 9.544 1.00 92.81 191 CYS A CA 1
ATOM 1484 C C . CYS A 1 191 ? -4.293 -14.233 10.287 1.00 92.81 191 CYS A C 1
ATOM 1486 O O . CYS A 1 191 ? -3.581 -15.034 10.897 1.00 92.81 191 CYS A O 1
ATOM 1488 N N . ILE A 1 192 ? -4.021 -12.936 10.206 1.00 94.19 192 ILE A N 1
ATOM 1489 C CA . ILE A 1 192 ? -2.940 -12.255 10.905 1.00 94.19 192 ILE A CA 1
ATOM 1490 C C . ILE A 1 192 ? -3.537 -11.399 12.015 1.00 94.19 192 ILE A C 1
ATOM 1492 O O . ILE A 1 192 ? -4.427 -10.594 11.760 1.00 94.19 192 ILE A O 1
ATOM 1496 N N . VAL A 1 193 ? -3.026 -11.529 13.236 1.00 94.81 193 VAL A N 1
ATOM 1497 C CA . VAL A 1 193 ? -3.340 -10.616 14.340 1.00 94.81 193 VAL A CA 1
ATOM 1498 C C . VAL A 1 193 ? -2.240 -9.583 14.443 1.00 94.81 193 VAL A C 1
ATOM 1500 O O . VAL A 1 193 ? -1.092 -9.931 14.714 1.00 94.81 193 VAL A O 1
ATOM 1503 N N . LYS A 1 194 ? -2.595 -8.314 14.274 1.00 93.81 194 LYS A N 1
ATOM 1504 C CA . LYS A 1 194 ? -1.721 -7.179 14.557 1.00 93.81 194 LYS A CA 1
ATOM 1505 C C . LYS A 1 194 ? -2.029 -6.644 15.946 1.00 93.81 194 LYS A C 1
ATOM 1507 O O . LYS A 1 194 ? -3.093 -6.074 16.158 1.00 93.81 194 LYS A O 1
ATOM 1512 N N . GLU A 1 195 ? -1.101 -6.825 16.878 1.00 93.75 195 GLU A N 1
ATOM 1513 C CA . GLU A 1 195 ? -1.176 -6.317 18.251 1.00 93.75 195 GLU A CA 1
ATOM 1514 C C . GLU A 1 195 ? -0.238 -5.118 18.417 1.00 93.75 195 GLU A C 1
ATOM 1516 O O . GLU A 1 195 ? 0.984 -5.264 18.334 1.00 93.75 195 GLU A O 1
ATOM 1521 N N . ARG A 1 196 ? -0.784 -3.924 18.666 1.00 91.31 196 ARG A N 1
ATOM 1522 C CA . ARG A 1 196 ? 0.026 -2.717 18.896 1.00 91.31 196 ARG A CA 1
ATOM 1523 C C . ARG A 1 196 ? 0.604 -2.694 20.309 1.00 91.31 196 ARG A C 1
ATOM 1525 O O . ARG A 1 196 ? -0.094 -2.957 21.286 1.00 91.31 196 ARG A O 1
ATOM 1532 N N . PHE A 1 197 ? 1.868 -2.288 20.432 1.00 90.94 197 PHE A N 1
ATOM 1533 C CA . PHE A 1 197 ? 2.517 -2.165 21.738 1.00 90.94 197 PHE A CA 1
ATOM 1534 C C . PHE A 1 197 ? 1.910 -1.064 22.608 1.00 90.94 197 PHE A C 1
ATOM 1536 O O . PHE A 1 197 ? 1.559 0.015 22.125 1.00 90.94 197 PHE A O 1
ATOM 1543 N N . VAL A 1 198 ? 1.919 -1.302 23.920 1.00 91.81 198 VAL A N 1
ATOM 1544 C CA . VAL A 1 198 ? 1.814 -0.241 24.926 1.00 91.81 198 VAL A CA 1
ATOM 1545 C C . VAL A 1 198 ? 3.117 0.548 24.942 1.00 91.81 198 VAL A C 1
ATOM 1547 O O . VAL A 1 198 ? 4.199 -0.027 25.082 1.00 91.81 198 VAL A O 1
ATOM 1550 N N . LYS A 1 199 ? 3.036 1.870 24.779 1.00 88.19 199 LYS A N 1
ATOM 1551 C CA . LYS A 1 199 ? 4.210 2.745 24.854 1.00 88.19 199 LYS A CA 1
ATOM 1552 C C . LYS A 1 199 ? 4.335 3.284 26.275 1.00 88.19 199 LYS A C 1
ATOM 1554 O O . LYS A 1 199 ? 3.701 4.270 26.625 1.00 88.19 199 LYS A O 1
ATOM 1559 N N . THR A 1 200 ? 5.186 2.647 27.078 1.00 91.12 200 THR A N 1
ATOM 1560 C CA . THR A 1 200 ? 5.373 2.944 28.514 1.00 91.12 200 THR A CA 1
ATOM 1561 C C . THR A 1 200 ? 5.897 4.349 28.810 1.00 91.12 200 THR A C 1
ATOM 1563 O O . THR A 1 200 ? 5.754 4.825 29.928 1.00 91.12 200 THR A O 1
ATOM 1566 N N . TYR A 1 201 ? 6.469 5.033 27.816 1.00 90.94 201 TYR A N 1
ATOM 1567 C CA . TYR A 1 201 ? 6.900 6.427 27.941 1.00 90.94 201 TYR A CA 1
ATOM 1568 C C . TYR A 1 201 ? 5.744 7.441 27.856 1.00 90.94 201 TYR A C 1
ATOM 1570 O O . TYR A 1 201 ? 5.949 8.622 28.121 1.00 90.94 201 TYR A O 1
ATOM 1578 N N . ARG A 1 202 ? 4.539 7.022 27.442 1.00 91.69 202 ARG A N 1
ATOM 1579 C CA . ARG A 1 202 ? 3.349 7.880 27.365 1.00 91.69 202 ARG A CA 1
ATOM 1580 C C . ARG A 1 202 ? 2.486 7.678 28.602 1.00 91.69 202 ARG A C 1
ATOM 1582 O O . ARG A 1 202 ? 2.401 6.573 29.131 1.00 91.69 202 ARG A O 1
ATOM 1589 N N . HIS A 1 203 ? 1.773 8.725 29.009 1.00 93.69 203 HIS A N 1
ATOM 1590 C CA . HIS A 1 203 ? 0.747 8.593 30.041 1.00 93.69 203 HIS A CA 1
ATOM 1591 C C . HIS A 1 203 ? -0.288 7.522 29.627 1.00 93.69 203 HIS A C 1
ATOM 1593 O O . HIS A 1 203 ? -0.746 7.575 28.480 1.00 93.69 203 HIS A O 1
ATOM 1599 N N . PRO A 1 204 ? -0.700 6.584 30.506 1.00 91.31 204 PRO A N 1
ATOM 1600 C CA . PRO A 1 204 ? -1.552 5.450 30.128 1.00 91.31 204 PRO A CA 1
ATOM 1601 C C . PRO A 1 204 ? -2.832 5.842 29.378 1.00 91.31 204 PRO A C 1
ATOM 1603 O O . PRO A 1 204 ? -3.131 5.262 28.337 1.00 91.31 204 PRO A O 1
ATOM 1606 N N . THR A 1 205 ? -3.536 6.878 29.845 1.00 91.38 205 THR A N 1
ATOM 1607 C CA . THR A 1 205 ? -4.750 7.409 29.194 1.00 91.38 205 THR A CA 1
ATOM 1608 C C . THR A 1 205 ? -4.467 8.018 27.823 1.00 91.38 205 THR A C 1
ATOM 1610 O O . THR A 1 205 ? -5.268 7.903 26.901 1.00 91.38 205 THR A O 1
ATOM 1613 N N . LEU A 1 206 ? -3.316 8.678 27.662 1.00 89.62 206 LEU A N 1
ATOM 1614 C CA . LEU A 1 206 ? -2.925 9.236 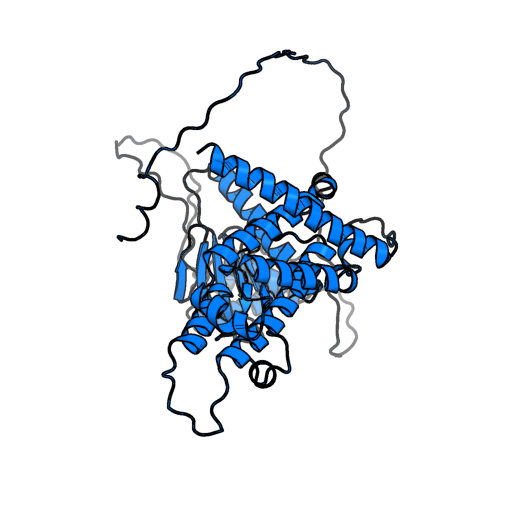26.369 1.00 89.62 206 LEU A CA 1
ATOM 1615 C C . LEU A 1 206 ? -2.598 8.105 25.392 1.00 89.62 206 LEU A C 1
ATOM 1617 O O . LEU A 1 206 ? -3.014 8.143 24.239 1.00 89.62 206 LEU A O 1
ATOM 1621 N N . ASP A 1 207 ? -1.873 7.088 25.851 1.00 91.06 207 ASP A N 1
ATOM 1622 C CA . ASP A 1 207 ? -1.494 5.954 25.019 1.00 91.06 207 ASP A CA 1
ATOM 1623 C C . ASP A 1 207 ? -2.701 5.113 24.591 1.00 91.06 207 ASP A C 1
ATOM 1625 O O . ASP A 1 207 ? -2.786 4.730 23.424 1.00 91.06 207 ASP A O 1
ATOM 1629 N N . SER A 1 208 ? -3.657 4.865 25.494 1.00 89.69 208 SER A N 1
ATOM 1630 C CA . SER A 1 208 ? -4.902 4.170 25.154 1.00 89.69 208 SER A CA 1
ATOM 1631 C C . SER A 1 208 ? -5.721 4.962 24.132 1.00 89.69 208 SER A C 1
ATOM 1633 O O . SER A 1 208 ? -6.129 4.395 23.118 1.00 89.69 208 SER A O 1
ATOM 1635 N N . ASN A 1 209 ? -5.876 6.276 24.327 1.00 90.00 209 ASN A N 1
ATOM 1636 C CA . ASN A 1 209 ? -6.596 7.148 23.397 1.00 90.00 209 ASN A CA 1
ATOM 1637 C C . ASN A 1 209 ? -5.932 7.195 22.014 1.00 90.00 209 ASN A C 1
ATOM 1639 O O . ASN A 1 209 ? -6.610 7.000 21.003 1.00 90.00 209 ASN A O 1
ATOM 1643 N N . LEU A 1 210 ? -4.611 7.394 21.951 1.00 89.69 210 LEU A N 1
ATOM 1644 C CA . LEU A 1 210 ? -3.863 7.414 20.690 1.00 89.69 210 LEU A CA 1
ATOM 1645 C C . LEU A 1 210 ? -3.905 6.055 19.987 1.00 89.69 210 LEU A C 1
ATOM 1647 O O . LEU A 1 210 ? -4.105 5.994 18.775 1.00 89.69 210 LEU A O 1
ATOM 1651 N N . SER A 1 211 ? -3.750 4.956 20.730 1.00 89.38 211 SER A N 1
ATOM 1652 C CA . SER A 1 211 ? -3.848 3.609 20.165 1.00 89.38 211 SER A CA 1
ATOM 1653 C C . SER A 1 211 ? -5.243 3.352 19.597 1.00 89.38 211 SER A C 1
ATOM 1655 O O . SER A 1 211 ? -5.365 2.866 18.474 1.00 89.38 211 SER A O 1
ATOM 1657 N N . ALA A 1 212 ? -6.298 3.730 20.321 1.00 90.19 212 ALA A N 1
ATOM 1658 C CA . ALA A 1 212 ? -7.676 3.588 19.865 1.00 90.19 212 ALA A CA 1
ATOM 1659 C C . ALA A 1 212 ? -7.983 4.448 18.631 1.00 90.19 212 ALA A C 1
ATOM 1661 O O . ALA A 1 212 ? -8.719 4.019 17.743 1.00 90.19 212 ALA A O 1
ATOM 1662 N N . GLN A 1 213 ? -7.437 5.664 18.554 1.00 89.31 213 GLN A N 1
ATOM 1663 C CA . GLN A 1 213 ? -7.552 6.516 17.368 1.00 89.31 213 GLN A CA 1
ATOM 1664 C C . GLN A 1 213 ? -6.845 5.893 16.161 1.00 89.31 213 GLN A C 1
ATOM 1666 O O . GLN A 1 213 ? -7.452 5.797 15.097 1.00 89.31 213 GLN A O 1
ATOM 1671 N N . ARG A 1 214 ? -5.609 5.402 16.330 1.00 89.38 214 ARG A N 1
ATOM 1672 C CA . ARG A 1 214 ? -4.841 4.762 15.249 1.00 89.38 214 ARG A CA 1
ATOM 1673 C C . ARG A 1 214 ? -5.509 3.483 14.748 1.00 89.38 214 ARG A C 1
ATOM 1675 O O . ARG A 1 214 ? -5.641 3.321 13.545 1.00 89.38 214 ARG A O 1
ATOM 1682 N N . ILE A 1 215 ? -6.004 2.624 15.643 1.00 91.56 215 ILE A N 1
ATOM 1683 C CA . ILE A 1 215 ? -6.734 1.400 15.262 1.00 91.56 215 ILE A CA 1
ATOM 1684 C C . ILE A 1 215 ? -7.990 1.742 14.458 1.00 91.56 215 ILE A C 1
ATOM 1686 O O . ILE A 1 215 ? -8.227 1.155 13.406 1.00 91.56 215 ILE A O 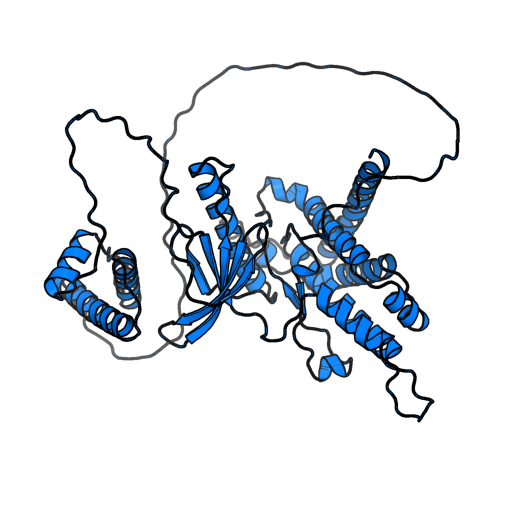1
ATOM 1690 N N . ARG A 1 216 ? -8.784 2.720 14.916 1.00 90.12 216 ARG A N 1
ATOM 1691 C CA . ARG A 1 216 ? -9.984 3.155 14.187 1.00 90.12 216 ARG A CA 1
ATOM 1692 C C . ARG A 1 216 ? -9.644 3.741 12.819 1.00 90.12 216 ARG A C 1
ATOM 1694 O O . ARG A 1 216 ? -10.344 3.437 11.859 1.00 90.12 216 ARG A O 1
ATOM 1701 N N . ALA A 1 217 ? -8.599 4.562 12.724 1.00 86.25 217 ALA A N 1
ATOM 1702 C CA . ALA A 1 217 ? -8.151 5.130 11.454 1.00 86.25 217 ALA A CA 1
ATOM 1703 C C . ALA A 1 217 ? -7.703 4.032 10.476 1.00 86.25 217 ALA A C 1
ATOM 1705 O O . ALA A 1 217 ? -8.195 3.985 9.351 1.00 86.25 217 ALA A O 1
ATOM 1706 N N . GLU A 1 218 ? -6.864 3.106 10.941 1.00 90.75 218 GLU A N 1
ATOM 1707 C CA . GLU A 1 218 ? -6.337 1.983 10.160 1.00 90.75 218 GLU A CA 1
ATOM 1708 C C . GLU A 1 218 ? -7.471 1.087 9.632 1.00 90.75 218 GLU A C 1
ATOM 1710 O O . GLU A 1 218 ? -7.547 0.814 8.436 1.00 90.75 218 GLU A O 1
ATOM 1715 N N . VAL A 1 219 ? -8.425 0.706 10.490 1.00 93.00 219 VAL A N 1
ATOM 1716 C CA . VAL A 1 219 ? -9.594 -0.101 10.097 1.00 93.00 219 VAL A CA 1
ATOM 1717 C C . VAL A 1 219 ? -10.483 0.637 9.096 1.00 93.00 219 VAL A C 1
ATOM 1719 O O . VAL A 1 219 ? -10.883 0.056 8.087 1.00 93.00 219 VAL A O 1
ATOM 1722 N N . ARG A 1 220 ? -10.790 1.919 9.343 1.00 90.19 220 ARG A N 1
ATOM 1723 C CA . ARG A 1 220 ? -11.624 2.720 8.432 1.00 90.19 220 ARG A CA 1
ATOM 1724 C C . ARG A 1 220 ? -10.993 2.826 7.051 1.00 90.19 220 ARG A C 1
ATOM 1726 O O . ARG A 1 220 ? -11.702 2.691 6.056 1.00 90.19 220 ARG A O 1
ATOM 1733 N N . LEU A 1 221 ? -9.681 3.031 6.987 1.00 89.50 221 LEU A N 1
ATOM 1734 C CA . LEU A 1 221 ? -8.975 3.150 5.718 1.00 89.50 221 LEU A CA 1
ATOM 1735 C C . LEU A 1 221 ? -8.815 1.820 4.997 1.00 89.50 221 LEU A C 1
ATOM 1737 O O . LEU A 1 221 ? -9.000 1.800 3.786 1.00 89.50 221 LEU A O 1
ATOM 1741 N N . LEU A 1 222 ? -8.599 0.707 5.702 1.00 93.38 222 LEU A N 1
ATOM 1742 C CA . LEU A 1 222 ? -8.651 -0.626 5.093 1.00 93.38 222 LEU A CA 1
ATOM 1743 C C . LEU A 1 222 ? -10.015 -0.890 4.441 1.00 93.38 222 LEU A C 1
ATOM 1745 O O . LEU A 1 222 ? -10.090 -1.302 3.285 1.00 93.38 222 LEU A O 1
ATOM 1749 N N . VAL A 1 223 ? -11.111 -0.595 5.145 1.00 93.38 223 VAL A N 1
ATOM 1750 C CA . VAL A 1 223 ? -12.467 -0.760 4.597 1.00 93.38 223 VAL A CA 1
ATOM 1751 C C . VAL A 1 223 ? -12.702 0.175 3.408 1.00 93.38 223 VAL A C 1
ATOM 1753 O O . VAL A 1 223 ? -13.242 -0.256 2.389 1.00 93.38 223 VAL A O 1
ATOM 1756 N N . HIS A 1 224 ? -12.284 1.439 3.502 1.00 91.12 224 HIS A N 1
ATOM 1757 C CA . HIS A 1 224 ? -12.434 2.405 2.415 1.00 91.12 224 HIS A CA 1
ATOM 1758 C C . HIS A 1 224 ? -11.614 2.014 1.175 1.00 91.12 224 HIS A C 1
ATOM 1760 O O . HIS A 1 224 ? -12.159 1.970 0.076 1.00 91.12 224 HIS A O 1
ATOM 1766 N N . CYS A 1 225 ? -10.348 1.624 1.341 1.00 93.31 225 CYS A N 1
ATOM 1767 C CA . CYS A 1 225 ? -9.502 1.135 0.251 1.00 93.31 225 CYS A CA 1
ATOM 1768 C C . CYS A 1 225 ? -10.108 -0.100 -0.421 1.00 93.31 225 CYS A C 1
ATOM 1770 O O . CYS A 1 225 ? -10.139 -0.183 -1.648 1.00 93.31 225 CYS A O 1
ATOM 1772 N N . ARG A 1 226 ? -10.685 -1.019 0.361 1.00 95.06 226 ARG A N 1
ATOM 1773 C CA . ARG A 1 226 ? -11.397 -2.175 -0.192 1.00 95.06 226 ARG A CA 1
ATOM 1774 C C . ARG A 1 226 ? -12.601 -1.762 -1.043 1.00 95.06 226 ARG A C 1
ATOM 1776 O O . ARG A 1 226 ? -12.802 -2.334 -2.110 1.00 95.06 226 ARG A O 1
ATOM 1783 N N . LYS A 1 227 ? -13.382 -0.759 -0.618 1.00 93.69 227 LYS A N 1
ATOM 1784 C CA . LYS A 1 227 ? -14.486 -0.194 -1.425 1.00 93.69 227 LYS A CA 1
ATOM 1785 C C . LYS A 1 227 ? -13.986 0.462 -2.715 1.00 93.69 227 LYS A C 1
ATOM 1787 O O . LYS A 1 227 ? -14.654 0.377 -3.739 1.00 93.69 227 LYS A O 1
ATOM 1792 N N . LEU A 1 228 ? -12.791 1.052 -2.687 1.00 93.19 228 LEU A N 1
ATOM 1793 C CA . LEU A 1 228 ? -12.098 1.550 -3.878 1.00 93.19 228 LEU A CA 1
ATOM 1794 C C . LEU A 1 228 ? -11.566 0.420 -4.778 1.00 93.19 228 LEU A C 1
ATOM 1796 O O . LEU A 1 228 ? -10.957 0.714 -5.803 1.00 93.19 228 LEU A O 1
ATOM 1800 N N . GLY A 1 229 ? -11.770 -0.857 -4.449 1.00 94.69 229 GLY A N 1
ATOM 1801 C CA . GLY A 1 229 ? -11.273 -1.985 -5.241 1.00 94.69 229 GLY A CA 1
ATOM 1802 C C . GLY A 1 229 ? -9.766 -2.215 -5.115 1.00 94.69 229 GLY A C 1
ATOM 1803 O O . GLY A 1 229 ? -9.197 -2.935 -5.929 1.00 94.69 229 GLY A O 1
ATOM 1804 N N . LEU A 1 230 ? -9.115 -1.608 -4.118 1.00 95.75 230 LEU A N 1
ATOM 1805 C CA . LEU A 1 230 ? -7.726 -1.910 -3.790 1.00 95.75 230 LEU A CA 1
ATOM 1806 C C . LEU A 1 230 ? -7.647 -3.255 -3.071 1.00 95.75 230 LEU A C 1
ATOM 1808 O O . LEU A 1 230 ? -8.473 -3.557 -2.202 1.00 95.75 230 LEU A O 1
ATOM 1812 N N . ASP A 1 231 ? -6.628 -4.044 -3.405 1.00 95.88 231 ASP A N 1
ATOM 1813 C CA . ASP A 1 231 ? -6.333 -5.266 -2.669 1.00 95.88 231 ASP A CA 1
ATOM 1814 C C . ASP A 1 231 ? -5.668 -4.894 -1.337 1.00 95.88 231 ASP A C 1
ATOM 1816 O O . ASP A 1 231 ? -4.587 -4.308 -1.284 1.00 95.88 231 ASP A O 1
ATOM 1820 N N . VAL A 1 232 ? -6.375 -5.171 -0.249 1.00 96.19 232 VAL A N 1
ATOM 1821 C CA . VAL A 1 232 ? -5.981 -4.854 1.124 1.00 96.19 232 VAL A CA 1
ATOM 1822 C C . VAL A 1 232 ? -6.427 -5.991 2.039 1.00 96.19 232 VAL A C 1
ATOM 1824 O O . VAL A 1 232 ? -7.420 -6.670 1.729 1.00 96.19 232 VAL A O 1
ATOM 1827 N N . PRO A 1 233 ? -5.763 -6.200 3.191 1.00 95.38 233 PRO A N 1
ATOM 1828 C CA . PRO A 1 233 ? -6.178 -7.228 4.130 1.00 95.38 233 PRO A CA 1
ATOM 1829 C C . PRO A 1 233 ? -7.626 -6.999 4.570 1.00 95.38 233 PRO A C 1
ATOM 1831 O O . PRO A 1 233 ? -7.997 -5.908 5.008 1.00 95.38 233 PRO A O 1
ATOM 1834 N N . ALA A 1 234 ? -8.460 -8.034 4.471 1.00 93.75 234 ALA A N 1
ATOM 1835 C CA . ALA A 1 234 ? -9.833 -7.953 4.955 1.00 93.75 234 ALA A CA 1
ATOM 1836 C C . ALA A 1 234 ? -9.834 -7.804 6.483 1.00 93.75 234 ALA A C 1
ATOM 1838 O O . ALA A 1 234 ? -9.240 -8.628 7.172 1.00 93.75 234 ALA A O 1
ATOM 1839 N N . VAL A 1 235 ? -10.512 -6.795 7.026 1.00 94.50 235 VAL A N 1
ATOM 1840 C CA . VAL A 1 235 ? -10.689 -6.679 8.480 1.00 94.50 235 VAL A CA 1
ATOM 1841 C C . VAL A 1 235 ? -11.701 -7.733 8.929 1.00 94.50 235 VAL A C 1
ATOM 1843 O O . VAL A 1 235 ? -12.844 -7.715 8.482 1.00 94.50 235 VAL A O 1
ATOM 1846 N N . LEU A 1 236 ? -11.270 -8.669 9.775 1.00 93.31 236 LEU A N 1
ATOM 1847 C CA . LEU A 1 236 ? -12.090 -9.787 10.255 1.00 93.31 236 LEU A CA 1
ATOM 1848 C C . LEU A 1 236 ? -12.648 -9.537 11.657 1.00 93.31 236 LEU A C 1
ATOM 1850 O O . LEU A 1 236 ? -13.793 -9.874 11.932 1.00 93.31 236 LEU A O 1
ATOM 1854 N N . GLN A 1 237 ? -11.835 -8.958 12.540 1.00 92.94 237 GLN A N 1
ATOM 1855 C CA . GLN A 1 237 ? -12.208 -8.628 13.915 1.00 92.94 237 GLN A CA 1
ATOM 1856 C C . GLN A 1 237 ? -11.332 -7.482 14.424 1.00 92.94 237 GLN A C 1
ATOM 1858 O O . GLN A 1 237 ? -10.173 -7.348 14.026 1.00 92.94 237 GLN A O 1
ATOM 1863 N N . VAL A 1 238 ? -11.875 -6.657 15.317 1.00 93.00 238 VAL A N 1
ATOM 1864 C CA . VAL A 1 238 ? -11.160 -5.544 15.949 1.00 93.00 238 VAL A CA 1
ATOM 1865 C C . VAL A 1 238 ? -11.424 -5.583 17.448 1.00 93.00 238 VAL A C 1
ATOM 1867 O O . VAL A 1 238 ? -12.573 -5.642 17.871 1.00 93.00 238 VAL A O 1
ATOM 1870 N N . ASP A 1 239 ? -10.362 -5.516 18.242 1.00 91.81 239 ASP A N 1
ATOM 1871 C CA . ASP A 1 239 ? -10.412 -5.395 19.697 1.00 91.81 239 ASP A CA 1
ATOM 1872 C C . ASP A 1 239 ? -9.567 -4.185 20.104 1.00 91.81 239 ASP A C 1
ATOM 1874 O O . ASP A 1 239 ? -8.335 -4.230 20.155 1.00 91.81 239 ASP A O 1
ATOM 1878 N N . VAL A 1 240 ? -10.241 -3.058 20.327 1.00 91.31 240 VAL A N 1
ATOM 1879 C CA . VAL A 1 240 ? -9.585 -1.795 20.675 1.00 91.31 240 VAL A CA 1
ATOM 1880 C C . VAL A 1 240 ? -8.946 -1.846 22.073 1.00 91.31 240 VAL A C 1
ATOM 1882 O O . VAL A 1 240 ? -7.779 -1.451 22.167 1.00 91.31 240 VAL A O 1
ATOM 1885 N N . PRO A 1 241 ? -9.623 -2.339 23.136 1.00 89.25 241 PRO A N 1
ATOM 1886 C CA . PRO A 1 241 ? -9.016 -2.492 24.461 1.00 89.25 241 PRO A CA 1
ATOM 1887 C C . PRO A 1 241 ? -7.715 -3.302 24.461 1.00 89.25 241 PRO A C 1
ATOM 1889 O O . PRO A 1 241 ? -6.711 -2.834 25.001 1.00 89.25 241 PRO A O 1
ATOM 1892 N N . SER A 1 242 ? -7.693 -4.465 23.800 1.00 89.81 242 SER A N 1
ATOM 1893 C CA . SER A 1 242 ? -6.477 -5.288 23.690 1.00 89.81 242 SER A CA 1
ATOM 1894 C C . SER A 1 242 ? -5.541 -4.864 22.558 1.00 89.81 242 SER A C 1
ATOM 1896 O O . SER A 1 242 ? -4.490 -5.473 22.372 1.00 89.81 242 SER A O 1
ATOM 1898 N N . ARG A 1 243 ? -5.874 -3.795 21.826 1.00 93.44 243 ARG A N 1
ATOM 1899 C CA . ARG A 1 243 ? -5.072 -3.201 20.745 1.00 93.44 243 ARG A CA 1
ATOM 1900 C C . ARG A 1 243 ? -4.780 -4.155 19.584 1.00 93.44 243 ARG A C 1
ATOM 1902 O O . ARG A 1 243 ? -3.677 -4.135 19.027 1.00 93.44 243 ARG A O 1
ATOM 1909 N N . ARG A 1 244 ? -5.757 -4.990 19.229 1.00 93.81 244 ARG A N 1
ATOM 1910 C CA . ARG A 1 244 ? -5.626 -6.065 18.240 1.00 93.81 244 ARG A CA 1
ATOM 1911 C C . ARG A 1 244 ? -6.547 -5.865 17.044 1.00 93.81 244 ARG A C 1
ATOM 1913 O O . ARG A 1 244 ? -7.704 -5.476 17.184 1.00 93.81 244 ARG A O 1
ATOM 1920 N N . ILE A 1 245 ? -6.030 -6.183 15.863 1.00 94.56 245 ILE A N 1
ATOM 1921 C CA . ILE A 1 245 ? -6.790 -6.238 14.614 1.00 94.56 245 ILE A CA 1
ATOM 1922 C C . ILE A 1 245 ? -6.515 -7.593 13.964 1.00 94.56 245 ILE A C 1
ATOM 1924 O O . ILE A 1 245 ? -5.356 -7.932 13.727 1.00 94.56 245 ILE A O 1
ATOM 1928 N N . TRP A 1 246 ? -7.564 -8.359 13.672 1.00 94.81 246 TRP A N 1
ATOM 1929 C CA . TRP A 1 246 ? -7.483 -9.587 12.887 1.00 94.81 246 TRP A CA 1
ATOM 1930 C C . TRP A 1 246 ? -7.715 -9.245 11.424 1.00 94.81 246 TRP A C 1
ATOM 1932 O O . TRP A 1 246 ? -8.749 -8.687 11.054 1.00 94.81 246 TRP A O 1
ATOM 1942 N N . LEU A 1 247 ? -6.745 -9.602 10.598 1.00 95.00 247 LEU A N 1
ATOM 1943 C CA . LEU A 1 247 ? -6.680 -9.286 9.184 1.00 95.00 247 LEU A CA 1
ATOM 1944 C C . LEU A 1 247 ? -6.625 -10.574 8.365 1.00 95.00 247 LEU A C 1
ATOM 1946 O O . LEU A 1 247 ? -5.933 -11.525 8.723 1.00 95.00 247 LEU A O 1
ATOM 1950 N N . GLY A 1 248 ? -7.338 -10.611 7.245 1.00 93.44 248 GLY A N 1
ATOM 1951 C CA . GLY A 1 248 ? -7.245 -11.696 6.279 1.00 93.44 248 GLY A CA 1
ATOM 1952 C C . GLY A 1 248 ? -5.821 -11.826 5.745 1.00 93.44 248 GLY A C 1
ATOM 1953 O O . GLY A 1 248 ? -5.141 -10.825 5.518 1.00 93.44 248 GLY A O 1
ATOM 1954 N N . LEU A 1 249 ? -5.371 -13.064 5.546 1.00 91.38 249 LEU A N 1
ATOM 1955 C CA . LEU A 1 249 ? -4.069 -13.327 4.947 1.00 91.38 249 LEU A CA 1
ATOM 1956 C C . LEU A 1 249 ? -4.083 -12.905 3.470 1.00 91.38 249 LEU A C 1
ATOM 1958 O O . LEU A 1 249 ? -4.909 -13.389 2.695 1.00 91.38 249 LEU A O 1
ATOM 1962 N N . ILE A 1 250 ? -3.155 -12.037 3.076 1.00 90.12 250 ILE A N 1
ATOM 1963 C CA . ILE A 1 250 ? -2.887 -11.748 1.665 1.00 90.12 250 ILE A CA 1
ATOM 1964 C C . ILE A 1 250 ? -1.916 -12.809 1.183 1.00 90.12 250 ILE A C 1
ATOM 1966 O O . ILE A 1 250 ? -0.769 -12.738 1.592 1.00 90.12 250 ILE A O 1
ATOM 1970 N N . GLY A 1 251 ? -2.396 -13.752 0.362 1.00 82.06 251 GLY A N 1
ATOM 1971 C CA . GLY A 1 251 ? -1.610 -14.744 -0.386 1.00 82.06 251 GLY A CA 1
ATOM 1972 C C . GLY A 1 251 ? -0.538 -15.494 0.430 1.00 82.06 251 GLY A C 1
ATOM 1973 O O . GLY A 1 251 ? 0.438 -14.887 0.843 1.00 82.06 251 GLY A O 1
ATOM 1974 N N . PRO A 1 252 ? -0.600 -16.828 0.602 1.00 77.56 252 PRO A N 1
ATOM 1975 C CA . PRO A 1 252 ? 0.420 -17.542 1.389 1.00 77.56 252 PRO A CA 1
ATOM 1976 C C . PRO A 1 252 ? 1.861 -17.316 0.888 1.00 77.56 252 PRO A C 1
ATOM 1978 O O . PRO A 1 252 ? 2.792 -17.370 1.684 1.00 77.56 252 PRO A O 1
ATOM 1981 N N . ASP A 1 253 ? 2.007 -17.005 -0.404 1.00 87.00 253 ASP A N 1
ATOM 1982 C CA . ASP A 1 253 ? 3.278 -16.822 -1.105 1.00 87.00 253 ASP A CA 1
ATOM 1983 C C . ASP A 1 253 ? 3.523 -15.355 -1.536 1.00 87.00 253 ASP A C 1
ATOM 1985 O O . ASP A 1 253 ? 4.328 -15.104 -2.435 1.00 87.00 253 ASP A O 1
ATOM 1989 N N . ALA A 1 254 ? 2.793 -14.381 -0.976 1.00 93.75 254 ALA A N 1
ATOM 1990 C CA . ALA A 1 254 ? 3.012 -12.971 -1.297 1.00 93.75 254 ALA A CA 1
ATOM 1991 C C . ALA A 1 254 ? 4.354 -12.482 -0.724 1.00 93.75 254 ALA A C 1
ATOM 1993 O O . ALA A 1 254 ? 4.714 -12.796 0.411 1.00 93.75 254 ALA A O 1
ATOM 1994 N N . LEU A 1 255 ? 5.088 -11.690 -1.504 1.00 95.12 255 LEU A N 1
ATOM 1995 C CA . LEU A 1 255 ? 6.360 -11.089 -1.095 1.00 95.12 255 LEU A CA 1
ATOM 1996 C C . LEU A 1 255 ? 6.174 -9.600 -0.849 1.00 95.12 255 LEU A C 1
ATOM 1998 O O . LEU A 1 255 ? 5.372 -8.964 -1.526 1.00 95.12 255 LEU A O 1
ATOM 2002 N N . THR A 1 256 ? 6.956 -9.011 0.055 1.00 96.31 256 THR A N 1
ATOM 2003 C CA . THR A 1 256 ? 7.076 -7.548 0.063 1.00 96.31 256 THR A CA 1
ATOM 2004 C C . THR A 1 256 ? 7.674 -7.084 -1.264 1.00 96.31 256 THR A C 1
ATOM 2006 O O . THR A 1 256 ? 8.456 -7.804 -1.887 1.00 96.31 256 THR A O 1
ATOM 2009 N N . LEU A 1 257 ? 7.343 -5.876 -1.714 1.00 97.50 257 LEU A N 1
ATOM 2010 C CA . LEU A 1 257 ? 7.901 -5.312 -2.942 1.00 97.50 257 LEU A CA 1
ATOM 2011 C C . LEU A 1 257 ? 9.431 -5.223 -2.868 1.00 97.50 257 LEU A C 1
ATOM 2013 O O . LEU A 1 257 ? 10.123 -5.460 -3.855 1.00 97.50 257 LEU A O 1
ATOM 2017 N N . HIS A 1 258 ? 9.964 -4.955 -1.677 1.00 96.25 258 HIS A N 1
ATOM 2018 C CA . HIS A 1 258 ? 11.396 -5.015 -1.409 1.00 96.25 258 HIS A CA 1
ATOM 2019 C C . HIS A 1 258 ? 11.986 -6.408 -1.688 1.00 96.25 258 HIS A C 1
ATOM 2021 O O . HIS A 1 258 ? 12.972 -6.530 -2.415 1.00 96.25 258 HIS A O 1
ATOM 2027 N N . ASP A 1 259 ? 11.378 -7.468 -1.151 1.00 96.06 259 ASP A N 1
ATOM 2028 C CA . ASP A 1 259 ? 11.870 -8.835 -1.356 1.00 96.06 259 ASP A CA 1
ATOM 2029 C C . ASP A 1 259 ? 11.635 -9.320 -2.788 1.00 96.06 259 ASP A C 1
ATOM 2031 O O . ASP A 1 259 ? 12.433 -10.089 -3.322 1.00 96.06 259 ASP A O 1
ATOM 2035 N N . TRP A 1 260 ? 10.591 -8.818 -3.449 1.00 96.00 260 TRP A N 1
ATOM 2036 C CA . TRP A 1 260 ? 10.356 -9.046 -4.868 1.00 96.00 260 TRP A CA 1
ATOM 2037 C C . TRP A 1 260 ? 11.498 -8.483 -5.725 1.00 96.00 260 TRP A C 1
ATOM 2039 O O . TRP A 1 260 ? 12.008 -9.197 -6.587 1.00 96.00 260 TRP A O 1
ATOM 2049 N N . PHE A 1 261 ? 11.966 -7.254 -5.459 1.00 96.06 261 PHE A N 1
ATOM 2050 C CA . PHE A 1 261 ? 13.126 -6.685 -6.162 1.00 96.06 261 PHE A CA 1
ATOM 2051 C C . PHE A 1 261 ? 14.398 -7.497 -5.919 1.00 96.06 261 PHE A C 1
ATOM 2053 O O . PHE A 1 261 ? 15.139 -7.764 -6.864 1.00 96.06 261 PHE A O 1
ATOM 2060 N N . LYS A 1 262 ? 14.636 -7.927 -4.673 1.00 95.12 262 LYS A N 1
ATOM 2061 C CA . LYS A 1 262 ? 15.779 -8.788 -4.337 1.00 95.12 262 LYS A CA 1
ATOM 2062 C C . LYS A 1 262 ? 15.739 -10.109 -5.088 1.00 95.12 262 LYS A C 1
ATOM 2064 O O . LYS A 1 262 ? 16.751 -10.523 -5.641 1.00 95.12 262 LYS A O 1
ATOM 2069 N N . LYS A 1 263 ? 14.569 -10.750 -5.131 1.00 93.75 263 LYS A N 1
ATOM 2070 C CA . LYS A 1 263 ? 14.376 -11.997 -5.869 1.00 93.75 263 LYS A CA 1
ATOM 2071 C C . LYS A 1 263 ? 14.607 -11.795 -7.365 1.00 93.75 263 LYS A C 1
ATOM 2073 O O . LYS A 1 263 ? 15.335 -12.573 -7.961 1.00 93.75 263 LYS A O 1
ATOM 2078 N N . LEU A 1 264 ? 14.061 -10.726 -7.950 1.00 92.75 264 LEU A N 1
ATOM 2079 C CA . LEU A 1 264 ? 14.279 -10.411 -9.362 1.00 92.75 264 LEU A CA 1
ATOM 2080 C C . LEU A 1 264 ? 15.766 -10.172 -9.677 1.00 92.75 264 LEU A C 1
ATOM 2082 O O . LEU A 1 264 ? 16.247 -10.620 -10.715 1.00 92.75 264 LEU A O 1
ATOM 2086 N N . ALA A 1 265 ? 16.488 -9.477 -8.792 1.00 93.44 265 ALA A N 1
ATOM 2087 C CA . ALA A 1 265 ? 17.924 -9.252 -8.932 1.00 93.44 265 ALA A CA 1
ATOM 2088 C C . ALA A 1 265 ? 18.711 -10.566 -8.877 1.00 93.44 265 ALA A C 1
ATOM 2090 O O . ALA A 1 265 ? 19.513 -10.812 -9.773 1.00 93.44 265 ALA A O 1
ATOM 2091 N N . ALA A 1 266 ? 18.435 -11.416 -7.883 1.00 92.56 266 ALA A N 1
ATOM 2092 C CA . ALA A 1 266 ? 19.066 -12.727 -7.747 1.00 92.56 266 ALA A CA 1
ATOM 2093 C C . ALA A 1 266 ? 18.804 -13.602 -8.979 1.00 92.56 266 ALA A C 1
ATOM 2095 O O . ALA A 1 266 ? 19.746 -14.093 -9.596 1.00 92.56 266 ALA A O 1
ATOM 2096 N N . ASP A 1 267 ? 17.540 -13.704 -9.409 1.00 89.56 267 ASP A N 1
ATOM 2097 C CA . ASP A 1 267 ? 17.168 -14.457 -10.606 1.00 89.56 267 ASP A CA 1
ATOM 2098 C C . ASP A 1 267 ? 17.965 -13.935 -11.817 1.00 89.56 267 ASP A C 1
ATOM 2100 O O . ASP A 1 267 ? 18.613 -14.722 -12.500 1.00 89.56 267 ASP A O 1
ATOM 2104 N N . CYS A 1 268 ? 18.004 -12.613 -12.033 1.00 89.12 268 CYS A N 1
ATOM 2105 C CA . CYS A 1 268 ? 18.660 -11.973 -13.179 1.00 89.12 268 CYS A CA 1
ATOM 2106 C C . CYS A 1 268 ? 20.201 -12.046 -13.185 1.00 89.12 268 CYS A C 1
ATOM 2108 O O . CYS A 1 268 ? 20.792 -12.017 -14.270 1.00 89.12 268 CYS A O 1
ATOM 2110 N N . LEU A 1 269 ? 20.854 -12.042 -12.019 1.00 86.69 269 LEU A N 1
ATOM 2111 C CA . LEU A 1 269 ? 22.310 -11.884 -11.896 1.00 86.69 269 LEU A CA 1
ATOM 2112 C C . LEU A 1 269 ? 23.042 -13.193 -11.570 1.00 86.69 269 LEU A C 1
ATOM 2114 O O . LEU A 1 269 ? 24.166 -13.371 -12.038 1.00 86.69 269 LEU A O 1
ATOM 2118 N N . ASP A 1 270 ? 22.421 -14.104 -10.818 1.00 78.00 270 ASP A N 1
ATOM 2119 C CA . ASP A 1 270 ? 23.090 -15.299 -10.283 1.00 78.00 270 ASP A CA 1
ATOM 2120 C C . ASP A 1 270 ? 23.011 -16.518 -11.218 1.00 78.00 270 ASP A C 1
ATOM 2122 O O . ASP A 1 270 ? 23.602 -17.565 -10.941 1.00 78.00 270 ASP A O 1
ATOM 2126 N N . THR A 1 271 ? 22.309 -16.419 -12.352 1.00 65.19 271 THR A N 1
ATOM 2127 C CA . THR A 1 271 ? 22.241 -17.518 -13.323 1.00 65.19 271 THR A CA 1
ATOM 2128 C C . THR A 1 271 ? 23.518 -17.572 -14.169 1.00 65.19 271 THR A C 1
ATOM 2130 O O . THR A 1 271 ? 23.826 -16.614 -14.886 1.00 65.19 271 THR A O 1
ATOM 2133 N N . PRO A 1 272 ? 24.271 -18.690 -14.149 1.00 58.19 272 PRO A N 1
ATOM 2134 C CA . PRO A 1 272 ? 25.481 -18.810 -14.945 1.00 58.19 272 PRO A CA 1
ATOM 2135 C C . PRO A 1 272 ? 25.121 -18.719 -16.427 1.00 58.19 272 PRO A C 1
ATOM 2137 O O . PRO A 1 272 ? 24.330 -19.519 -16.930 1.00 58.19 272 PRO A O 1
ATOM 2140 N N . THR A 1 273 ? 25.732 -17.757 -17.126 1.00 55.09 273 THR A N 1
ATOM 2141 C CA . THR A 1 273 ? 25.780 -17.686 -18.592 1.00 55.09 273 THR A CA 1
ATOM 2142 C C . THR A 1 273 ? 26.317 -19.007 -19.124 1.00 55.09 273 THR A C 1
ATOM 2144 O O . THR A 1 273 ? 27.525 -19.205 -19.245 1.00 55.09 273 THR A O 1
ATOM 2147 N N . THR A 1 274 ? 25.418 -19.947 -19.394 1.00 52.25 274 THR A N 1
ATOM 2148 C CA . THR A 1 274 ? 25.748 -21.169 -20.113 1.00 52.25 274 THR A CA 1
ATOM 2149 C C . THR A 1 274 ? 25.971 -20.775 -21.574 1.00 52.25 274 THR A C 1
ATOM 2151 O O . THR A 1 274 ? 25.253 -19.902 -22.076 1.00 52.25 274 THR A O 1
ATOM 2154 N N . PRO A 1 275 ? 26.973 -21.346 -22.266 1.00 51.47 275 PRO A N 1
ATOM 2155 C CA . PRO A 1 275 ? 27.215 -21.033 -23.666 1.00 51.47 275 PRO A CA 1
ATOM 2156 C C . PRO A 1 275 ? 25.962 -21.326 -24.487 1.00 51.47 275 PRO A C 1
ATOM 2158 O O . PRO A 1 275 ? 25.314 -22.353 -24.292 1.00 51.47 275 PRO A O 1
ATOM 2161 N N . ALA A 1 276 ? 25.640 -20.385 -25.368 1.00 51.47 276 ALA A N 1
ATOM 2162 C CA . ALA A 1 276 ? 24.474 -20.356 -26.234 1.00 51.47 276 ALA A CA 1
ATOM 2163 C C . ALA A 1 276 ? 24.119 -21.728 -26.838 1.00 51.47 276 ALA A C 1
ATOM 2165 O O . ALA A 1 276 ? 24.793 -22.224 -27.738 1.00 51.47 276 ALA A O 1
ATOM 2166 N N . GLY A 1 277 ? 23.020 -22.304 -26.354 1.00 50.97 277 GLY A N 1
ATOM 2167 C CA . GLY A 1 277 ? 22.095 -23.084 -27.167 1.00 50.97 277 GLY A CA 1
ATOM 2168 C C . GLY A 1 277 ? 20.837 -22.233 -27.342 1.00 50.97 277 GLY A C 1
ATOM 2169 O O . GLY A 1 277 ? 20.363 -21.667 -26.357 1.00 50.97 277 GLY A O 1
ATOM 2170 N N . ASP A 1 278 ? 20.348 -22.113 -28.576 1.00 53.97 278 ASP A N 1
ATOM 2171 C CA . ASP A 1 278 ? 19.354 -21.163 -29.128 1.00 53.97 278 ASP A CA 1
ATOM 2172 C C . ASP A 1 278 ? 17.951 -21.107 -28.465 1.00 53.97 278 ASP A C 1
ATOM 2174 O O . ASP A 1 278 ? 16.956 -20.755 -29.096 1.00 53.97 278 ASP A O 1
ATOM 2178 N N . SER A 1 279 ? 17.795 -21.466 -27.191 1.00 57.03 279 SER A N 1
ATOM 2179 C CA . SER A 1 279 ? 16.484 -21.522 -26.525 1.00 57.03 279 SER A CA 1
ATOM 2180 C C . SER A 1 279 ? 16.483 -21.078 -25.062 1.00 57.03 279 SER A C 1
ATOM 2182 O O . SER A 1 279 ? 15.457 -21.219 -24.397 1.00 57.03 279 SER A O 1
ATOM 2184 N N . SER A 1 280 ? 17.590 -20.543 -24.527 1.00 56.44 280 SER A N 1
ATOM 2185 C CA . SER A 1 280 ? 17.558 -19.989 -23.169 1.00 56.44 280 SER A CA 1
ATOM 2186 C C . SER A 1 280 ? 16.829 -18.634 -23.158 1.00 56.44 280 SER A C 1
ATOM 2188 O O . SER A 1 280 ? 17.107 -17.768 -23.994 1.00 56.44 280 SER A O 1
ATOM 2190 N N . PRO A 1 281 ? 15.865 -18.420 -22.243 1.00 66.62 281 PRO A N 1
ATOM 2191 C CA . PRO A 1 281 ? 15.177 -17.141 -22.143 1.00 66.62 281 PRO A CA 1
ATOM 2192 C C . PRO A 1 281 ? 16.188 -16.050 -21.782 1.00 66.62 281 PRO A C 1
ATOM 2194 O O . PRO A 1 281 ? 16.945 -16.189 -20.818 1.00 66.62 281 PRO A O 1
ATOM 2197 N N . ASN A 1 282 ? 16.205 -14.949 -22.543 1.00 84.56 282 ASN A N 1
ATOM 2198 C CA . ASN A 1 282 ? 17.010 -13.780 -22.194 1.00 84.56 282 ASN A CA 1
ATOM 2199 C C . ASN A 1 282 ? 16.480 -13.203 -20.875 1.00 84.56 282 ASN A C 1
ATOM 2201 O O . ASN A 1 282 ? 15.493 -12.468 -20.844 1.00 84.56 282 ASN A O 1
ATOM 2205 N N . LEU A 1 283 ? 17.141 -13.557 -19.778 1.00 86.81 283 LEU A N 1
ATOM 2206 C CA . LEU A 1 283 ? 16.658 -13.262 -18.438 1.00 86.81 283 LEU A CA 1
ATOM 2207 C C . LEU A 1 283 ? 16.687 -11.768 -18.103 1.00 86.81 283 LEU A C 1
ATOM 2209 O O . LEU A 1 283 ? 15.846 -11.289 -17.347 1.00 86.81 283 LEU A O 1
ATOM 2213 N N . LYS A 1 284 ? 17.596 -11.012 -18.729 1.00 90.12 284 LYS A N 1
ATOM 2214 C CA . LYS A 1 284 ? 17.638 -9.545 -18.631 1.00 90.12 284 LYS A CA 1
ATOM 2215 C C . LYS A 1 284 ? 16.437 -8.929 -19.327 1.00 90.12 284 LYS A C 1
ATOM 2217 O O . LYS A 1 284 ? 15.796 -8.038 -18.774 1.00 90.12 284 LYS A O 1
ATOM 2222 N N . HIS A 1 285 ? 16.102 -9.447 -20.509 1.00 89.88 285 HIS A N 1
ATOM 2223 C CA . HIS A 1 285 ? 14.906 -9.027 -21.220 1.00 89.88 285 HIS A CA 1
ATOM 2224 C C . HIS A 1 285 ? 13.645 -9.344 -20.413 1.00 89.88 285 HIS A C 1
ATOM 2226 O O . HIS A 1 285 ? 12.805 -8.470 -20.209 1.00 89.88 285 HIS A O 1
ATOM 2232 N N . TYR A 1 286 ? 13.556 -10.561 -19.872 1.00 89.62 286 TYR A N 1
ATOM 2233 C CA . TYR A 1 286 ? 12.478 -10.969 -18.976 1.00 89.62 286 TYR A CA 1
ATOM 2234 C C . TYR A 1 286 ? 12.353 -10.038 -17.761 1.00 89.62 286 TYR A C 1
ATOM 2236 O O . TYR A 1 286 ? 11.269 -9.522 -17.494 1.00 89.62 286 TYR A O 1
ATOM 2244 N N . ALA A 1 287 ? 13.456 -9.754 -17.063 1.00 92.31 287 ALA A N 1
ATOM 2245 C CA . ALA A 1 287 ? 13.456 -8.836 -15.929 1.00 92.31 287 ALA A CA 1
ATOM 2246 C C . ALA A 1 287 ? 12.985 -7.428 -16.328 1.00 92.31 287 ALA A C 1
ATOM 2248 O O . ALA A 1 287 ? 12.197 -6.820 -15.605 1.00 92.31 287 ALA A O 1
ATOM 2249 N N . GLY A 1 288 ? 13.385 -6.936 -17.503 1.00 93.94 288 GLY A N 1
ATOM 2250 C CA . GLY A 1 288 ? 12.902 -5.668 -18.048 1.00 93.94 288 GLY A CA 1
ATOM 2251 C C . GLY A 1 288 ? 11.402 -5.645 -18.342 1.00 93.94 288 GLY A C 1
ATOM 2252 O O . GLY A 1 288 ? 10.725 -4.685 -17.968 1.00 93.94 288 GLY A O 1
ATOM 2253 N N . VAL A 1 289 ? 10.846 -6.713 -18.921 1.00 92.81 289 VAL A N 1
ATOM 2254 C CA . VAL A 1 289 ? 9.390 -6.849 -19.120 1.00 92.81 289 VAL A CA 1
ATOM 2255 C C . VAL A 1 289 ? 8.659 -6.873 -17.774 1.00 92.81 289 VAL A C 1
ATOM 2257 O O . VAL A 1 289 ? 7.673 -6.155 -17.591 1.00 92.81 289 VAL A O 1
ATOM 2260 N N . ARG A 1 290 ? 9.174 -7.625 -16.794 1.00 93.50 290 ARG A N 1
ATOM 2261 C CA . ARG A 1 290 ? 8.602 -7.678 -15.440 1.00 93.50 290 ARG A CA 1
ATOM 2262 C C . ARG A 1 290 ? 8.637 -6.314 -14.750 1.00 93.50 290 ARG A C 1
ATOM 2264 O O . ARG A 1 290 ? 7.634 -5.929 -14.152 1.00 93.50 290 ARG A O 1
ATOM 2271 N N . LEU A 1 291 ? 9.736 -5.562 -14.869 1.00 95.31 291 LEU A N 1
ATOM 2272 C CA . LEU A 1 291 ? 9.825 -4.192 -14.356 1.00 95.31 291 LEU A CA 1
ATOM 2273 C C . LEU A 1 291 ? 8.821 -3.265 -15.039 1.00 95.31 291 LEU A C 1
ATOM 2275 O O . LEU A 1 291 ? 8.153 -2.509 -14.345 1.00 95.31 291 LEU A O 1
ATOM 2279 N N . LYS A 1 292 ? 8.641 -3.365 -16.362 1.00 96.06 292 LYS A N 1
ATOM 2280 C CA . LYS A 1 292 ? 7.639 -2.576 -17.096 1.00 96.06 292 LYS A CA 1
ATOM 2281 C C . LYS A 1 292 ? 6.229 -2.790 -16.552 1.00 96.06 292 LYS A C 1
ATOM 2283 O O . LYS A 1 292 ? 5.518 -1.824 -16.270 1.00 96.06 292 LYS A O 1
ATOM 2288 N N . HIS A 1 293 ? 5.839 -4.044 -16.361 1.00 96.38 293 HIS A N 1
ATOM 2289 C CA . HIS A 1 293 ? 4.526 -4.383 -15.819 1.00 96.38 293 HIS A CA 1
ATOM 2290 C C . HIS A 1 293 ? 4.364 -3.926 -14.372 1.00 96.38 293 HIS A C 1
ATOM 2292 O O . HIS A 1 293 ? 3.332 -3.364 -14.012 1.00 96.38 293 HIS A O 1
ATOM 2298 N N . LEU A 1 294 ? 5.406 -4.090 -13.557 1.00 97.25 294 LEU A N 1
ATOM 2299 C CA . LEU A 1 294 ? 5.414 -3.588 -12.191 1.00 97.25 294 LEU A CA 1
ATOM 2300 C C . LEU A 1 294 ? 5.282 -2.061 -12.139 1.00 97.25 294 LEU A C 1
ATOM 2302 O O . LEU A 1 294 ? 4.506 -1.561 -11.332 1.00 97.25 294 LEU A O 1
ATOM 2306 N N . THR A 1 295 ? 5.998 -1.311 -12.984 1.00 97.62 295 THR A N 1
ATOM 2307 C CA . THR A 1 295 ? 5.908 0.158 -12.997 1.00 97.62 295 THR A CA 1
ATOM 2308 C C . THR A 1 295 ? 4.509 0.649 -13.343 1.00 97.62 295 THR A C 1
ATOM 2310 O O . THR A 1 295 ? 4.023 1.572 -12.695 1.00 97.62 295 THR A O 1
ATOM 2313 N N . SER A 1 296 ? 3.841 -0.015 -14.291 1.00 97.94 296 SER A N 1
ATOM 2314 C CA . SER A 1 296 ? 2.447 0.269 -14.642 1.00 97.94 296 SER A CA 1
ATOM 2315 C C . SER A 1 296 ? 1.509 -0.010 -13.461 1.00 97.94 296 SER A C 1
ATOM 2317 O O . SER A 1 296 ? 0.757 0.868 -13.032 1.00 97.94 296 SER A O 1
ATOM 2319 N N . ALA A 1 297 ? 1.634 -1.193 -12.846 1.00 98.19 297 ALA A N 1
ATOM 2320 C CA . ALA A 1 297 ? 0.832 -1.593 -11.691 1.00 98.19 297 ALA A CA 1
ATOM 2321 C C . ALA A 1 297 ? 1.026 -0.659 -10.481 1.00 98.19 297 ALA A C 1
ATOM 2323 O O . ALA A 1 297 ? 0.056 -0.278 -9.823 1.00 98.19 297 ALA A O 1
ATOM 2324 N N . LEU A 1 298 ? 2.269 -0.250 -10.201 1.00 98.56 298 LEU A N 1
ATOM 2325 C CA . LEU A 1 298 ? 2.593 0.706 -9.140 1.00 98.56 298 LEU A CA 1
ATOM 2326 C C . LEU A 1 298 ? 2.016 2.086 -9.440 1.00 98.56 298 LEU A C 1
ATOM 2328 O O . LEU A 1 298 ? 1.376 2.667 -8.567 1.00 98.56 298 LEU A O 1
ATOM 2332 N N . GLY A 1 299 ? 2.187 2.587 -10.667 1.00 98.50 299 GLY A N 1
ATOM 2333 C CA . GLY A 1 299 ? 1.576 3.838 -11.108 1.00 98.50 299 GLY A CA 1
ATOM 2334 C C . GLY A 1 299 ? 0.072 3.823 -10.850 1.00 98.50 299 GLY A C 1
ATOM 2335 O O . GLY A 1 299 ? -0.431 4.670 -10.117 1.00 98.50 299 GLY A O 1
ATOM 2336 N N . ARG A 1 300 ? -0.624 2.783 -11.329 1.00 98.44 300 ARG A N 1
ATOM 2337 C CA . ARG A 1 300 ? -2.068 2.575 -11.139 1.00 98.44 300 ARG A CA 1
ATOM 2338 C C . ARG A 1 300 ? -2.480 2.525 -9.663 1.00 98.44 300 ARG A C 1
ATOM 2340 O O . ARG A 1 300 ? -3.455 3.177 -9.287 1.00 98.44 300 ARG A O 1
ATOM 2347 N N . LEU A 1 301 ? -1.750 1.784 -8.824 1.00 98.38 301 LEU A N 1
ATOM 2348 C CA . LEU A 1 301 ? -1.996 1.682 -7.380 1.00 98.38 301 LEU A CA 1
ATOM 2349 C C . LEU A 1 301 ? -1.899 3.054 -6.696 1.00 98.38 301 LEU A C 1
ATOM 2351 O O . LEU A 1 301 ? -2.816 3.463 -5.981 1.00 98.38 301 LEU A O 1
ATOM 2355 N N . LEU A 1 302 ? -0.809 3.782 -6.947 1.00 98.19 302 LEU A N 1
ATOM 2356 C CA . LEU A 1 302 ? -0.566 5.108 -6.378 1.00 98.19 302 LEU A CA 1
ATOM 2357 C C . LEU A 1 302 ? -1.609 6.122 -6.866 1.00 98.19 302 LEU A C 1
ATOM 2359 O O . LEU A 1 302 ? -2.139 6.903 -6.072 1.00 98.19 302 LEU A O 1
ATOM 2363 N N . SER A 1 303 ? -1.963 6.074 -8.154 1.00 97.88 303 SER A N 1
ATOM 2364 C CA . SER A 1 303 ? -3.031 6.886 -8.740 1.00 97.88 303 SER A CA 1
ATOM 2365 C C . SER A 1 303 ? -4.347 6.631 -8.030 1.00 97.88 303 SER A C 1
ATOM 2367 O O . SER A 1 303 ? -5.036 7.576 -7.667 1.00 97.88 303 SER A O 1
ATOM 2369 N N . ARG A 1 304 ? -4.692 5.362 -7.789 1.00 96.88 304 ARG A N 1
ATOM 2370 C CA . ARG A 1 304 ? -5.946 4.977 -7.137 1.00 96.88 304 ARG A CA 1
ATOM 2371 C C . ARG A 1 304 ? -6.049 5.491 -5.712 1.00 96.88 304 ARG A C 1
ATOM 2373 O O . ARG A 1 304 ? -7.119 5.966 -5.339 1.00 96.88 304 ARG A O 1
ATOM 2380 N N . LEU A 1 305 ? -4.965 5.461 -4.943 1.00 95.00 305 LEU A N 1
ATOM 2381 C CA . LEU A 1 305 ? -4.936 6.061 -3.608 1.00 95.00 305 LEU A CA 1
ATOM 2382 C C . LEU A 1 305 ? -5.167 7.576 -3.692 1.00 95.00 305 LEU A C 1
ATOM 2384 O O . LEU A 1 305 ? -6.153 8.107 -3.174 1.00 95.00 305 LEU A O 1
ATOM 2388 N N . HIS A 1 306 ? -4.303 8.279 -4.421 1.00 95.50 306 HIS A N 1
ATOM 2389 C CA . HIS A 1 306 ? -4.294 9.738 -4.417 1.00 95.50 306 HIS A CA 1
ATOM 2390 C C . HIS A 1 306 ? -5.504 10.350 -5.133 1.00 95.50 306 HIS A C 1
ATOM 2392 O O . HIS A 1 306 ? -6.078 11.317 -4.626 1.00 95.50 306 HIS A O 1
ATOM 2398 N N . ALA A 1 307 ? -5.964 9.776 -6.245 1.00 94.38 307 ALA A N 1
ATOM 2399 C CA . ALA A 1 307 ? -7.166 10.222 -6.954 1.00 94.38 307 ALA A CA 1
ATOM 2400 C C . ALA A 1 307 ? -8.459 10.003 -6.149 1.00 94.38 307 ALA A C 1
ATOM 2402 O O . ALA A 1 307 ? -9.512 10.498 -6.541 1.00 94.38 307 ALA A O 1
ATOM 2403 N N . ASN A 1 308 ? -8.398 9.292 -5.021 1.00 92.31 308 ASN A N 1
ATOM 2404 C CA . ASN A 1 308 ? -9.511 9.154 -4.082 1.00 92.31 308 ASN A CA 1
ATOM 2405 C C . ASN A 1 308 ? -9.193 9.750 -2.707 1.00 92.31 308 ASN A C 1
ATOM 2407 O O . ASN A 1 308 ? -9.827 9.404 -1.718 1.00 92.31 308 ASN A O 1
ATOM 2411 N N . HIS A 1 309 ? -8.221 10.667 -2.650 1.00 90.81 309 HIS A N 1
ATOM 2412 C CA . HIS A 1 309 ? -7.820 11.387 -1.437 1.00 90.81 309 HIS A CA 1
ATOM 2413 C C . HIS A 1 309 ? -7.356 10.487 -0.283 1.00 90.81 309 HIS A C 1
ATOM 2415 O O . HIS A 1 309 ? -7.378 10.903 0.875 1.00 90.81 309 HIS A O 1
ATOM 2421 N N . VAL A 1 310 ? -6.880 9.283 -0.597 1.00 90.56 310 VAL A N 1
ATOM 2422 C CA . VAL A 1 310 ? -6.241 8.391 0.367 1.00 90.56 310 VAL A CA 1
ATOM 2423 C C . VAL A 1 310 ? -4.746 8.670 0.364 1.00 90.56 310 VAL A C 1
ATOM 2425 O O . VAL A 1 310 ? -4.106 8.539 -0.672 1.00 90.56 310 VAL A O 1
ATOM 2428 N N . VAL A 1 311 ? -4.198 9.036 1.521 1.00 91.06 311 VAL A N 1
ATOM 2429 C CA . VAL A 1 311 ? -2.752 9.150 1.757 1.00 91.06 311 VAL A CA 1
ATOM 2430 C C . VAL A 1 311 ? -2.361 8.070 2.757 1.00 91.06 311 VAL A C 1
ATOM 2432 O O . VAL A 1 311 ? -2.995 7.942 3.808 1.00 91.06 311 VAL A O 1
ATOM 2435 N N . HIS A 1 312 ? -1.339 7.283 2.434 1.00 91.50 312 HIS A N 1
ATOM 2436 C CA . HIS A 1 312 ? -0.902 6.172 3.270 1.00 91.50 312 HIS A CA 1
ATOM 2437 C C . HIS A 1 312 ? -0.175 6.662 4.527 1.00 91.50 312 HIS A C 1
ATOM 2439 O O . HIS A 1 312 ? -0.445 6.179 5.626 1.00 91.50 312 HIS A O 1
ATOM 2445 N N . GLY A 1 313 ? 0.726 7.640 4.379 1.00 88.69 313 GLY A N 1
ATOM 2446 C CA . GLY A 1 313 ? 1.480 8.261 5.476 1.00 88.69 313 GLY A CA 1
ATOM 2447 C C . GLY A 1 313 ? 2.734 7.491 5.910 1.00 88.69 313 GLY A C 1
ATOM 2448 O O . GLY A 1 313 ? 3.460 7.954 6.785 1.00 88.69 313 GLY A O 1
ATOM 2449 N N . ASP A 1 314 ? 2.988 6.334 5.296 1.00 90.19 314 ASP A N 1
ATOM 2450 C CA . ASP A 1 314 ? 4.188 5.500 5.494 1.00 90.19 314 ASP A CA 1
ATOM 2451 C C . ASP A 1 314 ? 4.421 4.594 4.274 1.00 90.19 314 ASP A C 1
ATOM 2453 O O . ASP A 1 314 ? 4.518 3.369 4.370 1.00 90.19 314 ASP A O 1
ATOM 2457 N N . LEU A 1 315 ? 4.358 5.174 3.076 1.00 94.00 315 LEU A N 1
ATOM 2458 C CA . LEU A 1 315 ? 4.371 4.409 1.834 1.00 94.00 315 LEU A CA 1
ATOM 2459 C C . LEU A 1 315 ? 5.780 3.906 1.491 1.00 94.00 315 LEU A C 1
ATOM 2461 O O . LEU A 1 315 ? 6.516 4.523 0.727 1.00 94.00 315 LEU A O 1
ATOM 2465 N N . THR A 1 316 ? 6.168 2.770 2.066 1.00 95.00 316 THR A N 1
ATOM 2466 C CA . THR A 1 316 ? 7.458 2.110 1.816 1.00 95.00 316 THR A CA 1
ATOM 2467 C C . THR A 1 316 ? 7.286 0.814 1.021 1.00 95.00 316 THR A C 1
ATOM 2469 O O . THR A 1 316 ? 6.190 0.262 0.928 1.00 95.00 316 THR A O 1
ATOM 2472 N N . LEU A 1 317 ? 8.381 0.269 0.478 1.00 96.56 317 LEU A N 1
ATOM 2473 C CA . LEU A 1 317 ? 8.345 -1.007 -0.252 1.00 96.56 317 LEU A CA 1
ATOM 2474 C C . LEU A 1 317 ? 7.947 -2.209 0.626 1.00 96.56 317 LEU A C 1
ATOM 2476 O O . LEU A 1 317 ? 7.523 -3.234 0.104 1.00 96.56 317 LEU A O 1
ATOM 2480 N N . ALA A 1 318 ? 8.097 -2.115 1.949 1.00 93.69 318 ALA A N 1
ATOM 2481 C CA . ALA A 1 318 ? 7.678 -3.175 2.867 1.00 93.69 318 ALA A CA 1
ATOM 2482 C C . ALA A 1 318 ? 6.150 -3.217 3.052 1.00 93.69 318 ALA A C 1
ATOM 2484 O O . ALA A 1 318 ? 5.604 -4.261 3.398 1.00 93.69 318 ALA A O 1
ATOM 2485 N N . ASN A 1 319 ? 5.472 -2.098 2.774 1.00 95.44 319 ASN A N 1
ATOM 2486 C CA . ASN A 1 319 ? 4.027 -1.932 2.930 1.00 95.44 319 ASN A CA 1
ATOM 2487 C C . ASN A 1 319 ? 3.243 -2.221 1.637 1.00 95.44 319 ASN A C 1
ATOM 2489 O O . ASN A 1 319 ? 2.020 -2.100 1.601 1.00 95.44 319 ASN A O 1
ATOM 2493 N N . ILE A 1 320 ? 3.932 -2.645 0.575 1.00 97.81 320 ILE A N 1
ATOM 2494 C CA . ILE A 1 320 ? 3.321 -3.137 -0.660 1.00 97.81 320 ILE A CA 1
ATOM 2495 C C . ILE A 1 320 ? 3.710 -4.601 -0.812 1.00 97.81 320 ILE A C 1
ATOM 2497 O O . ILE A 1 320 ? 4.892 -4.940 -0.794 1.00 97.81 320 ILE A O 1
ATOM 2501 N N . LEU A 1 321 ? 2.715 -5.466 -0.964 1.00 97.19 321 LEU A N 1
ATOM 2502 C CA . LEU A 1 321 ? 2.893 -6.881 -1.234 1.00 97.19 321 LEU A CA 1
ATOM 2503 C C . LEU A 1 321 ? 2.642 -7.164 -2.713 1.00 97.19 321 LEU A C 1
ATOM 2505 O O . LEU A 1 321 ? 1.675 -6.675 -3.296 1.00 97.19 321 LEU A O 1
ATOM 2509 N N . VAL A 1 322 ? 3.496 -7.987 -3.305 1.00 97.06 322 VAL A N 1
ATOM 2510 C CA . VAL A 1 322 ? 3.333 -8.539 -4.646 1.00 97.06 322 VAL A CA 1
ATOM 2511 C C . VAL A 1 322 ? 2.850 -9.972 -4.488 1.00 97.06 322 VAL A C 1
ATOM 2513 O O . VAL A 1 322 ? 3.513 -10.792 -3.845 1.00 97.06 322 VAL A O 1
ATOM 2516 N N . HIS A 1 323 ? 1.682 -10.278 -5.048 1.00 95.12 323 HIS A N 1
ATOM 2517 C CA . HIS A 1 323 ? 1.174 -11.648 -5.050 1.00 95.12 323 HIS A CA 1
ATOM 2518 C C . HIS A 1 323 ? 2.095 -12.566 -5.852 1.00 95.12 323 HIS A C 1
ATOM 2520 O O . HIS A 1 323 ? 2.885 -12.131 -6.693 1.00 95.12 323 HIS A O 1
ATOM 2526 N N . LYS A 1 324 ? 1.971 -13.870 -5.601 1.00 91.06 324 LYS A N 1
ATOM 2527 C CA . LYS A 1 324 ? 2.618 -14.876 -6.436 1.00 91.06 324 LYS A CA 1
ATOM 2528 C C . LYS A 1 324 ? 2.193 -14.679 -7.887 1.00 91.06 324 LYS A C 1
ATOM 2530 O O . LYS A 1 324 ? 0.998 -14.597 -8.166 1.00 91.06 324 LYS A O 1
ATOM 2535 N N . ALA A 1 325 ? 3.184 -14.644 -8.771 1.00 88.75 325 ALA A N 1
ATOM 2536 C CA . ALA A 1 325 ? 2.938 -14.450 -10.185 1.00 88.75 325 ALA A CA 1
ATOM 2537 C C . ALA A 1 325 ? 2.058 -15.570 -10.747 1.00 88.75 325 ALA A C 1
ATOM 2539 O O . ALA A 1 325 ? 2.296 -16.749 -10.475 1.00 88.75 325 ALA A O 1
ATOM 2540 N N . THR A 1 326 ? 1.045 -15.184 -11.515 1.00 89.12 326 THR A N 1
ATOM 2541 C CA . THR A 1 326 ? 0.271 -16.109 -12.348 1.00 89.12 326 THR A CA 1
ATOM 2542 C C . THR A 1 326 ? 1.080 -16.508 -13.583 1.00 89.12 326 THR A C 1
ATOM 2544 O O . THR A 1 326 ? 2.054 -15.838 -13.929 1.00 89.12 326 THR A O 1
ATOM 2547 N N . GLU A 1 327 ? 0.673 -17.571 -14.280 1.00 87.00 327 GLU A N 1
ATOM 2548 C CA . GLU A 1 327 ? 1.317 -17.965 -15.544 1.00 87.00 327 GLU A CA 1
ATOM 2549 C C . GLU A 1 327 ? 1.329 -16.809 -16.556 1.00 87.00 327 GLU A C 1
ATOM 2551 O O . GLU A 1 327 ? 2.351 -16.548 -17.179 1.00 87.00 327 GLU A O 1
ATOM 2556 N N . GLU A 1 328 ? 0.245 -16.033 -16.635 1.00 86.19 328 GLU A N 1
ATOM 2557 C CA . GLU A 1 328 ? 0.141 -14.861 -17.516 1.00 86.19 328 GLU A CA 1
ATOM 2558 C C . GLU A 1 328 ? 1.120 -13.735 -17.134 1.00 86.19 328 GLU A C 1
ATOM 2560 O O . GLU A 1 328 ? 1.674 -13.036 -17.986 1.00 86.19 328 GLU A O 1
ATOM 2565 N N . GLU A 1 329 ? 1.369 -13.538 -15.841 1.00 86.44 329 GLU A N 1
ATOM 2566 C CA . GLU A 1 329 ? 2.368 -12.573 -15.371 1.00 86.44 329 GLU A CA 1
ATOM 2567 C C . GLU A 1 329 ? 3.797 -13.053 -15.662 1.00 86.44 329 GLU A C 1
ATOM 2569 O O . GLU A 1 329 ? 4.679 -12.243 -15.959 1.00 86.44 329 GLU A O 1
ATOM 2574 N N . LEU A 1 330 ? 4.032 -14.368 -15.595 1.00 83.69 330 LEU A N 1
ATOM 2575 C CA . LEU A 1 330 ? 5.313 -14.992 -15.927 1.00 83.69 330 LEU A CA 1
ATOM 2576 C C . LEU A 1 330 ? 5.582 -14.990 -17.435 1.00 83.69 330 LEU A C 1
ATOM 2578 O O . LEU A 1 330 ? 6.726 -14.828 -17.843 1.00 83.69 330 LEU A O 1
ATOM 2582 N N . THR A 1 331 ? 4.561 -15.088 -18.283 1.00 83.00 331 THR A N 1
ATOM 2583 C CA . THR A 1 331 ? 4.722 -14.924 -19.737 1.00 83.00 331 THR A CA 1
ATOM 2584 C C . THR A 1 331 ? 4.844 -13.462 -20.160 1.00 83.00 331 THR A C 1
ATOM 2586 O O . THR A 1 331 ? 5.074 -13.181 -21.334 1.00 83.00 331 THR A O 1
ATOM 2589 N N . GLY A 1 332 ? 4.704 -12.517 -19.223 1.00 78.75 332 GLY A N 1
ATOM 2590 C CA . GLY A 1 332 ? 4.765 -11.089 -19.515 1.00 78.75 332 GLY A CA 1
ATOM 2591 C C . GLY A 1 332 ? 3.545 -10.587 -20.286 1.00 78.75 332 GLY A C 1
ATOM 2592 O O . GLY A 1 332 ? 3.665 -9.623 -21.036 1.00 78.75 332 GLY A O 1
ATOM 2593 N N . SER A 1 333 ? 2.379 -11.219 -20.115 1.00 83.00 333 SER A N 1
ATOM 2594 C CA . SER A 1 333 ? 1.104 -10.787 -20.707 1.00 83.00 333 SER A CA 1
ATOM 2595 C C . SER A 1 333 ? 0.175 -10.081 -19.716 1.00 83.00 333 SER A C 1
ATOM 2597 O O . SER A 1 333 ? -0.792 -9.458 -20.145 1.00 83.00 333 SER A O 1
ATOM 2599 N N . ALA A 1 334 ? 0.472 -10.129 -18.412 1.00 88.31 334 ALA A N 1
ATOM 2600 C CA . ALA A 1 334 ? -0.322 -9.478 -17.368 1.00 88.31 334 ALA A CA 1
ATOM 2601 C C . ALA A 1 334 ? 0.530 -8.675 -16.367 1.00 88.31 334 ALA A C 1
ATOM 2603 O O . ALA A 1 334 ? 1.716 -8.953 -16.154 1.00 88.31 334 ALA A O 1
ATOM 2604 N N . GLU A 1 335 ? -0.091 -7.661 -15.756 1.00 92.62 335 GLU A N 1
ATOM 2605 C CA . GLU A 1 335 ? 0.477 -6.882 -14.650 1.00 92.62 335 GLU A CA 1
ATOM 2606 C C . GLU A 1 335 ? 0.475 -7.691 -13.342 1.00 92.62 335 GLU A C 1
ATOM 2608 O O . GLU A 1 335 ? -0.481 -8.425 -13.090 1.00 92.62 335 GLU A O 1
ATOM 2613 N N . PRO A 1 336 ? 1.493 -7.534 -12.473 1.00 94.44 336 PRO A N 1
ATOM 2614 C CA . PRO A 1 336 ? 1.481 -8.168 -11.167 1.00 94.44 336 PRO A CA 1
ATOM 2615 C C . PRO A 1 336 ? 0.370 -7.607 -10.284 1.00 94.44 336 PRO A C 1
ATOM 2617 O O . PRO A 1 336 ? 0.154 -6.395 -10.209 1.00 94.44 336 PRO A O 1
ATOM 2620 N N . ARG A 1 337 ? -0.289 -8.490 -9.535 1.00 94.81 337 ARG A N 1
ATOM 2621 C CA . ARG A 1 337 ? -1.261 -8.075 -8.521 1.00 94.81 337 ARG A CA 1
ATOM 2622 C C . ARG A 1 337 ? -0.550 -7.526 -7.288 1.00 94.81 337 ARG A C 1
ATOM 2624 O O . ARG A 1 337 ? 0.268 -8.211 -6.670 1.00 94.81 337 ARG A O 1
ATOM 2631 N N . LEU A 1 338 ? -0.917 -6.307 -6.906 1.00 97.38 338 LEU A N 1
ATOM 2632 C CA . LEU A 1 338 ? -0.363 -5.605 -5.754 1.00 97.38 338 LEU A CA 1
ATOM 2633 C C . LEU A 1 338 ? -1.411 -5.467 -4.659 1.00 97.38 338 LEU A C 1
ATOM 2635 O O . LEU A 1 338 ? -2.554 -5.112 -4.942 1.00 97.38 338 LEU A O 1
ATOM 2639 N N . ALA A 1 339 ? -0.998 -5.692 -3.418 1.00 97.06 339 ALA A N 1
ATOM 2640 C CA . ALA A 1 339 ? -1.790 -5.389 -2.240 1.00 97.06 339 ALA A CA 1
ATOM 2641 C C . ALA A 1 339 ? -1.059 -4.389 -1.346 1.00 97.06 339 ALA A C 1
ATOM 2643 O O . ALA A 1 339 ? 0.166 -4.416 -1.252 1.00 97.06 339 ALA A O 1
ATOM 2644 N N . ILE A 1 340 ? -1.801 -3.509 -0.681 1.00 96.12 340 ILE A N 1
ATOM 2645 C CA . ILE A 1 340 ? -1.237 -2.505 0.225 1.00 96.12 340 ILE A CA 1
ATOM 2646 C C . ILE A 1 340 ? -1.629 -2.805 1.670 1.00 96.12 340 ILE A C 1
ATOM 2648 O O . ILE A 1 340 ? -2.763 -3.199 1.960 1.00 96.12 340 ILE A O 1
ATOM 2652 N N . ILE A 1 341 ? -0.668 -2.663 2.579 1.00 94.00 341 ILE A N 1
ATOM 2653 C CA . ILE A 1 341 ? -0.808 -3.003 3.994 1.00 94.00 341 ILE A CA 1
ATOM 2654 C C . ILE A 1 341 ? -0.322 -1.857 4.882 1.00 94.00 341 ILE A C 1
ATOM 2656 O O . ILE A 1 341 ? 0.469 -1.033 4.460 1.00 94.00 341 ILE A O 1
ATOM 2660 N N . ASP A 1 342 ? -0.746 -1.878 6.144 1.00 87.69 342 ASP A N 1
ATOM 2661 C CA . ASP A 1 342 ? -0.283 -0.971 7.205 1.00 87.69 342 ASP A CA 1
ATOM 2662 C C . ASP A 1 342 ? -0.611 0.525 7.029 1.00 87.69 342 ASP A C 1
ATOM 2664 O O . ASP A 1 342 ? 0.258 1.387 6.954 1.00 87.69 342 ASP A O 1
ATOM 2668 N N . PHE A 1 343 ? -1.895 0.864 7.153 1.00 83.56 343 PHE A N 1
ATOM 2669 C CA . PHE A 1 343 ? -2.375 2.250 7.270 1.00 83.56 343 PHE A CA 1
ATOM 2670 C C . PHE A 1 343 ? -2.188 2.820 8.692 1.00 83.56 343 PHE A C 1
ATOM 2672 O O . PHE A 1 343 ? -3.043 3.514 9.238 1.00 83.56 343 PHE A O 1
ATOM 2679 N N . GLY A 1 344 ? -1.088 2.484 9.367 1.00 70.44 344 GLY A N 1
ATOM 2680 C CA . GLY A 1 344 ? -0.883 2.815 10.774 1.00 70.44 344 GLY A CA 1
ATOM 2681 C C . GLY A 1 344 ? -0.608 4.295 11.067 1.00 70.44 344 GLY A C 1
ATOM 2682 O O . GLY A 1 344 ? -0.695 4.705 12.232 1.00 70.44 344 GLY A O 1
ATOM 2683 N N . LEU A 1 345 ? -0.239 5.075 10.049 1.00 73.44 345 LEU A N 1
ATOM 2684 C CA . LEU A 1 345 ? 0.099 6.506 10.124 1.00 73.44 345 LEU A CA 1
ATOM 2685 C C . LEU A 1 345 ? -0.736 7.373 9.177 1.00 73.44 345 LEU A C 1
ATOM 2687 O O . LE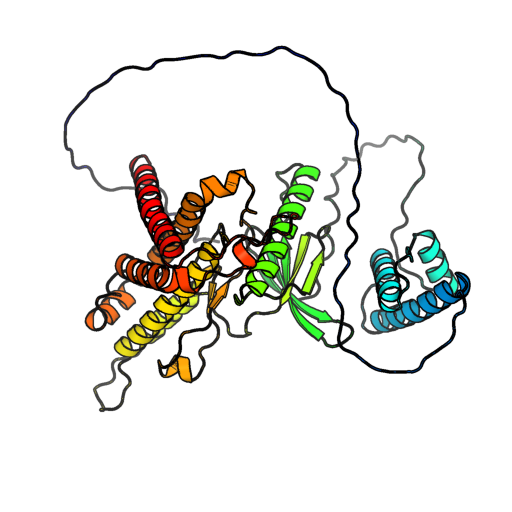U A 1 345 ? -0.545 8.585 9.107 1.00 73.44 345 LEU A O 1
ATOM 2691 N N . SER A 1 346 ? -1.687 6.766 8.481 1.00 71.19 346 SER A N 1
ATOM 2692 C CA . SER A 1 346 ? -2.545 7.462 7.539 1.00 71.19 346 SER A CA 1
ATOM 2693 C C . SER A 1 346 ? -3.403 8.512 8.240 1.00 71.19 346 SER A C 1
ATOM 2695 O O . SER A 1 346 ? -4.033 8.242 9.270 1.00 71.19 346 SER A O 1
ATOM 2697 N N . SER A 1 347 ? -3.452 9.706 7.662 1.00 58.84 347 SER A N 1
ATOM 2698 C CA . SER A 1 347 ? -4.251 10.809 8.181 1.00 58.84 347 SER A CA 1
ATOM 2699 C C . SER A 1 347 ? -5.678 10.730 7.641 1.00 58.84 347 SER A C 1
ATOM 2701 O O . SER A 1 347 ? -5.889 10.624 6.434 1.00 58.84 347 SER A O 1
ATOM 2703 N N . ALA A 1 348 ? -6.678 10.802 8.524 1.00 51.00 348 ALA A N 1
ATOM 2704 C CA . ALA A 1 348 ? -8.054 11.021 8.091 1.00 51.00 348 ALA A CA 1
ATOM 2705 C C . ALA A 1 348 ? -8.187 12.456 7.558 1.00 51.00 348 ALA A C 1
ATOM 2707 O O . ALA A 1 348 ? -7.751 13.412 8.208 1.00 51.00 348 ALA A O 1
ATOM 2708 N N . VAL A 1 349 ? -8.799 12.619 6.384 1.00 54.00 349 VAL A N 1
ATOM 2709 C CA . VAL A 1 349 ? -8.966 13.934 5.756 1.00 54.00 349 VAL A CA 1
ATOM 2710 C C . VAL A 1 349 ? -9.928 14.786 6.594 1.00 54.00 349 VAL A C 1
ATOM 2712 O O . VAL A 1 349 ? -11.142 14.629 6.532 1.00 54.00 349 VAL A O 1
ATOM 2715 N N . SER A 1 350 ? -9.382 15.693 7.404 1.00 50.91 350 SER A N 1
ATOM 2716 C CA . SER A 1 350 ? -10.121 16.800 8.025 1.00 50.91 350 SER A CA 1
ATOM 2717 C C . SER A 1 350 ? -10.315 17.945 7.016 1.00 50.91 350 SER A C 1
ATOM 2719 O O . SER A 1 350 ? -9.577 18.045 6.038 1.00 50.91 350 SER A O 1
ATOM 2721 N N . HIS A 1 351 ? -11.234 18.884 7.263 1.00 45.59 351 HIS A N 1
ATOM 2722 C CA . HIS A 1 351 ? -11.365 20.107 6.452 1.00 45.59 351 HIS A CA 1
ATOM 2723 C C . HIS A 1 351 ? -10.050 20.909 6.351 1.00 45.59 351 HIS A C 1
ATOM 2725 O O . HIS A 1 351 ? -9.767 21.506 5.316 1.00 45.59 351 HIS A O 1
ATOM 2731 N N . SER A 1 352 ? -9.195 20.850 7.381 1.00 50.12 352 SER A N 1
ATOM 2732 C CA . SER A 1 352 ? -7.833 21.416 7.364 1.00 50.12 352 SER A CA 1
ATOM 2733 C C . SER A 1 352 ? -6.806 20.556 6.610 1.00 50.12 352 SER A C 1
ATOM 2735 O O . SER A 1 352 ? -5.700 21.012 6.309 1.00 50.12 352 SER A O 1
ATOM 2737 N N . ALA A 1 353 ? -7.139 19.297 6.322 1.00 58.09 353 ALA A N 1
ATOM 2738 C CA . ALA A 1 353 ? -6.333 18.398 5.510 1.00 58.09 353 ALA A CA 1
ATOM 2739 C C . ALA A 1 353 ? -6.572 18.636 4.016 1.00 58.09 353 ALA A C 1
ATOM 2741 O O . ALA A 1 353 ? -5.613 18.525 3.268 1.00 58.09 353 ALA A O 1
ATOM 2742 N N . ILE A 1 354 ? -7.772 19.059 3.583 1.00 62.97 354 ILE A N 1
ATOM 2743 C CA . ILE A 1 354 ? -8.085 19.309 2.158 1.00 62.97 354 ILE A CA 1
ATOM 2744 C C . ILE A 1 354 ? -7.094 20.294 1.519 1.00 62.97 354 ILE A C 1
ATOM 2746 O O . ILE A 1 354 ? -6.573 20.036 0.438 1.00 62.97 354 ILE A O 1
ATOM 2750 N N . GLN A 1 355 ? -6.759 21.379 2.222 1.00 62.97 355 GLN A N 1
ATOM 2751 C CA . GLN A 1 355 ? -5.772 22.364 1.755 1.00 62.97 355 GLN A CA 1
ATOM 2752 C C . GLN A 1 355 ? -4.333 21.820 1.728 1.00 62.97 355 GLN A C 1
ATOM 2754 O O . GLN A 1 355 ? -3.504 22.310 0.965 1.00 62.97 355 GLN A O 1
ATOM 2759 N N . ARG A 1 356 ? -4.031 20.806 2.547 1.00 71.94 356 ARG A N 1
ATOM 2760 C CA . ARG A 1 356 ? -2.719 20.147 2.613 1.00 71.94 356 ARG A CA 1
ATOM 2761 C C . ARG A 1 356 ? -2.624 18.902 1.736 1.00 71.94 356 ARG A C 1
ATOM 2763 O O . ARG A 1 356 ? -1.520 18.402 1.559 1.00 71.94 356 ARG A O 1
ATOM 2770 N N . LEU A 1 357 ? -3.724 18.426 1.147 1.00 81.94 357 LEU A N 1
ATOM 2771 C CA . LEU A 1 357 ? -3.756 17.176 0.382 1.00 81.94 357 LEU A CA 1
ATOM 2772 C C . LEU A 1 357 ? -2.656 17.078 -0.688 1.00 81.94 357 LEU A C 1
ATOM 2774 O O . LEU A 1 357 ? -2.040 16.018 -0.758 1.00 81.94 357 LEU A O 1
ATOM 2778 N N . PRO A 1 358 ? -2.344 18.125 -1.481 1.00 90.62 358 PRO A N 1
ATOM 2779 C CA . PRO A 1 358 ? -1.250 18.031 -2.447 1.00 90.62 358 PRO A CA 1
ATOM 2780 C C . PRO A 1 358 ? 0.124 17.827 -1.793 1.00 90.62 358 PRO A C 1
ATOM 2782 O O . PRO A 1 358 ? 0.949 17.093 -2.326 1.00 90.62 358 PRO A O 1
ATOM 2785 N N . GLU A 1 359 ? 0.375 18.454 -0.637 1.00 90.75 359 GLU A N 1
ATOM 2786 C CA . GLU A 1 359 ? 1.624 18.280 0.123 1.00 90.75 359 GLU A CA 1
ATOM 2787 C C . GLU A 1 359 ? 1.683 16.881 0.746 1.00 90.75 359 GLU A C 1
ATOM 2789 O O . GLU A 1 359 ? 2.698 16.211 0.614 1.00 90.75 359 GLU A O 1
ATOM 2794 N N . GLU A 1 360 ? 0.599 16.400 1.358 1.00 90.31 360 GLU A N 1
ATOM 2795 C CA . GLU A 1 360 ? 0.545 15.063 1.969 1.00 90.31 360 GLU A CA 1
ATOM 2796 C C . GLU A 1 360 ? 0.773 13.955 0.921 1.00 90.31 360 GLU A C 1
ATOM 2798 O O . GLU A 1 360 ? 1.590 13.062 1.131 1.00 90.31 360 GLU A O 1
ATOM 2803 N N . LYS A 1 361 ? 0.138 14.058 -0.258 1.00 94.38 361 LYS A N 1
ATOM 2804 C CA . LYS A 1 361 ? 0.374 13.149 -1.397 1.00 94.38 361 LYS A CA 1
ATOM 2805 C C . LYS A 1 361 ? 1.820 13.209 -1.890 1.00 94.38 361 LYS A C 1
ATOM 2807 O O . LYS A 1 361 ? 2.418 12.181 -2.197 1.00 94.38 361 LYS A O 1
ATOM 2812 N N . ALA A 1 362 ? 2.391 14.410 -1.972 1.00 95.38 362 ALA A N 1
ATOM 2813 C CA . ALA A 1 362 ? 3.782 14.601 -2.369 1.00 95.38 362 ALA A CA 1
ATOM 2814 C C . ALA A 1 362 ? 4.767 14.004 -1.355 1.00 95.38 362 ALA A C 1
ATOM 2816 O O . ALA A 1 362 ? 5.769 13.417 -1.756 1.00 95.38 362 ALA A O 1
ATOM 2817 N N . VAL A 1 363 ? 4.485 14.117 -0.054 1.00 93.50 363 VAL A N 1
ATOM 2818 C CA . VAL A 1 363 ? 5.277 13.473 1.002 1.00 93.50 363 VAL A CA 1
ATOM 2819 C C . VAL A 1 363 ? 5.198 11.952 0.881 1.00 93.50 363 VAL A C 1
ATOM 2821 O O . VAL A 1 363 ? 6.237 11.305 0.963 1.00 93.50 363 VAL A O 1
ATOM 2824 N N . ASP A 1 364 ? 4.021 11.384 0.610 1.00 94.62 364 ASP A N 1
ATOM 2825 C CA . ASP A 1 364 ? 3.850 9.936 0.410 1.00 94.62 364 ASP A CA 1
ATOM 2826 C C . ASP A 1 364 ? 4.674 9.429 -0.790 1.00 94.62 364 ASP A C 1
ATOM 2828 O O . ASP A 1 364 ? 5.460 8.488 -0.660 1.00 94.62 364 ASP A O 1
ATOM 2832 N N . LEU A 1 365 ? 4.589 10.121 -1.939 1.00 97.19 365 LEU A N 1
ATOM 2833 C CA . LEU A 1 365 ? 5.416 9.826 -3.120 1.00 97.19 365 LEU A CA 1
ATOM 2834 C C . LEU A 1 365 ? 6.915 9.969 -2.826 1.00 97.19 365 LEU A C 1
ATOM 2836 O O . LEU A 1 365 ? 7.715 9.175 -3.316 1.00 97.19 365 LEU A O 1
ATOM 2840 N N . TYR A 1 366 ? 7.304 10.965 -2.028 1.00 96.25 366 TYR A N 1
ATOM 2841 C CA . TYR A 1 366 ? 8.697 11.184 -1.651 1.00 96.25 366 TYR A CA 1
ATOM 2842 C C . TYR A 1 366 ? 9.229 10.073 -0.738 1.00 96.25 366 TYR A C 1
ATOM 2844 O O . TYR A 1 366 ? 10.348 9.603 -0.937 1.00 96.25 366 TYR A O 1
ATOM 2852 N N . VAL A 1 367 ? 8.446 9.622 0.248 1.00 94.88 367 VAL A N 1
ATOM 2853 C CA . VAL A 1 367 ? 8.813 8.488 1.114 1.00 94.88 367 VAL A CA 1
ATOM 2854 C C . VAL A 1 367 ? 8.997 7.225 0.273 1.00 94.88 367 VAL A C 1
ATOM 2856 O O . VAL A 1 367 ? 10.027 6.555 0.406 1.00 94.88 367 VAL A O 1
ATOM 2859 N N . PHE A 1 368 ? 8.070 6.961 -0.650 1.00 97.25 368 PHE A N 1
ATOM 2860 C CA . PHE A 1 368 ? 8.169 5.844 -1.585 1.00 97.25 368 PHE A CA 1
ATOM 2861 C C . PHE A 1 368 ? 9.420 5.938 -2.466 1.00 97.25 368 PHE A C 1
ATOM 2863 O O . PHE A 1 368 ? 10.182 4.977 -2.542 1.00 97.25 368 PHE A O 1
ATOM 2870 N N . GLU A 1 369 ? 9.694 7.103 -3.061 1.00 97.00 369 GLU A N 1
ATOM 2871 C CA . GLU A 1 369 ? 10.900 7.354 -3.862 1.00 97.00 369 GLU A CA 1
ATOM 2872 C C . GLU A 1 369 ? 12.179 7.062 -3.072 1.00 97.00 369 GLU A C 1
ATOM 2874 O O . GLU A 1 369 ? 13.082 6.387 -3.565 1.00 97.00 369 GLU A O 1
ATOM 2879 N N . ARG A 1 370 ? 12.275 7.544 -1.828 1.00 95.31 370 ARG A N 1
ATOM 2880 C CA . ARG A 1 370 ? 13.455 7.302 -0.989 1.00 95.31 370 ARG A CA 1
ATOM 2881 C C . ARG A 1 370 ? 13.612 5.825 -0.642 1.00 95.31 370 ARG A C 1
ATOM 2883 O O . ARG A 1 370 ? 14.736 5.328 -0.668 1.00 95.31 370 ARG A O 1
ATOM 2890 N N . ALA A 1 371 ? 12.517 5.129 -0.343 1.00 95.06 371 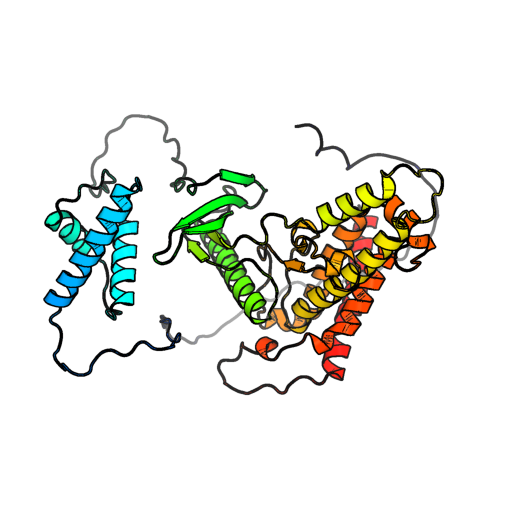ALA A N 1
ATOM 2891 C CA . ALA A 1 371 ? 12.544 3.690 -0.098 1.00 95.06 371 ALA A CA 1
ATOM 2892 C C . ALA A 1 371 ? 12.976 2.913 -1.354 1.00 95.06 371 ALA A C 1
ATOM 2894 O O . ALA A 1 371 ? 13.799 2.006 -1.254 1.00 95.06 371 ALA A O 1
ATOM 2895 N N . LEU A 1 372 ? 12.480 3.313 -2.529 1.00 95.31 372 LEU A N 1
ATOM 2896 C CA . LEU A 1 372 ? 12.805 2.726 -3.827 1.00 95.31 372 LEU A CA 1
ATOM 2897 C C . LEU A 1 372 ? 14.294 2.866 -4.165 1.00 95.31 372 LEU A C 1
ATOM 2899 O O . LEU A 1 372 ? 14.965 1.870 -4.424 1.00 95.31 372 LEU A O 1
ATOM 2903 N N . ILE A 1 373 ? 14.819 4.093 -4.102 1.00 93.38 373 ILE A N 1
ATOM 2904 C CA . ILE A 1 373 ? 16.221 4.396 -4.426 1.00 93.38 373 ILE A CA 1
ATOM 2905 C C . ILE A 1 373 ? 17.183 3.630 -3.512 1.00 93.38 373 ILE A C 1
ATOM 2907 O O . ILE A 1 373 ? 18.230 3.177 -3.964 1.00 93.38 373 ILE A O 1
ATOM 2911 N N . ASN A 1 374 ? 16.833 3.467 -2.236 1.00 91.44 374 ASN A N 1
ATOM 2912 C CA . ASN A 1 374 ? 17.695 2.789 -1.270 1.00 91.44 374 ASN A CA 1
ATOM 2913 C C . ASN A 1 374 ? 17.677 1.256 -1.391 1.00 91.44 374 ASN A C 1
ATOM 2915 O O . ASN A 1 374 ? 18.606 0.609 -0.915 1.00 91.44 374 ASN A O 1
ATOM 2919 N N . ALA A 1 375 ? 16.613 0.670 -1.943 1.00 90.62 375 ALA A N 1
ATOM 2920 C CA . ALA A 1 375 ? 16.399 -0.775 -1.907 1.00 90.62 375 ALA A CA 1
ATOM 2921 C C . ALA A 1 375 ? 16.837 -1.512 -3.176 1.00 90.62 375 ALA A C 1
ATOM 2923 O O . ALA A 1 375 ? 17.108 -2.711 -3.113 1.00 90.62 375 ALA A O 1
ATOM 2924 N N . ILE A 1 376 ? 16.849 -0.838 -4.328 1.00 92.75 376 ILE A N 1
ATOM 2925 C CA . ILE A 1 376 ? 17.059 -1.503 -5.615 1.00 92.75 376 ILE A CA 1
ATOM 2926 C C . ILE A 1 376 ? 18.544 -1.698 -5.915 1.00 92.75 376 ILE A C 1
ATOM 2928 O O . ILE A 1 376 ? 19.355 -0.785 -5.773 1.00 92.75 376 ILE A O 1
ATOM 2932 N N . ASP A 1 377 ? 18.877 -2.894 -6.400 1.00 92.75 377 ASP A N 1
ATOM 2933 C CA . ASP A 1 377 ? 20.220 -3.241 -6.849 1.00 92.75 377 ASP A CA 1
ATOM 2934 C C . ASP A 1 377 ? 20.593 -2.501 -8.150 1.00 92.75 377 ASP A C 1
ATOM 2936 O O . ASP A 1 377 ? 19.957 -2.656 -9.198 1.00 92.75 377 ASP A O 1
ATOM 2940 N N . MET A 1 378 ? 21.667 -1.711 -8.098 1.00 92.25 378 MET A N 1
ATOM 2941 C CA . MET A 1 378 ? 22.190 -0.973 -9.252 1.00 92.25 378 MET A CA 1
ATOM 2942 C C . MET A 1 378 ? 22.702 -1.889 -10.370 1.00 92.25 378 MET A C 1
ATOM 2944 O O . MET A 1 378 ? 22.650 -1.508 -11.540 1.00 92.25 378 MET A O 1
ATOM 2948 N N . ASN A 1 379 ? 23.177 -3.093 -10.046 1.00 92.94 379 ASN A N 1
ATOM 2949 C CA . ASN A 1 379 ? 23.643 -4.067 -11.030 1.00 92.94 379 ASN A CA 1
ATOM 2950 C C . ASN A 1 379 ? 22.477 -4.622 -11.848 1.00 92.94 379 ASN A C 1
ATOM 2952 O O . ASN A 1 379 ? 22.602 -4.745 -13.068 1.00 92.94 379 ASN A O 1
ATOM 2956 N N . LEU A 1 380 ? 21.332 -4.880 -11.204 1.00 93.94 380 LEU A N 1
ATOM 2957 C CA . LEU A 1 380 ? 20.097 -5.260 -11.895 1.00 93.94 380 LEU A CA 1
ATOM 2958 C C . LEU A 1 380 ? 19.703 -4.170 -12.902 1.00 93.94 380 LEU A C 1
ATOM 2960 O O . LEU A 1 380 ? 19.510 -4.458 -14.082 1.00 93.94 380 LEU A O 1
ATOM 2964 N N . LEU A 1 381 ? 19.637 -2.913 -12.456 1.00 94.31 381 LEU A N 1
ATOM 2965 C CA . LEU A 1 381 ? 19.243 -1.789 -13.313 1.00 94.31 381 LEU A CA 1
ATOM 2966 C C . LEU A 1 381 ? 20.244 -1.526 -14.444 1.00 94.31 381 LEU A C 1
ATOM 2968 O O . LEU A 1 381 ? 19.846 -1.256 -15.572 1.00 94.31 381 LEU A O 1
ATOM 2972 N N . SER A 1 382 ? 21.544 -1.660 -14.186 1.00 92.38 382 SER A N 1
ATOM 2973 C CA . SER A 1 382 ? 22.582 -1.551 -15.218 1.00 92.38 382 SER A CA 1
ATOM 2974 C C . SER A 1 382 ? 22.469 -2.663 -16.268 1.00 92.38 382 SER A C 1
ATOM 2976 O O . SER A 1 382 ? 22.621 -2.418 -17.468 1.00 92.38 382 SER A O 1
ATOM 2978 N N . ALA A 1 383 ? 22.160 -3.891 -15.838 1.00 91.69 383 ALA A N 1
ATOM 2979 C CA . ALA A 1 383 ? 21.984 -5.029 -16.732 1.00 91.69 383 ALA A CA 1
ATOM 2980 C C . ALA A 1 383 ? 20.731 -4.885 -17.607 1.00 91.69 383 ALA A C 1
ATOM 2982 O O . ALA A 1 383 ? 20.821 -5.052 -18.824 1.00 91.69 383 ALA A O 1
ATOM 2983 N N . VAL A 1 384 ? 19.592 -4.550 -16.998 1.00 94.19 384 VAL A N 1
ATOM 2984 C CA . VAL A 1 384 ? 18.305 -4.367 -17.686 1.00 94.19 384 VAL A CA 1
ATOM 2985 C C . VAL A 1 384 ? 18.294 -3.094 -18.537 1.00 94.19 384 VAL A C 1
ATOM 2987 O O . VAL A 1 384 ? 17.726 -3.076 -19.628 1.00 94.19 384 VAL A O 1
ATOM 2990 N N . GLY A 1 385 ? 18.978 -2.043 -18.081 1.00 93.06 385 GLY A N 1
ATOM 2991 C CA . GLY A 1 385 ? 19.024 -0.721 -18.703 1.00 93.06 385 GLY A CA 1
ATOM 2992 C C . GLY A 1 385 ? 19.566 -0.685 -20.132 1.00 93.06 385 GLY A C 1
ATOM 2993 O O . GLY A 1 385 ? 19.345 0.301 -20.832 1.00 93.06 385 GLY A O 1
ATOM 2994 N N . LYS A 1 386 ? 20.255 -1.744 -20.576 1.00 89.00 386 LYS A N 1
ATOM 2995 C CA . LYS A 1 386 ? 20.727 -1.892 -21.961 1.00 89.00 386 LYS A CA 1
ATOM 2996 C C . LYS A 1 386 ? 19.573 -2.079 -22.944 1.00 89.00 386 LYS A C 1
ATOM 2998 O O . LYS A 1 386 ? 19.569 -1.443 -23.993 1.00 89.00 386 LYS A O 1
ATOM 3003 N N . ASP A 1 387 ? 18.596 -2.899 -22.563 1.00 91.94 387 ASP A N 1
ATOM 3004 C CA . ASP A 1 387 ? 17.427 -3.221 -23.387 1.00 91.94 387 ASP A CA 1
ATOM 3005 C C . ASP A 1 387 ? 16.229 -2.321 -23.026 1.00 91.94 387 ASP A C 1
ATOM 3007 O O . ASP A 1 387 ? 15.360 -2.066 -23.858 1.00 91.94 387 ASP A O 1
ATOM 3011 N N . PHE A 1 388 ? 16.201 -1.800 -21.792 1.00 95.69 388 PHE A N 1
ATOM 3012 C CA . PHE A 1 388 ? 15.140 -0.942 -21.256 1.00 95.69 388 PHE A CA 1
ATOM 3013 C C . PHE A 1 388 ? 15.733 0.343 -20.649 1.00 95.69 388 PHE A C 1
ATOM 3015 O O . PHE A 1 388 ? 15.906 0.431 -19.429 1.00 95.69 388 PHE A O 1
ATOM 3022 N N . PRO A 1 389 ? 16.040 1.374 -21.462 1.00 95.81 389 PRO A N 1
ATOM 3023 C CA . PRO A 1 389 ? 16.724 2.591 -21.006 1.00 95.81 389 PRO A CA 1
ATOM 3024 C C . PRO A 1 389 ? 16.022 3.362 -19.876 1.00 95.81 389 PRO A C 1
ATOM 3026 O O . PRO A 1 389 ? 16.675 4.110 -19.139 1.00 95.81 389 PRO A O 1
ATOM 3029 N N . GLN A 1 390 ? 14.706 3.187 -19.726 1.00 95.38 390 GLN A N 1
ATOM 3030 C CA . GLN A 1 390 ? 13.896 3.747 -18.641 1.00 95.38 390 GLN A CA 1
ATOM 3031 C C . GLN A 1 390 ? 14.168 3.095 -17.273 1.00 95.38 390 GLN A C 1
ATOM 3033 O O . GLN A 1 390 ? 13.818 3.664 -16.247 1.00 95.38 390 GLN A O 1
ATOM 3038 N N . PHE A 1 391 ? 14.833 1.938 -17.235 1.00 96.50 391 PHE A N 1
ATOM 3039 C CA . PHE A 1 391 ? 15.210 1.232 -16.004 1.00 96.50 391 PHE A CA 1
ATOM 3040 C C . PHE A 1 391 ? 16.720 1.257 -15.758 1.00 96.50 391 PHE A C 1
ATOM 3042 O O . PHE A 1 391 ? 17.238 0.428 -15.022 1.00 96.50 391 PHE A O 1
ATOM 3049 N N . SER A 1 392 ? 17.448 2.205 -16.358 1.00 94.88 392 SER A N 1
ATOM 3050 C CA . SER A 1 392 ? 18.909 2.267 -16.225 1.00 94.88 392 SER A CA 1
ATOM 3051 C C . SER A 1 392 ? 19.401 2.876 -14.904 1.00 94.88 392 SER A C 1
ATOM 3053 O O . SER A 1 392 ? 20.603 2.875 -14.652 1.00 94.88 392 SER A O 1
ATOM 3055 N N . SER A 1 393 ? 18.521 3.480 -14.101 1.00 96.19 393 SER A N 1
ATOM 3056 C CA . SER A 1 393 ? 18.844 4.000 -12.766 1.00 96.19 393 SER A CA 1
ATOM 3057 C C . SER A 1 393 ? 17.591 4.048 -11.883 1.00 96.19 393 SER A C 1
ATOM 3059 O O . SER A 1 393 ? 16.477 4.043 -12.422 1.00 96.19 393 SER A O 1
ATOM 3061 N N . PRO A 1 394 ? 17.735 4.110 -10.546 1.00 95.94 394 PRO A N 1
ATOM 3062 C CA . PRO A 1 394 ? 16.595 4.192 -9.638 1.00 95.94 394 PRO A CA 1
ATOM 3063 C C . PRO A 1 394 ? 15.739 5.438 -9.878 1.00 95.94 394 PRO A C 1
ATOM 3065 O O . PRO A 1 394 ? 14.517 5.374 -9.791 1.00 95.94 394 PRO A O 1
ATOM 3068 N N . GLU A 1 395 ? 16.362 6.562 -10.240 1.00 95.38 395 GLU A N 1
ATOM 3069 C CA . GLU A 1 395 ? 15.660 7.804 -10.569 1.00 95.38 395 GLU A CA 1
ATOM 3070 C C . GLU A 1 395 ? 14.820 7.644 -11.833 1.00 95.38 395 GLU A C 1
ATOM 3072 O O . GLU A 1 395 ? 13.666 8.057 -11.842 1.00 95.38 395 GLU A O 1
ATOM 3077 N N . LYS A 1 396 ? 15.359 7.005 -12.882 1.00 97.00 396 LYS A N 1
ATOM 3078 C CA . LYS A 1 396 ? 14.588 6.751 -14.106 1.00 97.00 396 LYS A CA 1
ATOM 3079 C C . LYS A 1 396 ? 13.451 5.761 -13.876 1.00 97.00 396 LYS A C 1
ATOM 3081 O O . LYS A 1 396 ? 12.365 5.967 -14.410 1.00 97.00 396 LYS A O 1
ATOM 3086 N N . LEU A 1 397 ? 13.670 4.738 -13.048 1.00 97.44 397 LEU A N 1
ATOM 3087 C CA . LEU A 1 397 ? 12.604 3.828 -12.638 1.00 97.44 397 LEU A CA 1
ATOM 3088 C C . LEU A 1 397 ? 11.499 4.585 -11.892 1.00 97.44 397 LEU A C 1
ATOM 3090 O O . LEU A 1 397 ? 10.324 4.399 -12.197 1.00 97.44 397 LEU A O 1
ATOM 3094 N N . MET A 1 398 ? 11.864 5.463 -10.952 1.00 97.50 398 MET A N 1
ATOM 3095 C CA . MET A 1 398 ? 10.897 6.320 -10.267 1.00 97.50 398 MET A CA 1
ATOM 3096 C C . MET A 1 398 ? 10.152 7.217 -11.261 1.00 97.50 398 MET A C 1
ATOM 3098 O O . MET A 1 398 ? 8.934 7.325 -11.175 1.00 97.50 398 MET A O 1
ATOM 3102 N N . THR A 1 399 ? 10.845 7.829 -12.225 1.00 98.00 399 THR A N 1
ATOM 3103 C CA . THR A 1 399 ? 10.207 8.615 -13.291 1.00 98.00 399 THR A CA 1
ATOM 3104 C C . THR A 1 399 ? 9.199 7.777 -14.074 1.00 98.00 399 THR A C 1
ATOM 3106 O O . THR A 1 399 ? 8.068 8.216 -14.224 1.00 98.00 399 THR A O 1
ATOM 3109 N N . ALA A 1 400 ? 9.540 6.546 -14.467 1.00 98.44 400 ALA A N 1
ATOM 3110 C CA . ALA A 1 400 ? 8.612 5.652 -15.161 1.00 98.44 400 ALA A CA 1
ATOM 3111 C C . ALA A 1 400 ? 7.361 5.317 -14.320 1.00 98.44 400 ALA A C 1
ATOM 3113 O O . ALA A 1 400 ? 6.257 5.240 -14.855 1.00 98.44 400 ALA A O 1
ATOM 3114 N N . ILE A 1 401 ? 7.508 5.161 -12.997 1.00 98.62 401 ILE A N 1
ATOM 3115 C CA . ILE A 1 401 ? 6.371 4.984 -12.076 1.00 98.62 401 ILE A CA 1
ATOM 3116 C C . ILE A 1 401 ? 5.514 6.256 -12.015 1.00 98.62 401 ILE A C 1
ATOM 3118 O O . ILE A 1 401 ? 4.289 6.166 -12.009 1.00 98.62 401 ILE A O 1
ATOM 3122 N N . LEU A 1 402 ? 6.134 7.440 -11.969 1.00 98.56 402 LEU A N 1
ATOM 3123 C CA . LEU A 1 402 ? 5.421 8.721 -11.938 1.00 98.56 402 LEU A CA 1
ATOM 3124 C C . LEU A 1 402 ? 4.699 9.025 -13.258 1.00 98.56 402 LEU A C 1
ATOM 3126 O O . LEU A 1 402 ? 3.604 9.586 -13.233 1.00 98.56 402 LEU A O 1
ATOM 3130 N N . ASP A 1 403 ? 5.270 8.620 -14.390 1.00 98.50 403 ASP A N 1
ATOM 3131 C CA . ASP A 1 403 ? 4.629 8.727 -15.700 1.00 98.50 403 ASP A CA 1
ATOM 3132 C C . ASP A 1 403 ? 3.372 7.846 -15.748 1.00 98.50 403 ASP A C 1
ATOM 3134 O O . ASP A 1 403 ? 2.288 8.344 -16.055 1.00 98.50 403 ASP A O 1
ATOM 3138 N N . ALA A 1 404 ? 3.475 6.580 -15.322 1.00 98.56 404 ALA A N 1
ATOM 3139 C CA . ALA A 1 404 ? 2.322 5.681 -15.194 1.00 98.56 404 ALA A CA 1
ATOM 3140 C C . ALA A 1 404 ? 1.288 6.191 -14.168 1.00 98.56 404 ALA A C 1
ATOM 3142 O O . ALA A 1 404 ? 0.078 6.057 -14.358 1.00 98.56 404 ALA A O 1
ATOM 3143 N N . TYR A 1 405 ? 1.745 6.819 -13.080 1.00 98.69 405 TYR A N 1
ATOM 3144 C CA . TYR A 1 405 ? 0.875 7.460 -12.094 1.00 98.69 405 TYR A CA 1
ATOM 3145 C C . TYR A 1 405 ? 0.054 8.604 -12.706 1.00 98.69 405 TYR A C 1
ATOM 3147 O O . TYR A 1 405 ? -1.142 8.730 -12.431 1.00 98.69 405 TYR A 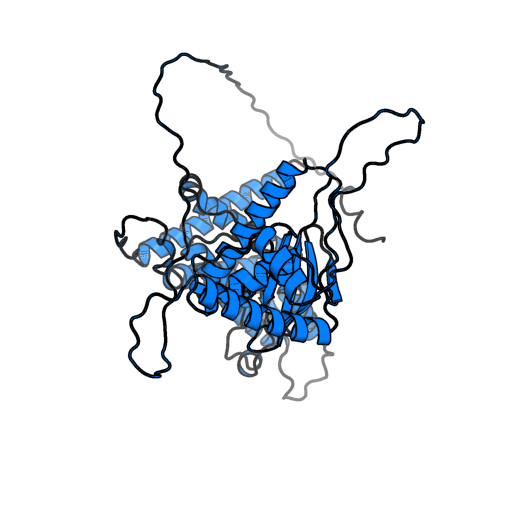O 1
ATOM 3155 N N . LEU A 1 406 ? 0.666 9.448 -13.537 1.00 98.31 406 LEU A N 1
ATOM 3156 C CA . LEU A 1 406 ? -0.044 10.519 -14.236 1.00 98.31 406 LEU A CA 1
ATOM 3157 C C . LEU A 1 406 ? -0.997 9.958 -15.296 1.00 98.31 406 LEU A C 1
ATOM 3159 O O . LEU A 1 406 ? -2.151 10.380 -15.359 1.00 98.31 406 LEU A O 1
ATOM 3163 N N . GLU A 1 407 ? -0.544 8.973 -16.074 1.00 97.94 407 GLU A N 1
ATOM 3164 C CA . GLU A 1 407 ? -1.356 8.293 -17.086 1.00 97.94 407 GLU A CA 1
ATOM 3165 C C . GLU A 1 407 ? -2.655 7.746 -16.481 1.00 97.94 407 GLU A C 1
ATOM 3167 O O . GLU A 1 407 ? -3.749 7.996 -16.989 1.00 97.94 407 GLU A O 1
ATOM 3172 N N . HIS A 1 408 ? -2.557 7.062 -15.340 1.00 97.81 408 HIS A N 1
ATOM 3173 C CA . HIS A 1 408 ? -3.712 6.440 -14.708 1.00 97.81 408 HIS A CA 1
ATOM 3174 C C . HIS A 1 408 ? -4.522 7.377 -13.803 1.00 97.81 408 HIS A C 1
ATOM 3176 O O . HIS A 1 408 ? -5.675 7.049 -13.516 1.00 97.81 408 HIS A O 1
ATOM 3182 N N . TYR A 1 409 ? -4.000 8.539 -13.388 1.00 97.81 409 TYR A N 1
ATOM 3183 C CA . TYR A 1 409 ? -4.587 9.365 -12.319 1.00 97.81 409 TYR A CA 1
ATOM 3184 C C . TYR A 1 409 ? -6.093 9.608 -12.470 1.00 97.81 409 TYR A C 1
ATOM 3186 O O . TYR A 1 409 ? -6.867 9.266 -11.575 1.00 97.81 409 TYR A O 1
ATOM 3194 N N . ALA A 1 410 ? -6.528 10.147 -13.611 1.00 96.50 410 ALA A N 1
ATOM 3195 C CA . ALA A 1 410 ? -7.937 10.467 -13.815 1.00 96.50 410 ALA A CA 1
ATOM 3196 C C . ALA A 1 410 ? -8.827 9.220 -13.901 1.00 96.50 410 ALA A C 1
ATOM 3198 O O . ALA A 1 410 ? -9.874 9.173 -13.259 1.00 96.50 41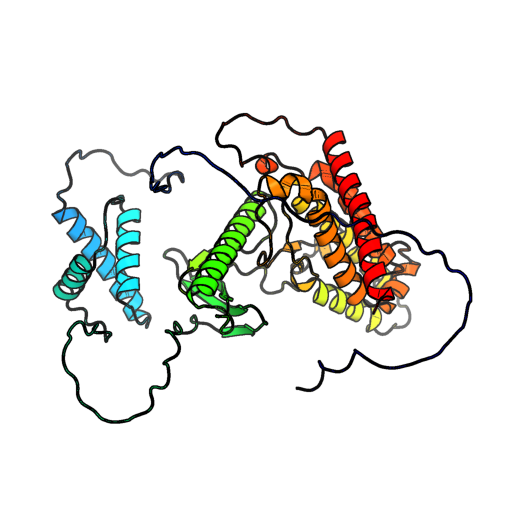0 ALA A O 1
ATOM 3199 N N . SER A 1 411 ? -8.376 8.178 -14.609 1.00 96.19 411 SER A N 1
ATOM 3200 C CA . SER A 1 411 ? -9.113 6.910 -14.737 1.00 96.19 411 SER A CA 1
ATOM 3201 C C . SER A 1 411 ? -9.313 6.185 -13.401 1.00 96.19 411 SER A C 1
ATOM 3203 O O . SER A 1 411 ? -10.230 5.380 -13.254 1.00 96.19 411 SER A O 1
ATOM 3205 N N . GLN A 1 412 ? -8.446 6.455 -12.421 1.00 96.31 412 GLN A N 1
ATOM 3206 C CA . GLN A 1 412 ? -8.494 5.823 -11.110 1.00 96.31 412 GLN A CA 1
ATOM 3207 C C . GLN A 1 412 ? -9.339 6.599 -10.089 1.00 96.31 412 GLN A C 1
ATOM 3209 O O . GLN A 1 412 ? -9.578 6.072 -8.999 1.00 96.31 412 GLN A O 1
ATOM 3214 N N . ALA A 1 413 ? -9.839 7.796 -10.403 1.00 93.56 413 ALA A N 1
ATOM 3215 C CA . ALA A 1 413 ? -10.792 8.492 -9.541 1.00 93.56 413 ALA A CA 1
ATOM 3216 C C . ALA A 1 413 ? -12.141 7.751 -9.499 1.00 93.56 413 ALA A C 1
ATOM 3218 O O . ALA A 1 413 ? -12.598 7.194 -10.495 1.00 93.56 413 ALA A O 1
ATOM 3219 N N . THR A 1 414 ? -12.800 7.743 -8.341 1.00 90.88 414 THR A N 1
ATOM 3220 C CA . THR A 1 414 ? -14.143 7.168 -8.169 1.00 90.88 414 THR A CA 1
ATOM 3221 C C . THR A 1 414 ? -15.098 8.173 -7.545 1.00 90.88 414 THR A C 1
ATOM 3223 O O . THR A 1 414 ? -14.647 9.102 -6.875 1.00 90.88 414 THR A O 1
ATOM 3226 N N . PRO A 1 415 ? -16.420 7.947 -7.646 1.00 87.25 415 PRO A N 1
ATOM 3227 C CA . PRO A 1 415 ? -17.403 8.728 -6.897 1.00 87.25 415 PRO A CA 1
ATOM 3228 C C . PRO A 1 415 ? -17.204 8.694 -5.371 1.00 87.25 415 PRO A C 1
ATOM 3230 O O . PRO A 1 415 ? -17.606 9.633 -4.687 1.00 87.25 415 PRO A O 1
ATOM 3233 N N . LEU A 1 416 ? -16.544 7.656 -4.834 1.00 84.94 416 LEU A N 1
ATOM 3234 C CA . LEU A 1 416 ? -16.310 7.489 -3.394 1.00 84.94 416 LEU A CA 1
ATOM 3235 C C . LEU A 1 416 ? -15.383 8.564 -2.807 1.00 84.94 416 LEU A C 1
ATOM 3237 O O . LEU A 1 416 ? -15.340 8.734 -1.590 1.00 84.94 416 LEU A O 1
ATOM 3241 N N . ARG A 1 417 ? -14.677 9.332 -3.650 1.00 85.44 417 ARG A N 1
ATOM 3242 C CA . ARG A 1 417 ? -13.811 10.432 -3.203 1.00 85.44 417 ARG A CA 1
ATOM 3243 C C . ARG A 1 417 ? -14.564 11.594 -2.533 1.00 85.44 417 ARG A C 1
ATOM 3245 O O . ARG A 1 417 ? -13.916 12.433 -1.915 1.00 85.44 417 ARG A O 1
ATOM 3252 N N . TYR A 1 418 ? -15.899 11.650 -2.637 1.00 75.00 418 TYR A N 1
ATOM 3253 C CA . TYR A 1 418 ? -16.739 12.704 -2.038 1.00 75.00 418 TYR A CA 1
ATOM 3254 C C . TYR A 1 418 ? -17.718 12.211 -0.959 1.00 75.00 418 TYR A C 1
ATOM 3256 O O . TYR A 1 418 ? -18.562 12.996 -0.527 1.00 75.00 418 TYR A O 1
ATOM 3264 N N . GLU A 1 419 ? -17.657 10.946 -0.522 1.00 57.38 419 GLU A N 1
ATOM 3265 C CA . GLU A 1 419 ? -18.635 10.337 0.409 1.00 57.38 419 GLU A CA 1
ATOM 3266 C C . GLU A 1 419 ? -18.581 10.864 1.867 1.00 57.38 419 GLU A C 1
ATOM 3268 O O . GLU A 1 419 ? -18.820 10.133 2.823 1.00 57.38 419 GLU A O 1
ATOM 3273 N N . SER A 1 420 ? -18.300 12.149 2.078 1.00 50.88 420 SER A N 1
ATOM 3274 C CA . SER A 1 420 ? -18.150 12.750 3.409 1.00 50.88 420 SER A CA 1
ATOM 3275 C C . SER A 1 420 ? -19.028 13.973 3.691 1.00 50.88 420 SER A C 1
ATOM 3277 O O . SER A 1 420 ? -18.842 14.598 4.729 1.00 50.88 420 SER A O 1
ATOM 3279 N N . ASN A 1 421 ? -20.030 14.289 2.860 1.00 43.59 421 ASN A N 1
ATOM 3280 C CA . ASN A 1 421 ? -21.043 15.287 3.228 1.00 43.59 421 ASN A CA 1
ATOM 3281 C C . ASN A 1 421 ? -22.413 14.636 3.456 1.00 43.59 421 ASN A C 1
ATOM 3283 O O . ASN A 1 421 ? -23.075 14.214 2.510 1.00 43.59 421 ASN A O 1
ATOM 3287 N N . GLU A 1 422 ? -22.872 14.663 4.711 1.00 44.09 422 GLU A N 1
ATOM 3288 C CA . GLU A 1 422 ? -24.198 14.226 5.194 1.00 44.09 422 GLU A CA 1
ATOM 3289 C C . GLU A 1 422 ? -25.390 14.888 4.466 1.00 44.09 422 GLU A C 1
ATOM 3291 O O . GLU A 1 422 ? -26.531 14.467 4.612 1.00 44.09 422 GLU A O 1
ATOM 3296 N N . ASN A 1 423 ? -25.142 15.888 3.615 1.00 45.94 423 ASN A N 1
ATOM 3297 C CA . ASN A 1 423 ? -26.168 16.674 2.930 1.00 45.94 423 ASN A CA 1
ATOM 3298 C C . ASN A 1 423 ? -26.625 16.137 1.563 1.00 45.94 423 ASN A C 1
ATOM 3300 O O . ASN A 1 423 ? -27.307 16.864 0.842 1.00 45.94 423 ASN A O 1
ATOM 3304 N N . GLY A 1 424 ? -26.254 14.917 1.157 1.00 46.91 424 GLY A N 1
ATOM 3305 C CA . GLY A 1 424 ? -26.844 14.244 -0.016 1.00 46.91 424 GLY A CA 1
ATOM 3306 C C . GLY A 1 424 ? -26.712 14.975 -1.366 1.00 46.91 424 GLY A C 1
ATOM 3307 O O . GLY A 1 424 ? -27.253 14.523 -2.376 1.00 46.91 424 GLY A O 1
ATOM 3308 N N . LYS A 1 425 ? -25.985 16.099 -1.432 1.00 46.09 425 LYS A N 1
ATOM 3309 C CA . LYS A 1 425 ? -25.670 16.785 -2.684 1.00 46.09 425 LYS A CA 1
ATOM 3310 C C . LYS A 1 425 ? -24.647 15.934 -3.417 1.00 46.09 425 LYS A C 1
ATOM 3312 O O . LYS A 1 425 ? -23.478 15.917 -3.043 1.00 46.09 425 LYS A O 1
ATOM 3317 N N . ARG A 1 426 ? -25.092 15.252 -4.477 1.00 45.12 426 ARG A N 1
ATOM 3318 C CA . ARG A 1 426 ? -24.209 14.708 -5.514 1.00 45.12 426 ARG A CA 1
ATOM 3319 C C . ARG A 1 426 ? -23.293 15.840 -5.986 1.00 45.12 426 ARG A C 1
ATOM 3321 O O . ARG A 1 426 ? -23.728 16.713 -6.735 1.00 45.12 426 ARG A O 1
ATOM 3328 N N . CYS A 1 427 ? -22.052 15.855 -5.504 1.00 53.69 427 CYS A N 1
ATOM 3329 C CA . CYS A 1 427 ? -21.003 16.661 -6.111 1.00 53.69 427 CYS A CA 1
ATOM 3330 C C . CYS A 1 427 ? -20.814 16.159 -7.545 1.00 53.69 427 CYS A C 1
ATOM 3332 O O . CYS A 1 427 ? -20.868 14.952 -7.792 1.00 53.69 427 CYS A O 1
ATOM 3334 N N . GLY A 1 428 ? -20.661 17.089 -8.488 1.00 59.28 428 GLY A N 1
ATOM 3335 C CA . GLY A 1 428 ? -20.390 16.751 -9.880 1.00 59.28 428 GLY A CA 1
ATOM 3336 C C . GLY A 1 428 ? -19.165 15.843 -9.985 1.00 59.28 428 GLY A C 1
ATOM 3337 O O . GLY A 1 428 ? -18.243 15.940 -9.180 1.00 59.28 428 GLY A O 1
ATOM 3338 N N . VAL A 1 429 ? -19.176 14.942 -10.964 1.00 67.50 429 VAL A N 1
ATOM 3339 C CA . VAL A 1 429 ? -17.989 14.157 -11.308 1.00 67.50 429 VAL A CA 1
ATOM 3340 C C . VAL A 1 429 ? -16.947 15.138 -11.842 1.00 67.50 429 VAL A C 1
ATOM 3342 O O . VAL A 1 429 ? -17.227 15.837 -12.819 1.00 67.50 429 VAL A O 1
ATOM 3345 N N . ASP A 1 430 ? -15.781 15.227 -11.195 1.00 82.19 430 ASP A N 1
ATOM 3346 C CA . ASP A 1 430 ? -14.677 16.037 -11.713 1.00 82.19 430 ASP A CA 1
ATOM 3347 C C . ASP A 1 430 ? -14.357 15.597 -13.145 1.00 82.19 430 ASP A C 1
ATOM 3349 O O . ASP A 1 430 ? -14.224 14.407 -13.437 1.00 82.19 430 ASP A O 1
ATOM 3353 N N . SER A 1 431 ? -14.239 16.565 -14.055 1.00 90.25 431 SER A N 1
ATOM 3354 C CA . SER A 1 431 ? -13.838 16.262 -15.428 1.00 90.25 431 SER A CA 1
ATOM 3355 C C . SER A 1 431 ? -12.443 15.634 -15.455 1.00 90.25 431 SER A C 1
ATOM 3357 O O . SER A 1 431 ? -11.585 15.964 -14.632 1.00 90.25 431 SER A O 1
ATOM 3359 N N . GLU A 1 432 ? -12.177 14.790 -16.451 1.00 92.88 432 GLU A N 1
ATOM 3360 C CA . GLU A 1 432 ? -10.857 14.185 -16.651 1.00 92.88 432 GLU A CA 1
ATOM 3361 C C . GLU A 1 432 ? -9.735 15.237 -16.675 1.00 92.88 432 GLU A C 1
ATOM 3363 O O . GLU A 1 432 ? -8.690 15.040 -16.062 1.00 92.88 432 GLU A O 1
ATOM 3368 N N . ALA A 1 433 ? -9.971 16.402 -17.288 1.00 94.00 433 ALA A N 1
ATOM 3369 C CA . ALA A 1 433 ? -9.007 17.500 -17.324 1.00 94.00 433 ALA A CA 1
ATOM 3370 C C . ALA A 1 433 ? -8.677 18.062 -15.926 1.00 94.00 433 ALA A C 1
ATOM 3372 O O . ALA A 1 433 ? -7.514 18.356 -15.644 1.00 94.00 433 ALA A O 1
ATOM 3373 N N . VAL A 1 434 ? -9.678 18.182 -15.046 1.00 93.88 434 VAL A N 1
ATOM 3374 C CA . VAL A 1 434 ? -9.495 18.631 -13.653 1.00 93.88 434 VAL A CA 1
ATOM 3375 C C . VAL A 1 434 ? -8.696 17.597 -12.866 1.00 93.88 434 VAL A C 1
ATOM 3377 O O . VAL A 1 434 ? -7.723 17.948 -12.200 1.00 93.88 434 VAL A O 1
ATOM 3380 N N . LEU A 1 435 ? -9.046 16.318 -13.005 1.00 94.50 435 LEU A N 1
ATOM 3381 C CA . LEU A 1 435 ? -8.331 15.221 -12.356 1.00 94.50 435 LEU A CA 1
ATOM 3382 C C . LEU A 1 435 ? -6.876 15.135 -12.829 1.00 94.50 435 LEU A C 1
ATOM 3384 O O . LEU A 1 435 ? -5.965 14.987 -12.018 1.00 94.50 435 LEU A O 1
ATOM 3388 N N . GLN A 1 436 ? -6.631 15.294 -14.128 1.00 95.25 436 GLN A N 1
ATOM 3389 C CA . GLN A 1 436 ? -5.276 15.321 -14.673 1.00 95.25 436 GLN A CA 1
ATOM 3390 C C . GLN A 1 436 ? -4.472 16.530 -14.173 1.00 95.25 436 GLN A C 1
ATOM 3392 O O . GLN A 1 436 ? -3.285 16.409 -13.861 1.00 95.25 436 GLN A O 1
ATOM 3397 N N . ALA A 1 437 ? -5.100 17.703 -14.043 1.00 95.50 437 ALA A N 1
ATOM 3398 C CA . ALA A 1 437 ? -4.459 18.876 -13.449 1.00 95.50 437 ALA A CA 1
ATOM 3399 C C . ALA A 1 437 ? -4.106 18.654 -11.966 1.00 95.50 437 ALA A C 1
ATOM 3401 O O . ALA A 1 437 ? -3.030 19.060 -11.518 1.00 95.50 437 ALA A O 1
ATOM 3402 N N . GLU A 1 438 ? -4.964 17.961 -11.215 1.00 94.56 438 GLU A N 1
ATOM 3403 C CA . GLU A 1 438 ? -4.683 17.552 -9.838 1.00 94.56 438 GLU A CA 1
ATOM 3404 C C . GLU A 1 438 ? -3.472 16.606 -9.773 1.00 94.56 438 GLU A C 1
ATOM 3406 O O . GLU A 1 438 ? -2.548 16.843 -8.992 1.00 94.56 438 GLU A O 1
ATOM 3411 N N . GLY A 1 439 ? -3.424 15.580 -10.632 1.00 96.00 439 GLY A N 1
ATOM 3412 C CA . GLY A 1 439 ? -2.285 14.664 -10.748 1.00 96.00 439 GLY A CA 1
ATOM 3413 C C . GLY A 1 439 ? -0.961 15.403 -10.971 1.00 96.00 439 GLY A C 1
ATOM 3414 O O . GLY A 1 439 ? -0.000 15.194 -10.228 1.00 96.00 439 GLY A O 1
ATOM 3415 N N . ARG A 1 440 ? -0.932 16.345 -11.924 1.00 96.88 440 ARG A N 1
ATOM 3416 C CA . ARG A 1 440 ? 0.242 17.196 -12.205 1.00 96.88 440 ARG A CA 1
ATOM 3417 C C . ARG A 1 440 ? 0.623 18.083 -11.023 1.00 96.88 440 ARG A C 1
ATOM 3419 O O . ARG A 1 440 ? 1.805 18.230 -10.726 1.00 96.88 440 ARG A O 1
ATOM 3426 N N . THR A 1 441 ? -0.364 18.635 -10.320 1.00 96.25 441 THR A N 1
ATOM 3427 C CA . THR A 1 441 ? -0.134 19.450 -9.117 1.00 96.25 441 THR A CA 1
ATOM 3428 C C . THR A 1 441 ? 0.581 18.646 -8.030 1.00 96.25 441 THR A C 1
ATOM 3430 O O . THR A 1 441 ? 1.499 19.164 -7.395 1.00 96.25 441 THR A O 1
ATOM 3433 N N . ASN A 1 442 ? 0.229 17.368 -7.853 1.00 95.69 442 ASN A N 1
ATOM 3434 C CA . ASN A 1 442 ? 0.906 16.488 -6.895 1.00 95.69 442 ASN A CA 1
ATOM 3435 C C . ASN A 1 442 ? 2.391 16.284 -7.255 1.00 95.69 442 ASN A C 1
ATOM 3437 O O . ASN A 1 442 ? 3.240 16.308 -6.368 1.00 95.69 442 ASN A O 1
ATOM 3441 N N . ILE A 1 443 ? 2.720 16.142 -8.545 1.00 96.44 443 ILE A N 1
ATOM 3442 C CA . ILE A 1 443 ? 4.113 16.006 -9.014 1.00 96.44 443 ILE A CA 1
ATOM 3443 C C . ILE A 1 443 ? 4.902 17.307 -8.832 1.00 96.44 443 ILE A C 1
ATOM 3445 O O . ILE A 1 443 ? 6.014 17.282 -8.313 1.00 96.44 443 ILE A O 1
ATOM 3449 N N . LEU A 1 444 ? 4.311 18.457 -9.165 1.00 95.81 444 LEU A N 1
ATOM 3450 C CA . LEU A 1 444 ? 4.943 19.757 -8.906 1.00 95.81 444 LEU A CA 1
ATOM 3451 C C . LEU A 1 444 ? 5.242 19.943 -7.413 1.00 95.81 444 LEU A C 1
ATOM 3453 O O . LEU A 1 444 ? 6.305 20.431 -7.030 1.00 95.81 444 LEU A O 1
ATOM 3457 N N . LYS A 1 445 ? 4.318 19.507 -6.551 1.00 95.44 445 LYS A N 1
ATOM 3458 C CA . LYS A 1 445 ? 4.508 19.559 -5.104 1.00 95.44 445 LYS A CA 1
ATOM 3459 C C . LYS A 1 445 ? 5.593 18.588 -4.624 1.00 95.44 445 LYS A C 1
ATOM 3461 O O . LYS A 1 445 ? 6.359 18.942 -3.731 1.00 95.44 445 LYS A O 1
ATOM 3466 N N . LEU A 1 446 ? 5.719 17.411 -5.241 1.00 96.06 446 LEU A N 1
ATOM 3467 C CA . LEU A 1 446 ? 6.822 16.476 -4.987 1.00 96.06 446 LEU A CA 1
ATOM 3468 C C . LEU A 1 446 ? 8.186 17.122 -5.266 1.00 96.06 446 LEU A C 1
ATOM 3470 O O . LEU A 1 446 ? 9.108 16.958 -4.467 1.00 96.06 446 LEU A O 1
ATOM 3474 N N . ASP A 1 447 ? 8.318 17.914 -6.328 1.00 94.12 447 ASP A N 1
ATOM 3475 C CA . ASP A 1 447 ? 9.568 18.626 -6.613 1.00 94.12 447 ASP A CA 1
ATOM 3476 C C . ASP A 1 447 ? 9.911 19.670 -5.537 1.00 94.12 447 ASP A C 1
ATOM 3478 O O . ASP A 1 447 ? 11.069 19.773 -5.114 1.00 94.12 447 ASP A O 1
ATOM 3482 N N . GLU A 1 448 ? 8.915 20.378 -4.996 1.00 93.38 448 GLU A N 1
ATOM 3483 C CA . GLU A 1 448 ? 9.119 21.251 -3.832 1.00 93.38 448 GLU A CA 1
ATOM 3484 C C . GLU A 1 448 ? 9.589 20.466 -2.594 1.00 93.38 448 GLU A C 1
ATOM 3486 O O . GLU A 1 448 ? 10.524 20.889 -1.901 1.00 93.38 448 GLU A O 1
ATOM 3491 N N . VAL A 1 449 ? 8.973 19.310 -2.314 1.00 93.50 449 VAL A N 1
ATOM 3492 C CA . VAL A 1 449 ? 9.346 18.434 -1.191 1.00 93.50 449 VAL A CA 1
ATOM 3493 C C . VAL A 1 449 ? 10.776 17.912 -1.362 1.00 93.50 449 VAL A C 1
ATOM 3495 O O . VAL A 1 449 ? 11.570 17.991 -0.419 1.00 93.50 449 VAL A O 1
ATOM 3498 N N . ARG A 1 450 ? 11.163 17.480 -2.571 1.00 92.94 450 ARG A N 1
ATOM 3499 C CA . ARG A 1 450 ? 12.536 17.062 -2.905 1.00 92.94 450 ARG A CA 1
ATOM 3500 C C . ARG A 1 450 ? 13.548 18.163 -2.594 1.00 92.94 450 ARG A C 1
ATOM 3502 O O . ARG A 1 450 ? 14.581 17.884 -1.982 1.00 92.94 450 ARG A O 1
ATOM 3509 N N . LEU A 1 451 ? 13.261 19.414 -2.965 1.00 88.69 451 LEU A N 1
ATOM 3510 C CA . LEU A 1 451 ? 14.139 20.558 -2.680 1.00 88.69 451 LEU A CA 1
ATOM 3511 C C . LEU A 1 451 ? 14.306 20.799 -1.172 1.00 88.69 451 LEU A C 1
ATOM 3513 O O . LEU A 1 451 ? 15.419 21.054 -0.704 1.00 88.69 451 LEU A O 1
ATOM 3517 N N . ARG A 1 452 ? 13.224 20.684 -0.392 1.00 86.69 452 ARG A N 1
ATOM 3518 C CA . ARG A 1 452 ? 13.273 20.803 1.077 1.00 86.69 452 ARG A CA 1
ATOM 3519 C C . ARG A 1 452 ? 14.059 19.654 1.712 1.00 86.69 452 ARG A C 1
ATOM 3521 O O . ARG A 1 452 ? 14.853 19.900 2.619 1.00 86.69 452 ARG A O 1
ATOM 3528 N N . GLY A 1 453 ? 13.876 18.426 1.226 1.00 75.31 453 GLY A N 1
ATOM 3529 C CA . GLY A 1 453 ? 14.613 17.246 1.682 1.00 75.31 453 GLY A CA 1
ATOM 3530 C C . GLY A 1 453 ? 16.120 17.360 1.430 1.00 75.31 453 GLY A C 1
ATOM 3531 O O . GLY A 1 453 ? 16.913 17.134 2.342 1.00 75.31 453 GLY A O 1
ATOM 3532 N N . ARG A 1 454 ? 16.526 17.819 0.236 1.00 63.53 454 ARG A N 1
ATOM 3533 C CA . ARG A 1 454 ? 17.942 18.065 -0.108 1.00 63.53 454 ARG A CA 1
ATOM 3534 C C . ARG A 1 454 ? 18.583 19.138 0.777 1.00 63.53 454 ARG A C 1
ATOM 3536 O O . ARG A 1 454 ? 19.712 18.957 1.219 1.00 63.53 454 ARG A O 1
ATOM 3543 N N . LYS A 1 455 ? 17.858 20.216 1.106 1.00 50.66 455 LYS A N 1
ATOM 3544 C CA . LYS A 1 455 ? 18.356 21.257 2.026 1.00 50.66 455 LYS A CA 1
ATOM 3545 C C . LYS A 1 455 ? 18.648 20.725 3.431 1.00 50.66 455 LYS A C 1
ATOM 3547 O O . LYS A 1 455 ? 19.613 21.168 4.038 1.00 50.66 455 LYS A O 1
ATOM 3552 N N . ARG A 1 456 ? 17.868 19.764 3.941 1.00 52.97 456 ARG A N 1
ATOM 3553 C CA . ARG A 1 456 ? 18.128 19.153 5.260 1.00 52.97 456 ARG A CA 1
ATOM 3554 C C . ARG A 1 456 ? 19.387 18.279 5.275 1.00 52.97 456 ARG A C 1
ATOM 3556 O O . ARG A 1 456 ? 20.003 18.166 6.324 1.00 52.97 456 ARG A O 1
ATOM 3563 N N . LEU A 1 457 ? 19.786 17.715 4.132 1.00 45.16 457 LEU A N 1
ATOM 3564 C CA . LEU A 1 457 ? 21.024 16.936 3.990 1.00 45.16 457 LEU A CA 1
ATOM 3565 C C . LEU A 1 457 ? 22.285 17.810 3.888 1.00 45.16 457 LEU A C 1
ATOM 3567 O O . LEU A 1 457 ? 23.362 17.339 4.220 1.00 45.16 457 LEU A O 1
ATOM 3571 N N . MET A 1 458 ? 22.169 19.068 3.443 1.00 40.84 458 MET A N 1
ATOM 3572 C CA . MET A 1 458 ? 23.318 19.984 3.309 1.00 40.84 458 MET A CA 1
ATOM 3573 C C . MET A 1 458 ? 23.628 20.797 4.579 1.00 40.84 458 MET A C 1
ATOM 3575 O O . MET A 1 458 ? 24.636 21.493 4.612 1.00 40.84 458 MET A O 1
ATOM 3579 N N . VAL A 1 459 ? 22.767 20.744 5.601 1.00 42.72 459 VAL A N 1
ATOM 3580 C CA . VAL A 1 459 ? 22.928 21.473 6.881 1.00 42.72 459 VAL A CA 1
ATOM 3581 C C . VAL A 1 459 ? 23.346 20.528 8.029 1.00 42.72 459 VAL A C 1
ATOM 3583 O O . VAL A 1 459 ? 23.480 20.969 9.167 1.00 42.72 459 VAL A O 1
ATOM 3586 N N . GLY A 1 460 ? 23.535 19.235 7.738 1.00 35.19 460 GLY A N 1
ATOM 3587 C CA . GLY A 1 460 ? 23.905 18.195 8.707 1.00 35.19 460 GLY A CA 1
ATOM 3588 C C . GLY A 1 460 ? 25.403 17.993 8.860 1.00 35.19 460 GLY A C 1
ATOM 3589 O O . GLY A 1 460 ? 26.104 18.039 7.824 1.00 35.19 460 GLY A O 1
#

Radius of gyration: 29.35 Å; chains: 1; bounding box: 86×71×88 Å

Secondary structure (DSSP, 8-state):
--SSS--S-------------------------------------------------------------HHHHHHHHHHHHHHHHHHHHHTT----HHHHHHHHHHHHHHTT-TT----HHHHHHHHHHTT------------------------PPP--PPPPSSEEEEE-SSEEEEEEEEE-SS-EEEEEEEEEPP-TTS-HHHHHHHHHHHHHHHHHHHHHHHHTT-B-PPEEEEETTTTEEEEE---TT-EEHHHHHHHHHHHHHHS------TT---HHHHHHHHHHHHHHHHHHHHHHHHTTT---SS--GGGEEEPPPPHHHHTTSSPPPEEE---SSPPP--HHHHTTHHHHHHHHHHHHHHHHHHHS-HHHHHHHTTT-GGGSSHHHHHHHHHHHHHHHHTTT--GGGGTT-TT---PPPPPHHHHHHHHHHHHHHHHHHHHHHHHHHH--

InterPro domains:
  IPR000719 Protein kinase domain [PS50011] (163-460)
  IPR006600 HTH CenpB-type DNA-binding domain [PF03221] (75-134)
  IPR006600 HTH CenpB-type DNA-binding domain [PS51253] (65-136)
  IPR006600 HTH CenpB-type DNA-binding domain [SM00674] (71-136)
  IPR008266 Tyrosine-protein kinase, active site [PS00109] (310-322)
  IPR009057 Homedomain-like superfamily [SSF46689] (73-130)
  IPR011009 Protein kinase-like domain superfamily [SSF56112] (157-348)

Sequence (460 aa):
MEAFHSLFLRNFPLRSFMSSETESKRKRYSPCVPEPGLGNVPETVINWTTDNFSSCPIVLPSECTGGKNEQQTNDLIDTLCLDWYQTASSSGLRLSENMILQAAVRIAAEHGFENFQASQEWLNDFLSRNQISIKGFSAMNSGPNLSADGSVWHPSHPHLSPPPSGTLLHQGAEARLYSTTLYTSSTPRKCIVKERFVKTYRHPTLDSNLSAQRIRAEVRLLVHCRKLGLDVPAVLQVDVPSRRIWLGLIGPDALTLHDWFKKLAADCLDTPTTPAGDSSPNLKHYAGVRLKHLTSALGRLLSRLHANHVVHGDLTLANILVHKATEEELTGSAEPRLAIIDFGLSSAVSHSAIQRLPEEKAVDLYVFERALINAIDMNLLSAVGKDFPQFSSPEKLMTAILDAYLEHYASQATPLRYESNENGKRCGVDSEAVLQAEGRTNILKLDEVRLRGRKRLMVG

Foldseek 3Di:
DPDDPDDDDDDDDDDDDDDDDDDDDDDDDDDDDDDDDDDDDDDDDDDDDDDDDDDDDDDDDDDDPDPDPPVNLLVVLLVVLVVVVVVCVVVVDQDDLVNSQVSSCVSCVVVPNPVDHSDPVSSVVSCVVNVNDRPDDDDDDDDDDDDDDDDDDDPDDPDQDPPPPAAFPDDDPFWTKGWDWDDDPPDTATWIKTFGDQDPVDDNVVSLVLLLVLQVQQQVVQVLCVVLVAAEWDFDDDDSVRSITITHDDAPPKDQLLVVLVVLCCQQPVDDPDPDDPDDPNSLQLSLLLLLLALLVLLQNLLLCLLLLWFLQQQASRQKIWHDDDPCSSVSNHHTRIHGYDSSRTDDDDPVCVVCSLLSSLVSLLNHLVNQQVRHDQVSLCSSCVVPVCSNHSVSSSVSSLVSNLVCNLVSHDQNSPVPDPPPPSDDRDDSVRRSVSSVSSVVSNVVVVVVVVVVVVVD

pLDDT: mean 73.77, std 26.44, range [21.19, 98.69]